Protein AF-0000000083191954 (afdb_homodimer)

Foldseek 3Di:
DDDPDPDPDDDDDDDDPDDDDDPDPDDDDDDDDPDDPDDPPPPPPPVPPPPPPPVRLVVLLVQLLVVLVVCQVLLAKDFLVCCQCPRQNVNNVCVVVSVVSNQVCCCPPVQWHWDQLDPVRRITTIDHHPNDCPVPDPPVDPADDDVVLLLVLQVQCVVVVQKAWPVNSQVVVVVLVQHAPDQQLHQGHVCCCADPSCVRSFQKDKDWDPPDVPTTIIIGGGSVVCVSHNPVRSVVVVVVVCVPPPPDDPPPRSVVCCVPVVDD/DDDPCPDPDDPDDDDDDDDDDDPDDDDDDDDDDPDDPDDPDDPPPPVPPPPPPPVRLVVLLVQLLVVQVVCQVLLAKDFLVCCQCPRQNVNNVCVVVSVVSNQVCCCPPVQWHWDQLDPVRRITTIDHHPNDCPVPDPDVDPADDDVVLLLVLQVQCVVVVQKAWPVNSQVVVVVLVQHAPDQQLHQGHVCCCADPSCVRSFQKDKDWDPPDVPTTIIIGGGSVVCVSHNPVRSVVVVVVVCVPPVPDDPNPRSVVCCVPVVDD

pLDDT: mean 74.88, std 29.63, range [14.66, 98.44]

Radius of gyration: 36.47 Å; Cα contacts (8 Å, |Δi|>4): 643; chains: 2; bounding box: 81×131×103 Å

Solvent-accessible surface area (backbon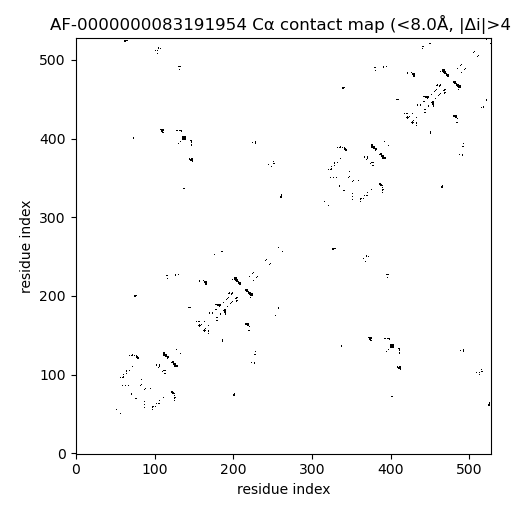e atoms only — not comparable to full-atom values): 30808 Å² total; per-residue (Å²): 137,90,75,90,71,83,74,81,77,75,86,78,88,83,87,73,87,82,79,89,81,71,86,77,85,76,76,84,83,80,84,80,78,77,76,85,77,78,80,74,74,80,83,68,77,66,75,70,77,73,73,68,53,67,66,57,51,49,51,51,22,33,52,44,34,50,50,52,51,48,30,39,60,68,33,34,65,48,30,56,68,53,47,36,61,74,66,39,50,93,48,47,90,47,42,69,61,36,49,51,52,19,51,47,44,38,30,58,53,30,20,33,35,78,39,74,72,32,81,87,73,40,29,33,38,54,44,53,43,73,44,54,57,87,50,48,21,53,36,69,61,92,68,60,54,46,43,12,53,52,50,52,52,53,49,50,15,51,74,42,78,54,45,18,44,43,69,59,53,51,53,55,37,42,76,57,70,48,42,74,95,39,76,37,90,65,66,36,44,46,55,54,40,55,66,44,53,32,28,55,42,20,47,25,34,73,46,69,46,82,93,42,85,73,85,39,48,31,34,30,81,11,61,41,42,51,70,52,35,40,73,66,60,47,52,52,48,50,54,57,45,45,71,63,48,66,72,75,65,71,74,70,54,58,63,58,49,39,67,59,55,63,53,130,139,87,80,87,72,87,76,84,72,76,91,74,89,83,88,76,87,84,81,86,88,71,87,74,85,88,78,86,87,83,85,84,78,82,79,85,81,80,81,77,76,82,82,70,78,68,73,71,76,74,74,68,52,68,66,57,50,51,51,51,22,33,52,43,34,50,50,52,51,48,29,38,61,68,33,34,65,47,30,56,68,53,46,37,60,72,66,40,50,94,49,48,90,47,41,70,62,36,49,51,53,18,51,48,43,37,30,58,54,29,20,34,36,80,40,75,71,31,80,87,74,39,29,33,39,56,42,55,42,72,44,53,58,87,49,48,20,54,36,68,60,92,69,59,56,45,43,12,53,52,52,51,53,55,49,50,16,53,73,41,78,54,46,18,44,42,69,57,54,52,52,55,36,42,77,54,69,49,43,76,94,38,76,36,91,64,66,35,44,45,55,54,40,54,65,45,51,33,28,56,44,20,44,26,35,75,46,70,46,82,94,44,86,71,84,39,48,28,34,30,81,13,61,40,42,50,71,51,38,37,72,67,58,48,50,52,47,50,53,57,42,44,72,64,48,66,73,75,64,71,75,70,52,54,64,58,49,38,67,59,55,62,53,130

InterPro domains:
  IPR002190 MAGE homology domain [PF01454] (146-232)
  IPR002190 MAGE homology domain [PS50838] (57-256)
  IPR002190 MAGE homology domain [SM01373] (64-234)
  IPR021072 Melanoma associated antigen, N-terminal [PF12440] (2-51)
  IPR037445 Melanoma-associated antigen [PTHR11736] (40-261)
  IPR041898 MAGE homology domain, winged helix WH1 motif [G3DSA:1.10.10.1200] (37-137)
  IPR041899 MAGE homology domain, winged helix WH2 motif [G3DSA:1.10.10.1210] (141-262)

Structure (mmCIF, N/CA/C/O backbone):
data_AF-0000000083191954-model_v1
#
loop_
_entity.id
_entity.type
_entity.pdbx_description
1 polymer 'MAGE domain-containing protein'
#
loop_
_atom_site.group_PDB
_atom_site.id
_atom_site.type_symbol
_atom_site.label_atom_id
_atom_site.label_alt_id
_atom_site.label_comp_id
_atom_site.label_asym_id
_atom_site.label_entity_id
_atom_site.label_seq_id
_atom_site.pdbx_PDB_ins_code
_atom_site.Cartn_x
_atom_site.Cartn_y
_atom_site.Cartn_z
_atom_site.occupancy
_atom_site.B_iso_or_equiv
_atom_site.auth_seq_id
_atom_site.auth_comp_id
_atom_site.auth_asym_id
_atom_site.auth_atom_id
_atom_site.pdbx_PDB_model_num
ATOM 1 N N . MET A 1 1 ? 41.844 -31.938 45.156 1 18.97 1 MET A N 1
ATOM 2 C CA . MET A 1 1 ? 41.25 -31.969 46.469 1 18.97 1 MET A CA 1
ATOM 3 C C . MET A 1 1 ? 41.375 -30.609 47.156 1 18.97 1 MET A C 1
ATOM 5 O O . MET A 1 1 ? 40.5 -30.219 47.938 1 18.97 1 MET A O 1
ATOM 9 N N . SER A 1 2 ? 42.656 -29.984 47.219 1 21.11 2 SER A N 1
ATOM 10 C CA . SER A 1 2 ? 43.094 -29.234 48.375 1 21.11 2 SER A CA 1
ATOM 11 C C . SER A 1 2 ? 42.406 -27.859 48.438 1 21.11 2 SER A C 1
ATOM 13 O O . SER A 1 2 ? 42.062 -27.297 47.406 1 21.11 2 SER A O 1
ATOM 15 N N . GLU A 1 3 ? 42.219 -27.141 49.719 1 18.36 3 GLU A N 1
ATOM 16 C CA . GLU A 1 3 ? 41.438 -26.453 50.719 1 18.36 3 GLU A CA 1
ATOM 17 C C . GLU A 1 3 ? 41.719 -24.953 50.719 1 18.36 3 GLU A C 1
ATOM 19 O O . GLU A 1 3 ? 41.25 -24.219 51.594 1 18.36 3 GLU A O 1
ATOM 24 N N . LEU A 1 4 ? 42.5 -24.266 49.812 1 18.83 4 LEU A N 1
ATOM 25 C CA . LEU A 1 4 ? 43.25 -23.125 50.375 1 18.83 4 LEU A CA 1
ATOM 26 C C . LEU A 1 4 ? 42.281 -22.062 50.906 1 18.83 4 LEU A C 1
ATOM 28 O O . LEU A 1 4 ? 41.438 -21.562 50.156 1 18.83 4 LEU A O 1
ATOM 32 N N . SER A 1 5 ? 42.219 -21.625 52.219 1 17.94 5 SER A N 1
ATOM 33 C CA . SER A 1 5 ? 41.5 -21.047 53.344 1 17.94 5 SER A CA 1
ATOM 34 C C . SER A 1 5 ? 41.5 -19.531 53.312 1 17.94 5 SER A C 1
ATOM 36 O O . SER A 1 5 ? 41.156 -18.859 54.281 1 17.94 5 SER A O 1
ATOM 38 N N . LYS A 1 6 ? 41.562 -18.688 52.219 1 19.91 6 LYS A N 1
ATOM 39 C CA . LYS A 1 6 ? 42.125 -17.375 52.5 1 19.91 6 LYS A CA 1
ATOM 40 C C . LYS A 1 6 ? 41.281 -16.594 53.469 1 19.91 6 LYS A C 1
ATOM 42 O O . LYS A 1 6 ? 40.094 -16.406 53.25 1 19.91 6 LYS A O 1
ATOM 47 N N . PRO A 1 7 ? 41.719 -16.172 54.688 1 17.05 7 PRO A N 1
ATOM 48 C CA . PRO A 1 7 ? 41.062 -15.672 55.906 1 17.05 7 PRO A CA 1
ATOM 49 C C . PRO A 1 7 ? 40.625 -14.219 55.781 1 17.05 7 PRO A C 1
ATOM 51 O O . PRO A 1 7 ? 41.438 -13.32 55.625 1 17.05 7 PRO A O 1
ATOM 54 N N . LYS A 1 8 ? 39.875 -13.734 54.844 1 19.34 8 LYS A N 1
ATOM 55 C CA . LYS A 1 8 ? 39.875 -12.273 54.719 1 19.34 8 LYS A CA 1
ATOM 56 C C . LYS A 1 8 ? 39.312 -11.617 55.969 1 19.34 8 LYS A C 1
ATOM 58 O O . LYS A 1 8 ? 38.125 -11.727 56.281 1 19.34 8 LYS A O 1
ATOM 63 N N . GLU A 1 9 ? 40.156 -11.453 56.969 1 16.03 9 GLU A N 1
ATOM 64 C CA . GLU A 1 9 ? 39.875 -11.016 58.344 1 16.03 9 GLU A CA 1
ATOM 65 C C . GLU A 1 9 ? 39.062 -9.711 58.344 1 16.03 9 GLU A C 1
ATOM 67 O O . GLU A 1 9 ? 38.938 -9.055 57.312 1 16.03 9 GLU A O 1
ATOM 72 N N . ASP A 1 10 ? 39.281 -8.781 59.406 1 15.8 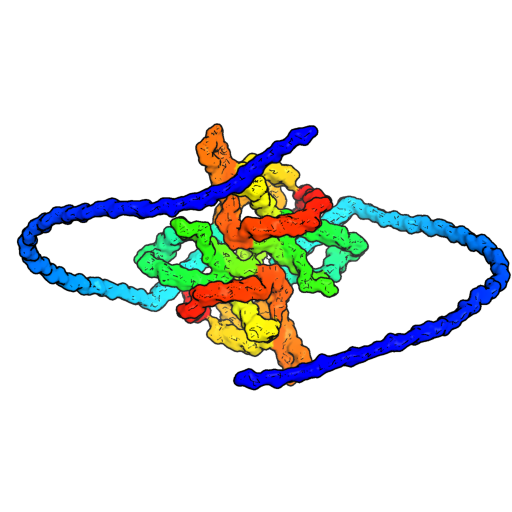10 ASP A N 1
ATOM 73 C CA . ASP A 1 10 ? 38.625 -8.32 60.625 1 15.8 10 ASP A CA 1
ATOM 74 C C . ASP A 1 10 ? 38.312 -6.832 60.531 1 15.8 10 ASP A C 1
ATOM 76 O O . ASP A 1 10 ? 37.938 -6.215 61.531 1 15.8 10 ASP A O 1
ATOM 80 N N . LEU A 1 11 ? 38.656 -6.191 59.375 1 16.28 11 LEU A N 1
ATOM 81 C CA . LEU A 1 11 ? 39.125 -4.844 59.688 1 16.28 11 LEU A CA 1
ATOM 82 C C . LEU A 1 11 ? 38.094 -4.117 60.531 1 16.28 11 LEU A C 1
ATOM 84 O O . LEU A 1 11 ? 36.906 -4.066 60.156 1 16.28 11 LEU A O 1
ATOM 88 N N . GLN A 1 12 ? 38.531 -3.475 61.594 1 15.4 12 GLN A N 1
ATOM 89 C CA . GLN A 1 12 ? 38.219 -2.984 62.906 1 15.4 12 GLN A CA 1
ATOM 90 C C . GLN A 1 12 ? 37.25 -1.798 62.844 1 15.4 12 GLN A C 1
ATOM 92 O O . GLN A 1 12 ? 37 -1.264 61.75 1 15.4 12 GLN A O 1
ATOM 97 N N . ASP A 1 13 ? 37.562 -0.715 63.625 1 16.36 13 ASP A N 1
ATOM 98 C CA . ASP A 1 13 ? 37.156 -0.175 64.875 1 16.36 13 ASP A CA 1
ATOM 99 C C . ASP A 1 13 ? 36.281 1.062 64.75 1 16.36 13 ASP A C 1
ATOM 101 O O . ASP A 1 13 ? 36.125 1.574 63.594 1 16.36 13 ASP A O 1
ATOM 105 N N . PRO A 1 14 ? 36.75 2.246 65.5 1 16.38 14 PRO A N 1
ATOM 106 C CA . PRO A 1 14 ? 36.188 2.918 66.625 1 16.38 14 PRO A CA 1
ATOM 107 C C . PRO A 1 14 ? 35.406 4.184 66.312 1 16.38 14 PRO A C 1
ATOM 109 O O . PRO A 1 14 ? 34.25 4.336 66.688 1 16.38 14 PRO A O 1
ATOM 112 N N . GLY A 1 15 ? 36.188 5.391 66.188 1 15.49 15 GLY A N 1
ATOM 113 C CA . GLY A 1 15 ? 36.156 6.465 67.188 1 15.49 15 GLY A CA 1
ATOM 114 C C . GLY A 1 15 ? 35.031 7.449 66.938 1 15.49 15 GLY A C 1
ATOM 115 O O . GLY A 1 15 ? 34.375 7.422 65.875 1 15.49 15 GLY A O 1
ATOM 116 N N . GLU A 1 16 ? 35.031 8.586 67.812 1 15.07 16 GLU A N 1
ATOM 117 C CA . GLU A 1 16 ? 34.344 9.516 68.688 1 15.07 16 GLU A CA 1
ATOM 118 C C . GLU A 1 16 ? 33.906 10.773 67.938 1 15.07 16 GLU A C 1
ATOM 120 O O . GLU A 1 16 ? 33.312 11.672 68.562 1 15.07 16 GLU A O 1
ATOM 125 N N . ALA A 1 17 ? 34.219 10.828 66.688 1 15.56 17 ALA A N 1
ATOM 126 C CA . ALA A 1 17 ? 34.594 12.211 66.375 1 15.56 17 ALA A CA 1
ATOM 127 C C . ALA A 1 17 ? 33.531 13.18 66.938 1 15.56 17 ALA A C 1
ATOM 129 O O . ALA A 1 17 ? 32.344 13.039 66.625 1 15.56 17 ALA A O 1
ATOM 130 N N . GLN A 1 18 ? 34 14.164 67.812 1 15.3 18 GLN A N 1
ATOM 131 C CA . GLN A 1 18 ? 33.688 15.172 68.812 1 15.3 18 GLN A CA 1
ATOM 132 C C . GLN A 1 18 ? 32.688 16.203 68.25 1 15.3 18 GLN A C 1
ATOM 134 O O . GLN A 1 18 ? 31.469 16.062 68.438 1 15.3 18 GLN A O 1
ATOM 139 N N . GLY A 1 19 ? 33.156 17.484 68.375 1 14.66 19 GLY A N 1
ATOM 140 C CA . GLY A 1 19 ? 32.812 18.578 69.25 1 14.66 19 GLY A CA 1
ATOM 141 C C . GLY A 1 19 ? 31.859 19.578 68.625 1 14.66 19 GLY A C 1
ATOM 142 O O . GLY A 1 19 ? 30.922 20.031 69.312 1 14.66 19 GLY A O 1
ATOM 143 N N . LEU A 1 20 ? 32.375 20.25 67.5 1 15.71 20 LEU A N 1
ATOM 144 C CA . LEU A 1 20 ? 32.5 21.703 67.562 1 15.71 20 LEU A CA 1
ATOM 145 C C . LEU A 1 20 ? 31.156 22.391 67.5 1 15.71 20 LEU A C 1
ATOM 147 O O . LEU A 1 20 ? 30.234 21.906 66.812 1 15.71 20 LEU A O 1
ATOM 151 N N . GLU A 1 21 ? 31.156 23.594 68.062 1 16.27 21 GLU A N 1
ATOM 152 C CA . GLU A 1 21 ? 30.594 24.641 68.938 1 16.27 21 GLU A CA 1
ATOM 153 C C . GLU A 1 21 ? 29.438 25.359 68.25 1 16.27 21 GLU A C 1
ATOM 155 O O . GLU A 1 21 ? 29.266 25.234 67 1 16.27 21 GLU A O 1
ATOM 160 N N . GLU A 1 22 ? 29.25 26.609 68.688 1 16.12 22 GLU A N 1
ATOM 161 C CA . GLU A 1 22 ? 28.391 27.641 69.25 1 16.12 22 GLU A CA 1
ATOM 162 C C . GLU A 1 22 ? 27.844 28.578 68.188 1 16.12 22 GLU A C 1
ATOM 164 O O . GLU A 1 22 ? 27.203 29.578 68.5 1 16.12 22 GLU A O 1
ATOM 169 N N . ALA A 1 23 ? 28.125 28.25 66.938 1 18.56 23 ALA A N 1
ATOM 170 C CA . ALA A 1 23 ? 28.203 29.594 66.375 1 18.56 23 ALA A CA 1
ATOM 171 C C . ALA A 1 23 ? 26.922 30.391 66.625 1 18.56 23 ALA A C 1
ATOM 173 O O . ALA A 1 23 ? 25.812 29.875 66.5 1 18.56 23 ALA A O 1
ATOM 174 N N . GLN A 1 24 ? 27.125 31.734 67.062 1 16.67 24 GLN A N 1
ATOM 175 C CA . GLN A 1 24 ? 26.5 32.906 67.688 1 16.67 24 GLN A CA 1
ATOM 176 C C . GLN A 1 24 ? 25.359 33.438 66.812 1 16.67 24 GLN A C 1
ATOM 178 O O . GLN A 1 24 ? 25.484 33.5 65.562 1 16.67 24 GLN A O 1
ATOM 183 N N . LEU A 1 25 ? 24.172 33.594 67.438 1 17.45 25 LEU A N 1
ATOM 184 C CA . LEU A 1 25 ? 22.828 34.156 67.25 1 17.45 25 LEU A CA 1
ATOM 185 C C . LEU A 1 25 ? 22.875 35.594 66.812 1 17.45 25 LEU A C 1
ATOM 187 O O . LEU A 1 25 ? 21.859 36.312 66.812 1 17.45 25 LEU A O 1
ATOM 191 N N . LEU A 1 26 ? 24.188 36.125 66.5 1 16.88 26 LEU A N 1
ATOM 192 C CA . LEU A 1 26 ? 24.125 37.562 66.75 1 16.88 26 LEU A CA 1
ATOM 193 C C . LEU A 1 26 ? 22.938 38.188 66 1 16.88 26 LEU A C 1
ATOM 195 O O . LEU A 1 26 ? 22.453 37.625 65.062 1 16.88 26 LEU A O 1
ATOM 199 N N . GLY A 1 27 ? 22.859 39.656 66.188 1 17.44 27 GLY A N 1
ATOM 200 C CA . GLY A 1 27 ? 22.016 40.781 66.625 1 17.44 27 GLY A CA 1
ATOM 201 C C . GLY A 1 27 ? 21.312 41.438 65.438 1 17.44 27 GLY A C 1
ATOM 202 O O . GLY A 1 27 ? 20.609 42.438 65.625 1 17.44 27 GLY A O 1
ATOM 203 N N . ALA A 1 28 ? 21.781 41.25 64.188 1 18.97 28 ALA A N 1
ATOM 204 C CA . ALA A 1 28 ? 21.812 42.562 63.531 1 18.97 28 ALA A CA 1
ATOM 205 C C . ALA A 1 28 ? 20.438 43.219 63.5 1 18.97 28 ALA A C 1
ATOM 207 O O . ALA A 1 28 ? 19.422 42.5 63.406 1 18.97 28 ALA A O 1
ATOM 208 N N . GLU A 1 29 ? 20.531 44.625 63.469 1 20.44 29 GLU A N 1
ATOM 209 C CA . GLU A 1 29 ? 19.797 45.875 63.75 1 20.44 29 GLU A CA 1
ATOM 210 C C . GLU A 1 29 ? 18.562 46 62.844 1 20.44 29 GLU A C 1
ATOM 212 O O . GLU A 1 29 ? 18.438 45.281 61.875 1 20.44 29 GLU A O 1
ATOM 217 N N . GLY A 1 30 ? 18.25 47.375 62.625 1 19.5 30 GLY A N 1
ATOM 218 C CA . GLY A 1 30 ? 17.109 48.25 62.781 1 19.5 30 GLY A CA 1
ATOM 219 C C . GLY A 1 30 ? 16.266 48.375 61.531 1 19.5 30 GLY A C 1
ATOM 220 O O . GLY A 1 30 ? 15.125 48.844 61.594 1 19.5 30 GLY A O 1
ATOM 221 N N . GLY A 1 31 ? 16.891 48.438 60.25 1 20.33 31 GLY A N 1
ATOM 222 C CA . GLY A 1 31 ? 16.484 49.625 59.5 1 20.33 31 GLY A CA 1
ATOM 223 C C . GLY A 1 31 ? 15.031 49.562 59.031 1 20.33 31 GLY A C 1
ATOM 224 O O . GLY A 1 31 ? 14.453 48.469 58.969 1 20.33 31 GLY A O 1
ATOM 225 N N . GLU A 1 32 ? 14.469 50.812 58.938 1 24.84 32 GLU A N 1
ATOM 226 C CA . GLU A 1 32 ? 13.133 51.375 58.781 1 24.84 32 GLU A CA 1
ATOM 227 C C . GLU A 1 32 ? 12.438 50.875 57.531 1 24.84 32 GLU A C 1
ATOM 229 O O . GLU A 1 32 ? 13.102 50.406 56.594 1 24.84 32 GLU A O 1
ATOM 234 N N . ALA A 1 33 ? 11.188 51.438 57.406 1 23.73 33 ALA A N 1
ATOM 235 C CA . ALA A 1 33 ? 9.859 51.219 56.844 1 23.73 33 ALA A CA 1
ATOM 236 C C . ALA A 1 33 ? 9.828 51.469 55.344 1 23.73 33 ALA A C 1
ATOM 238 O O . ALA A 1 33 ? 9.812 52.625 54.906 1 23.73 33 ALA A O 1
ATOM 239 N N . ALA A 1 34 ? 10.805 51.062 54.5 1 25.3 34 ALA A N 1
ATOM 240 C CA . ALA A 1 34 ? 10.68 51.719 53.219 1 25.3 34 ALA A CA 1
ATOM 241 C C . ALA A 1 34 ? 9.242 51.688 52.688 1 25.3 34 ALA A C 1
ATOM 243 O O . ALA A 1 34 ? 8.492 50.75 53.031 1 25.3 34 ALA A O 1
ATOM 244 N N . PRO A 1 35 ? 8.812 52.844 52.062 1 28.95 35 PRO A N 1
ATOM 245 C CA . PRO A 1 35 ? 7.477 53.281 51.625 1 28.95 35 PRO A CA 1
ATOM 246 C C . PRO A 1 35 ? 6.82 52.312 50.656 1 28.95 35 PRO A C 1
ATOM 248 O O . PRO A 1 35 ? 7.508 51.5 50.031 1 28.95 35 PRO A O 1
ATOM 251 N N . PRO A 1 36 ? 5.422 52.312 50.625 1 26.19 36 PRO A N 1
ATOM 252 C CA . PRO A 1 36 ? 4.465 51.406 50 1 26.19 36 PRO A CA 1
ATOM 253 C C . PRO A 1 36 ? 4.605 51.406 48.469 1 26.19 36 PRO A C 1
ATOM 255 O O . PRO A 1 36 ? 4.699 52.469 47.844 1 26.19 36 PRO A O 1
ATOM 258 N N . LEU A 1 37 ? 5.477 50.625 47.875 1 24.22 37 LEU A N 1
ATOM 259 C CA . LEU A 1 37 ? 5.648 50.562 46.438 1 24.22 37 LEU A CA 1
ATOM 260 C C . LEU A 1 37 ? 4.301 50.594 45.719 1 24.22 37 LEU A C 1
ATOM 262 O O . LEU A 1 37 ? 3.35 49.938 46.156 1 24.22 37 LEU A O 1
ATOM 266 N N . ALA A 1 38 ? 4.105 51.656 44.906 1 30.53 38 ALA A N 1
ATOM 267 C CA . ALA A 1 38 ? 3.082 52.094 43.969 1 30.53 38 ALA A CA 1
ATOM 268 C C . ALA A 1 38 ? 2.627 50.906 43.094 1 30.53 38 ALA A C 1
ATOM 270 O O . ALA A 1 38 ? 3.436 50.062 42.719 1 30.53 38 ALA A O 1
ATOM 271 N N . SER A 1 39 ? 1.356 50.562 43.25 1 28.97 39 SER A N 1
ATOM 272 C CA . SER A 1 39 ? 0.519 49.562 42.594 1 28.97 39 SER A CA 1
ATOM 273 C C . SER A 1 39 ? 0.614 49.688 41.062 1 28.97 39 SER A C 1
ATOM 275 O O . SER A 1 39 ? 0.313 50.719 40.5 1 28.97 39 SER A O 1
ATOM 277 N N . SER A 1 40 ? 1.644 49.125 40.406 1 31.86 40 SER A N 1
ATOM 278 C CA . SER A 1 40 ? 1.732 49.125 38.969 1 31.86 40 SER A CA 1
ATOM 279 C C . SER A 1 40 ? 0.399 48.75 38.312 1 31.86 40 SER A C 1
ATOM 281 O O . SER A 1 40 ? -0.323 47.875 38.844 1 31.86 40 SER A O 1
ATOM 283 N N . PRO A 1 41 ? -0.187 49.656 37.562 1 35.75 41 PRO A N 1
ATOM 284 C CA . PRO A 1 41 ? -1.456 49.5 36.844 1 35.75 41 PRO A CA 1
ATOM 285 C C . PRO A 1 41 ? -1.533 48.188 36.094 1 35.75 41 PRO A C 1
ATOM 287 O O . PRO A 1 41 ? -0.501 47.625 35.688 1 35.75 41 PRO A O 1
ATOM 290 N N . PRO A 1 42 ? -2.621 47.438 36.281 1 34.06 42 PRO A N 1
ATOM 291 C CA . PRO A 1 42 ? -2.852 46.156 35.594 1 34.06 42 PRO A CA 1
ATOM 292 C C . PRO A 1 42 ? -2.695 46.25 34.094 1 34.06 42 PRO A C 1
ATOM 294 O O . PRO A 1 42 ? -3.092 47.25 33.469 1 34.06 42 PRO A O 1
ATOM 297 N N . VAL A 1 43 ? -1.577 46 33.469 1 34.12 43 VAL A N 1
ATOM 298 C CA . VAL A 1 43 ? -1.386 45.812 32.031 1 34.12 43 VAL A CA 1
ATOM 299 C C . VAL A 1 43 ? -2.547 45 31.453 1 34.12 43 VAL A C 1
ATOM 301 O O . VAL A 1 43 ? -2.752 43.844 31.828 1 34.12 43 VAL A O 1
ATOM 304 N N . SER A 1 44 ? -3.764 45.594 31.25 1 32.72 44 SER A N 1
ATOM 305 C CA . SER A 1 44 ? -4.969 45.062 30.625 1 32.72 44 SER A CA 1
ATOM 306 C C . SER A 1 44 ? -4.652 44.406 29.266 1 32.72 44 SER A C 1
ATOM 308 O O . SER A 1 44 ? -5.562 44.094 28.5 1 32.72 44 SER A O 1
ATOM 310 N N . SER A 1 45 ? -3.482 44.719 28.609 1 33.16 45 SER A N 1
ATOM 311 C CA . SER A 1 45 ? -3.52 44.406 27.188 1 33.16 45 SER A CA 1
ATOM 312 C C . SER A 1 45 ? -3.859 42.906 26.984 1 33.16 45 SER A C 1
ATOM 314 O O . SER A 1 45 ? -2.977 42.062 27.016 1 33.16 45 SER A O 1
ATOM 316 N N . SER A 1 46 ? -4.668 42.344 27.766 1 34.78 46 SER A N 1
ATOM 317 C CA . SER A 1 46 ? -4.969 41 27.312 1 34.78 46 SER A CA 1
ATOM 318 C C . SER A 1 46 ? -5.316 40.969 25.828 1 34.78 46 SER A C 1
ATOM 320 O O . SER A 1 46 ? -6.363 41.5 25.422 1 34.78 46 SER A O 1
ATOM 322 N N . ALA A 1 47 ? -4.465 41.312 24.875 1 35.22 47 ALA A N 1
ATOM 323 C CA . ALA A 1 47 ? -4.656 41.094 23.453 1 35.22 47 ALA A CA 1
ATOM 324 C C . ALA A 1 47 ? -5.57 39.906 23.203 1 35.22 47 ALA A C 1
ATOM 326 O O . ALA A 1 47 ? -5.25 38.781 23.609 1 35.22 47 ALA A O 1
ATOM 327 N N . ALA A 1 48 ? -6.832 39.969 23.25 1 35 48 ALA A N 1
ATOM 328 C CA . ALA A 1 48 ? -7.887 39.062 22.781 1 35 48 ALA A CA 1
ATOM 329 C C . ALA A 1 48 ? -7.453 38.312 21.516 1 35 48 ALA A C 1
ATOM 331 O O . ALA A 1 48 ? -7.125 38.938 20.5 1 35 48 ALA A O 1
ATOM 332 N N . GLU A 1 49 ? -6.613 37.375 21.5 1 40.19 49 GLU A N 1
ATOM 333 C CA . GLU A 1 49 ? -6.441 36.438 20.375 1 40.19 49 GLU A CA 1
ATOM 334 C C . GLU A 1 49 ? -7.688 36.406 19.5 1 40.19 49 GLU A C 1
ATOM 336 O O . GLU A 1 49 ? -8.766 36.031 19.953 1 40.19 49 GLU A O 1
ATOM 341 N N . GLU A 1 50 ? -8.164 37.438 18.875 1 43.44 50 GLU A N 1
ATOM 342 C CA . GLU A 1 50 ? -9.234 37.531 17.891 1 43.44 50 GLU A CA 1
ATOM 343 C C . GLU A 1 50 ? -9.492 36.156 17.25 1 43.44 50 GLU A C 1
ATOM 345 O O . GLU A 1 50 ? -8.594 35.594 16.625 1 43.44 50 GLU A O 1
ATOM 350 N N . ALA A 1 51 ? -10.211 35.219 17.812 1 51.75 51 ALA A N 1
ATOM 351 C CA . ALA A 1 51 ? -10.672 33.906 17.375 1 51.75 51 ALA A CA 1
ATOM 352 C C . ALA A 1 51 ? -10.969 33.906 15.883 1 51.75 51 ALA A C 1
ATOM 354 O O . ALA A 1 51 ? -11.727 34.75 15.398 1 51.75 51 ALA A O 1
ATOM 355 N N . LEU A 1 52 ? -10.016 33.688 14.906 1 62.12 52 LEU A N 1
ATOM 356 C CA . LEU A 1 52 ? -10.289 33.469 13.492 1 62.12 52 LEU A CA 1
ATOM 357 C C . LEU A 1 52 ? -11.695 32.906 13.289 1 62.12 52 LEU A C 1
ATOM 359 O O . LEU A 1 52 ? -12.156 32.062 14.062 1 62.12 52 LEU A O 1
ATOM 363 N N . PRO A 1 53 ? -12.539 33.625 12.562 1 76.25 53 PRO A N 1
ATOM 364 C CA . PRO A 1 53 ? -13.82 33.031 12.188 1 76.25 53 PRO A CA 1
ATOM 365 C C . PRO A 1 53 ? -13.703 31.594 11.75 1 76.25 53 PRO A C 1
ATOM 367 O O . PRO A 1 53 ? -12.695 31.203 11.148 1 76.25 53 PRO A O 1
ATOM 370 N N . GLN A 1 54 ? -14.5 30.781 12.438 1 81.62 54 GLN A N 1
ATOM 371 C CA . GLN A 1 54 ? -14.555 29.344 12.18 1 81.62 54 GLN A CA 1
ATOM 372 C C . GLN A 1 54 ? -14.461 29.047 10.688 1 81.62 54 GLN A C 1
ATOM 374 O O . GLN A 1 54 ? -13.805 28.094 10.273 1 81.62 54 GLN A O 1
ATOM 379 N N . LYS A 1 55 ? -15.023 29.938 9.914 1 85.94 55 LYS A N 1
ATOM 380 C CA . LYS A 1 55 ? -14.992 29.734 8.469 1 85.94 55 LYS A CA 1
ATOM 381 C C . LYS A 1 55 ? -13.57 29.844 7.93 1 85.94 55 LYS A C 1
ATOM 383 O O . LYS A 1 55 ? -13.164 29.078 7.062 1 85.94 55 LYS A O 1
ATOM 388 N N . ALA A 1 56 ? -12.844 30.828 8.438 1 88.12 56 ALA A N 1
ATOM 389 C CA . ALA A 1 56 ? -11.461 31.016 8.023 1 88.12 56 ALA A CA 1
ATOM 390 C C . ALA A 1 56 ? -10.594 29.844 8.445 1 88.12 56 ALA A C 1
ATOM 392 O O . ALA A 1 56 ? -9.742 29.391 7.684 1 88.12 56 ALA A O 1
ATOM 393 N N . LEU A 1 57 ? -10.766 29.438 9.625 1 90.44 57 LEU A N 1
ATOM 394 C CA . LEU A 1 57 ? -10.031 28.281 10.125 1 90.44 57 LEU A CA 1
ATOM 395 C C . LEU A 1 57 ? -10.305 27.047 9.258 1 90.44 57 LEU A C 1
ATOM 397 O O . LEU A 1 57 ? -9.375 26.328 8.891 1 90.44 57 LEU A O 1
ATOM 401 N N . ASN A 1 58 ? -11.586 26.859 8.883 1 91.31 58 ASN A N 1
ATOM 402 C CA . ASN A 1 58 ? -11.969 25.734 8.047 1 91.31 58 ASN A CA 1
ATOM 403 C C . ASN A 1 58 ? -11.281 25.781 6.684 1 91.31 58 ASN A C 1
ATOM 405 O O . ASN A 1 58 ? -10.875 24.75 6.152 1 91.31 58 ASN A O 1
ATOM 409 N N . LYS A 1 59 ? -11.211 26.938 6.203 1 92.62 59 LYS A N 1
ATOM 410 C CA . LYS A 1 59 ? -10.547 27.109 4.914 1 92.62 59 LYS A CA 1
ATOM 411 C C . LYS A 1 59 ? -9.062 26.766 5.008 1 92.62 59 LYS A C 1
ATOM 413 O O . LYS A 1 59 ? -8.516 26.109 4.117 1 92.62 59 LYS A O 1
ATOM 418 N N . MET A 1 60 ? -8.406 27.172 6.09 1 94.25 60 MET A N 1
ATOM 419 C CA . MET A 1 60 ? -6.992 26.875 6.297 1 94.25 60 MET A CA 1
ATOM 420 C C . MET A 1 60 ? -6.77 25.375 6.453 1 94.25 60 MET A C 1
ATOM 422 O O . MET A 1 60 ? -5.812 24.828 5.902 1 94.25 60 MET A O 1
ATOM 426 N N . VAL A 1 61 ? -7.621 24.781 7.168 1 95.19 61 VAL A N 1
ATOM 427 C CA . VAL A 1 61 ? -7.539 23.328 7.363 1 95.19 61 VAL A CA 1
ATOM 428 C C . VAL A 1 61 ? -7.719 22.609 6.027 1 95.19 61 VAL A C 1
ATOM 430 O O . VAL A 1 61 ? -6.969 21.688 5.703 1 95.19 61 VAL A O 1
ATOM 433 N N . ALA A 1 62 ? -8.672 23.047 5.246 1 95 62 ALA A N 1
ATOM 434 C CA . ALA A 1 62 ? -8.93 22.453 3.939 1 95 62 ALA A CA 1
ATOM 435 C C . ALA A 1 62 ? -7.711 22.578 3.025 1 95 62 ALA A C 1
ATOM 437 O O . ALA A 1 62 ? -7.352 21.625 2.326 1 95 62 ALA A O 1
ATOM 438 N N . ASN A 1 63 ? -7.137 23.75 3.041 1 95.81 63 ASN A N 1
ATOM 439 C CA . ASN A 1 63 ? -5.941 23.984 2.238 1 95.81 63 ASN A CA 1
ATOM 440 C C . ASN A 1 63 ? -4.789 23.078 2.686 1 95.81 63 ASN A C 1
ATOM 442 O O . ASN A 1 63 ? -4.062 22.531 1.854 1 95.81 63 ASN A O 1
ATOM 446 N N . MET A 1 64 ? -4.648 22.969 3.943 1 97.31 64 MET A N 1
ATOM 447 C CA . MET A 1 64 ? -3.611 22.094 4.496 1 97.31 64 MET A CA 1
ATOM 448 C C . MET A 1 64 ? -3.867 20.641 4.129 1 97.31 64 MET A C 1
ATOM 450 O O . MET A 1 64 ? -2.943 19.922 3.746 1 97.31 64 MET A O 1
ATOM 454 N N . VAL A 1 65 ? -5.082 20.203 4.207 1 96.81 65 VAL A N 1
ATOM 455 C CA . VAL A 1 65 ? -5.469 18.844 3.834 1 96.81 65 VAL A CA 1
ATOM 456 C C . VAL A 1 65 ? -5.133 18.594 2.365 1 96.81 65 VAL A C 1
ATOM 458 O O . VAL A 1 65 ? -4.531 17.578 2.025 1 96.81 65 VAL A O 1
ATOM 461 N N . LYS A 1 66 ? -5.473 19.5 1.532 1 95.81 66 LYS A N 1
ATOM 462 C CA . LYS A 1 66 ? -5.191 19.391 0.104 1 95.81 66 LYS A CA 1
ATOM 463 C C . LYS A 1 66 ? -3.695 19.25 -0.152 1 95.81 66 LYS A C 1
ATOM 465 O O . LYS A 1 66 ? -3.273 18.422 -0.971 1 95.81 66 LYS A O 1
ATOM 470 N N . PHE A 1 67 ? -3.002 20.062 0.537 1 97.38 67 PHE A N 1
ATOM 471 C CA . PHE A 1 67 ? -1.554 20.047 0.368 1 97.38 67 PHE A CA 1
ATOM 472 C C . PHE A 1 67 ? -0.972 18.719 0.819 1 97.38 67 PHE A C 1
ATOM 474 O O . PHE A 1 67 ? -0.144 18.125 0.122 1 97.38 67 PHE A O 1
ATOM 481 N N . LEU A 1 68 ? -1.395 18.203 1.953 1 97.25 68 LEU A N 1
ATOM 482 C CA . LEU A 1 68 ? -0.911 16.938 2.477 1 97.25 68 LEU A CA 1
ATOM 483 C C . LEU A 1 68 ? -1.276 15.789 1.539 1 97.25 68 LEU A C 1
ATOM 485 O O . LEU A 1 68 ? -0.471 14.883 1.316 1 97.25 68 LEU A O 1
ATOM 489 N N . LEU A 1 69 ? -2.445 15.844 0.993 1 94.94 69 LEU A N 1
ATOM 490 C CA . LEU A 1 69 ? -2.873 14.805 0.063 1 94.94 69 LEU A CA 1
ATOM 491 C C . LEU A 1 69 ? -2.061 14.859 -1.226 1 94.94 69 LEU A C 1
ATOM 493 O O . LEU A 1 69 ? -1.788 13.828 -1.837 1 94.94 69 LEU A O 1
ATOM 497 N N . ARG A 1 70 ? -1.694 16.078 -1.626 1 94.12 70 ARG A N 1
ATOM 498 C CA . ARG A 1 70 ? -0.804 16.203 -2.775 1 94.12 70 ARG A CA 1
ATOM 499 C C . ARG A 1 70 ? 0.552 15.562 -2.49 1 94.12 70 ARG A C 1
ATOM 501 O O . ARG A 1 70 ? 1.113 14.875 -3.348 1 94.12 70 ARG A O 1
ATOM 508 N N . LYS A 1 71 ? 1.068 15.844 -1.31 1 94.5 71 LYS A N 1
ATOM 509 C CA . LYS A 1 71 ? 2.332 15.234 -0.906 1 94.5 71 LYS A CA 1
ATOM 510 C C . LYS A 1 71 ? 2.215 13.711 -0.845 1 94.5 71 LYS A C 1
ATOM 512 O O . LYS A 1 71 ? 3.146 13 -1.216 1 94.5 71 LYS A O 1
ATOM 517 N N . TYR A 1 72 ? 1.08 13.234 -0.43 1 93.94 72 TYR A N 1
ATOM 518 C CA . TYR A 1 72 ? 0.806 11.797 -0.406 1 93.94 72 TYR A CA 1
ATOM 519 C C . TYR A 1 72 ? 0.857 11.211 -1.811 1 93.94 72 TYR A C 1
ATOM 521 O O . TYR A 1 72 ? 1.496 10.18 -2.035 1 93.94 72 TYR A O 1
ATOM 529 N N . ARG A 1 73 ? 0.251 11.875 -2.703 1 89.56 73 ARG A N 1
ATOM 530 C CA . ARG A 1 73 ? 0.155 11.414 -4.082 1 89.56 73 ARG A CA 1
ATOM 531 C C . ARG A 1 73 ? 1.524 11.398 -4.75 1 89.56 73 ARG A C 1
ATOM 533 O O . ARG A 1 73 ? 1.854 10.461 -5.48 1 89.56 73 ARG A O 1
ATOM 540 N N . THR A 1 74 ? 2.266 12.391 -4.465 1 90.19 74 THR A N 1
ATOM 541 C CA . THR A 1 74 ? 3.57 12.508 -5.105 1 90.19 74 THR A CA 1
ATOM 542 C C . THR A 1 74 ? 4.633 11.75 -4.316 1 90.19 74 THR A C 1
ATOM 544 O O . THR A 1 74 ? 5.777 11.633 -4.754 1 90.19 74 THR A O 1
ATOM 547 N N . LYS A 1 75 ? 4.297 11.289 -3.166 1 92.19 75 LYS A N 1
ATOM 548 C CA . LYS A 1 75 ? 5.164 10.539 -2.26 1 92.19 75 LYS A CA 1
ATOM 549 C C . LYS A 1 75 ? 6.371 11.375 -1.842 1 92.19 75 LYS A C 1
ATOM 551 O O . LYS A 1 75 ? 7.484 10.852 -1.737 1 92.19 75 LYS A O 1
ATOM 556 N N . GLU A 1 76 ? 6.137 12.633 -1.666 1 94.31 76 GLU A N 1
ATOM 557 C CA . GLU A 1 76 ? 7.191 13.539 -1.208 1 94.31 76 GLU A CA 1
ATOM 558 C C . GLU A 1 76 ? 7.016 13.891 0.267 1 94.31 76 GLU A C 1
ATOM 560 O O . GLU A 1 76 ? 5.891 14.086 0.733 1 94.31 76 GLU A O 1
ATOM 565 N N . PRO A 1 77 ? 8.133 13.938 0.949 1 95.19 77 PRO A N 1
ATOM 566 C CA . PRO A 1 77 ? 8.031 14.398 2.334 1 95.19 77 PRO A CA 1
ATOM 567 C C . PRO A 1 77 ? 7.699 15.891 2.438 1 95.19 77 PRO A C 1
ATOM 569 O O . PRO A 1 77 ? 7.734 16.609 1.433 1 95.19 77 PRO A O 1
ATOM 572 N N . THR A 1 78 ? 7.254 16.328 3.6 1 96.69 78 THR A N 1
ATOM 573 C CA . THR A 1 78 ? 7.055 17.734 3.914 1 96.69 78 THR A CA 1
ATOM 574 C C . THR A 1 78 ? 7.57 18.047 5.312 1 96.69 78 THR A C 1
ATOM 576 O O . THR A 1 78 ? 8.008 17.156 6.039 1 96.69 78 THR A O 1
ATOM 579 N N . SER A 1 79 ? 7.598 19.312 5.637 1 96.38 79 SER A N 1
ATOM 580 C CA . SER A 1 79 ? 8.125 19.766 6.918 1 96.38 79 SER A CA 1
ATOM 581 C C . SER A 1 79 ? 7.297 20.938 7.461 1 96.38 79 SER A C 1
ATOM 583 O O . SER A 1 79 ? 6.516 21.547 6.727 1 96.38 79 SER A O 1
ATOM 585 N N . ASP A 1 80 ? 7.523 21.203 8.742 1 96.25 80 ASP A N 1
ATOM 586 C CA . ASP A 1 80 ? 6.879 22.359 9.336 1 96.25 80 ASP A CA 1
ATOM 587 C C . ASP A 1 80 ? 7.199 23.625 8.555 1 96.25 80 ASP A C 1
ATOM 589 O O . ASP A 1 80 ? 6.312 24.438 8.289 1 96.25 80 ASP A O 1
ATOM 593 N N . ALA A 1 81 ? 8.43 23.719 8.203 1 95.19 81 ALA A N 1
ATOM 594 C CA . ALA A 1 81 ? 8.867 24.906 7.477 1 95.19 81 ALA A CA 1
ATOM 595 C C . ALA A 1 81 ? 8.109 25.062 6.156 1 95.19 81 ALA A C 1
ATOM 597 O O . ALA A 1 81 ? 7.641 26.141 5.824 1 95.19 81 ALA A O 1
ATOM 598 N N . GLU A 1 82 ? 7.969 24 5.438 1 96.19 82 GLU A N 1
ATOM 599 C CA . GLU A 1 82 ? 7.254 24.047 4.168 1 96.19 82 GLU A CA 1
ATOM 600 C C . GLU A 1 82 ? 5.77 24.328 4.375 1 96.19 82 GLU A C 1
ATOM 602 O O . GLU A 1 82 ? 5.184 25.141 3.65 1 96.19 82 GLU A O 1
ATOM 607 N N . LEU A 1 83 ? 5.176 23.719 5.344 1 97.25 83 LEU A N 1
ATOM 608 C CA . LEU A 1 83 ? 3.754 23.891 5.621 1 97.25 83 LEU A CA 1
ATOM 609 C C . LEU A 1 83 ? 3.455 25.328 6.062 1 97.25 83 LEU A C 1
ATOM 611 O O . LEU A 1 83 ? 2.471 25.922 5.621 1 97.25 83 LEU A O 1
ATOM 615 N N . LEU A 1 84 ? 4.293 25.891 6.863 1 96 84 LEU A N 1
ATOM 616 C CA . LEU A 1 84 ? 4.133 27.25 7.363 1 96 84 LEU A CA 1
ATOM 617 C C . LEU A 1 84 ? 4.273 28.266 6.238 1 96 84 LEU A C 1
ATOM 619 O O . LEU A 1 84 ? 3.455 29.188 6.117 1 96 84 LEU A O 1
ATOM 623 N N . ASN A 1 85 ? 5.195 28.031 5.332 1 95.5 85 ASN A N 1
ATOM 624 C CA . ASN A 1 85 ? 5.531 29.016 4.312 1 95.5 85 ASN A CA 1
ATOM 625 C C . ASN A 1 85 ? 4.648 28.859 3.076 1 95.5 85 ASN A C 1
ATOM 627 O O . ASN A 1 85 ? 4.355 29.844 2.395 1 95.5 85 ASN A O 1
ATOM 631 N N . THR A 1 86 ? 4.211 27.656 2.758 1 94.62 86 THR A N 1
ATOM 632 C CA . THR A 1 86 ? 3.506 27.406 1.506 1 94.62 86 THR A CA 1
ATOM 633 C C . THR A 1 86 ? 1.995 27.406 1.725 1 94.62 86 THR A C 1
ATOM 635 O O . THR A 1 86 ? 1.239 27.875 0.873 1 94.62 86 THR A O 1
ATOM 638 N N . VAL A 1 87 ? 1.558 26.953 2.896 1 93 87 VAL A N 1
ATOM 639 C CA . VAL A 1 87 ? 0.123 26.766 3.084 1 93 87 VAL A CA 1
ATOM 640 C C . VAL A 1 87 ? -0.442 27.906 3.93 1 93 87 VAL A C 1
ATOM 642 O O . VAL A 1 87 ? -1.466 28.484 3.582 1 93 87 VAL A O 1
ATOM 645 N N . LEU A 1 88 ? 0.218 28.219 5.078 1 93.25 88 LEU A N 1
ATOM 646 C CA . LEU A 1 88 ? -0.363 29.172 6.012 1 93.25 88 LEU A CA 1
ATOM 647 C C . LEU A 1 88 ? 0.126 30.594 5.715 1 93.25 88 LEU A C 1
ATOM 649 O O . LEU A 1 88 ? -0.586 31.562 5.973 1 93.25 88 LEU A O 1
ATOM 653 N N . ARG A 1 89 ? 1.342 30.781 5.285 1 92 89 ARG A N 1
ATOM 654 C CA . ARG A 1 89 ? 1.916 32.062 4.914 1 92 89 ARG A CA 1
ATOM 655 C C . ARG A 1 89 ? 1.747 33.094 6.035 1 92 89 ARG A C 1
ATOM 657 O O . ARG A 1 89 ? 2.342 32.938 7.105 1 92 89 ARG A O 1
ATOM 664 N N . ASP A 1 90 ? 0.623 34 5.898 1 90.06 90 ASP A N 1
ATOM 665 C CA . ASP A 1 90 ? 0.441 35.094 6.824 1 90.06 90 ASP A CA 1
ATOM 666 C C . ASP A 1 90 ? -0.324 34.656 8.07 1 90.06 90 ASP A C 1
ATOM 668 O O . ASP A 1 90 ? -0.505 35.438 9.008 1 90.06 90 ASP A O 1
ATOM 672 N N . ASN A 1 91 ? -0.709 33.469 8.164 1 91.88 91 ASN A N 1
ATOM 673 C CA . ASN A 1 91 ? -1.528 32.969 9.266 1 91.88 91 ASN A CA 1
ATOM 674 C C . ASN A 1 91 ? -0.792 31.906 10.078 1 91.88 91 ASN A C 1
ATOM 676 O O . ASN A 1 91 ? -1.396 30.922 10.523 1 91.88 91 ASN A O 1
ATOM 680 N N . GLN A 1 92 ? 0.512 32 10.281 1 92.12 92 GLN A N 1
ATOM 681 C CA . GLN A 1 92 ? 1.373 31 10.867 1 92.12 92 GLN A CA 1
ATOM 682 C C . GLN A 1 92 ? 1.037 30.781 12.344 1 92.12 92 GLN A C 1
ATOM 684 O O . GLN A 1 92 ? 1.34 29.719 12.906 1 92.12 92 GLN A O 1
ATOM 689 N N . GLN A 1 93 ? 0.469 31.781 13.023 1 92.38 93 GLN A N 1
ATOM 690 C CA . GLN A 1 93 ? 0.117 31.656 14.43 1 92.38 93 GLN A CA 1
ATOM 691 C C . GLN A 1 93 ? -0.904 30.531 14.648 1 92.38 93 GLN A C 1
ATOM 693 O O . GLN A 1 93 ? -1.016 30 15.75 1 92.38 93 GLN A O 1
ATOM 698 N N . HIS A 1 94 ? -1.624 30.141 13.594 1 93.38 94 HIS A N 1
ATOM 699 C CA . HIS A 1 94 ? -2.678 29.141 13.703 1 93.38 94 HIS A CA 1
ATOM 700 C C . HIS A 1 94 ? -2.154 27.75 13.352 1 93.38 94 HIS A C 1
ATOM 702 O O . HIS A 1 94 ? -2.914 26.781 13.352 1 93.38 94 HIS A O 1
ATOM 708 N N . TYR A 1 95 ? -0.877 2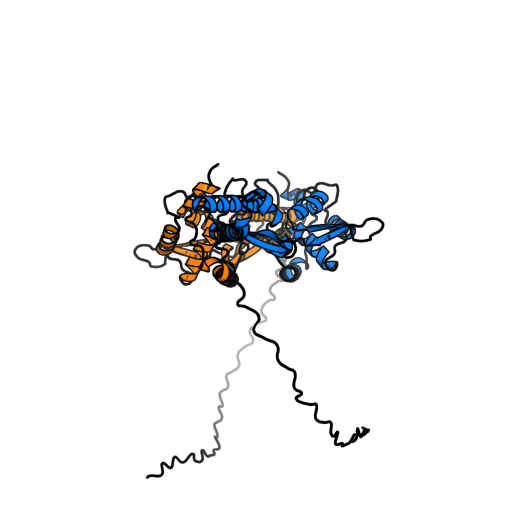7.609 13.133 1 95.06 95 TYR A N 1
ATOM 709 C CA . TYR A 1 95 ? -0.271 26.391 12.617 1 95.06 95 TYR A CA 1
ATOM 710 C C . TYR A 1 95 ? -0.585 25.203 13.531 1 95.06 95 TYR A C 1
ATOM 712 O O . TYR A 1 95 ? -1.043 24.156 13.062 1 95.06 95 TYR A O 1
ATOM 720 N N . PRO A 1 96 ? -0.469 25.328 14.836 1 94.56 96 PRO A N 1
ATOM 721 C CA . PRO A 1 96 ? -0.673 24.141 15.664 1 94.56 96 PRO A CA 1
ATOM 722 C C . PRO A 1 96 ? -2.086 23.578 15.547 1 94.56 96 PRO A C 1
ATOM 724 O O . PRO A 1 96 ? -2.26 22.359 15.398 1 94.56 96 PRO A O 1
ATOM 727 N N . VAL A 1 97 ? -3.053 24.453 15.531 1 93.94 97 VAL A N 1
ATOM 728 C CA . VAL A 1 97 ? -4.445 24.016 15.484 1 93.94 97 VAL A CA 1
ATOM 729 C C . VAL A 1 97 ? -4.781 23.516 14.086 1 93.94 97 VAL A C 1
ATOM 731 O O . VAL A 1 97 ? -5.41 22.469 13.93 1 93.94 97 VAL A O 1
ATOM 734 N N . VAL A 1 98 ? -4.352 24.266 13.055 1 95.62 98 VAL A N 1
ATOM 735 C CA . VAL A 1 98 ? -4.641 23.906 11.664 1 95.62 98 VAL A CA 1
ATOM 736 C C . VAL A 1 98 ? -3.986 22.562 11.328 1 95.62 98 VAL A C 1
ATOM 738 O O . VAL A 1 98 ? -4.617 21.688 10.734 1 95.62 98 VAL A O 1
ATOM 741 N N . PHE A 1 99 ? -2.744 22.438 11.742 1 96.88 99 PHE A N 1
ATOM 742 C CA . PHE A 1 99 ? -2.012 21.203 11.477 1 96.88 99 PHE A CA 1
ATOM 743 C C . PHE A 1 99 ? -2.676 20.016 12.164 1 96.88 99 PHE A C 1
ATOM 745 O O . PHE A 1 99 ? -2.896 18.984 11.547 1 96.88 99 PHE A O 1
ATOM 752 N N . ARG A 1 100 ? -2.98 20.125 13.344 1 94.75 100 ARG A N 1
ATOM 753 C CA . ARG A 1 100 ? -3.613 19.062 14.102 1 94.75 100 ARG A CA 1
ATOM 754 C C . ARG A 1 100 ? -4.922 18.625 13.445 1 94.75 100 ARG A C 1
ATOM 756 O O . ARG A 1 100 ? -5.148 17.422 13.234 1 94.75 100 ARG A O 1
ATOM 763 N N . GLN A 1 101 ? -5.746 19.578 13.141 1 93.56 101 GLN A N 1
ATOM 764 C CA . GLN A 1 101 ? -7.035 19.266 12.539 1 93.56 101 GLN A CA 1
ATOM 765 C C . GLN A 1 101 ? -6.863 18.656 11.148 1 93.56 101 GLN A C 1
ATOM 767 O O . GLN A 1 101 ? -7.594 17.734 10.781 1 93.56 101 GLN A O 1
ATOM 772 N N . ALA A 1 102 ? -5.91 19.188 10.391 1 96.44 102 ALA A N 1
ATOM 773 C CA . ALA A 1 102 ? -5.66 18.656 9.055 1 96.44 102 ALA A CA 1
ATOM 774 C C . ALA A 1 102 ? -5.164 17.203 9.117 1 96.44 102 ALA A C 1
ATOM 776 O O . ALA A 1 102 ? -5.621 16.359 8.352 1 96.44 102 ALA A O 1
ATOM 777 N N . VAL A 1 103 ? -4.254 16.953 10.039 1 95.75 103 VAL A N 1
ATOM 778 C CA . VAL A 1 103 ? -3.697 15.609 10.211 1 95.75 103 VAL A CA 1
ATOM 779 C C . VAL A 1 103 ? -4.805 14.641 10.609 1 95.75 103 VAL A C 1
ATOM 781 O O . VAL A 1 103 ? -4.875 13.523 10.086 1 95.75 103 VAL A O 1
ATOM 784 N N . GLU A 1 104 ? -5.625 15.047 11.453 1 93.38 104 GLU A N 1
ATOM 785 C CA . GLU A 1 104 ? -6.75 14.227 11.883 1 93.38 104 GLU A CA 1
ATOM 786 C C . GLU A 1 104 ? -7.691 13.93 10.719 1 93.38 104 GLU A C 1
ATOM 788 O O . GLU A 1 104 ? -8.133 12.797 10.539 1 93.38 104 GLU A O 1
ATOM 793 N N . CYS A 1 105 ? -7.953 14.953 9.992 1 93.06 105 CYS A N 1
ATOM 794 C CA . CYS A 1 105 ? -8.844 14.805 8.844 1 93.06 105 CYS A CA 1
ATOM 795 C C . CYS A 1 105 ? -8.258 13.844 7.816 1 93.06 105 CYS A C 1
ATOM 797 O O . CYS A 1 105 ? -8.945 12.945 7.336 1 93.06 105 CYS A O 1
ATOM 799 N N . VAL A 1 106 ? -7.012 14.062 7.477 1 95.94 106 VAL A N 1
ATOM 800 C CA . VAL A 1 106 ? -6.336 13.242 6.477 1 95.94 106 VAL A CA 1
ATOM 801 C C . VAL A 1 106 ? -6.359 11.781 6.914 1 95.94 106 VAL A C 1
ATOM 803 O O . VAL A 1 106 ? -6.551 10.883 6.09 1 95.94 106 VAL A O 1
ATOM 806 N N . LEU A 1 107 ? -6.277 11.523 8.164 1 94.62 107 LEU A N 1
ATOM 807 C CA . LEU A 1 107 ? -6.277 10.164 8.695 1 94.62 107 LEU A CA 1
ATOM 808 C C . LEU A 1 107 ? -7.688 9.578 8.688 1 94.62 107 LEU A C 1
ATOM 810 O O . LEU A 1 107 ? -7.914 8.508 8.117 1 94.62 107 LEU A O 1
ATOM 814 N N . LEU A 1 108 ? -8.648 10.289 9.164 1 91.44 108 LEU A N 1
ATOM 815 C CA . LEU A 1 108 ? -9.969 9.742 9.438 1 91.44 108 LEU A CA 1
ATOM 816 C C . LEU A 1 108 ? -10.797 9.656 8.156 1 91.44 108 LEU A C 1
ATOM 818 O O . LEU A 1 108 ? -11.578 8.719 7.977 1 91.44 108 LEU A O 1
ATOM 822 N N . VAL A 1 109 ? -10.609 10.617 7.316 1 92.56 109 VAL A N 1
ATOM 823 C CA . VAL A 1 109 ? -11.445 10.672 6.125 1 92.56 109 VAL A CA 1
ATOM 824 C C . VAL A 1 109 ? -10.773 9.914 4.984 1 92.56 109 VAL A C 1
ATOM 826 O O . VAL A 1 109 ? -11.422 9.156 4.262 1 92.56 109 VAL A O 1
ATOM 829 N N . PHE A 1 110 ? -9.461 10.062 4.902 1 94.38 110 PHE A N 1
ATOM 830 C CA . PHE A 1 110 ? -8.781 9.578 3.703 1 94.38 110 PHE A CA 1
ATOM 831 C C . PHE A 1 110 ? -7.938 8.352 4.016 1 94.38 110 PHE A C 1
ATOM 833 O O . PHE A 1 110 ? -7.43 7.695 3.104 1 94.38 110 PHE A O 1
ATOM 840 N N . GLY A 1 111 ? -7.75 8.016 5.273 1 94.62 111 GLY A N 1
ATOM 841 C CA . GLY A 1 111 ? -6.973 6.84 5.641 1 94.62 111 GLY A CA 1
ATOM 842 C C . GLY A 1 111 ? -5.484 7.008 5.395 1 94.62 111 GLY A C 1
ATOM 843 O O . GLY A 1 111 ? -4.793 6.047 5.059 1 94.62 111 GLY A O 1
ATOM 844 N N . VAL A 1 112 ? -5.016 8.203 5.473 1 95.38 112 VAL A N 1
ATOM 845 C CA . VAL A 1 112 ? -3.604 8.516 5.262 1 95.38 112 VAL A CA 1
ATOM 846 C C . VAL A 1 112 ? -2.951 8.898 6.586 1 95.38 112 VAL A C 1
ATOM 848 O O . VAL A 1 112 ? -3.428 9.797 7.285 1 95.38 112 VAL A O 1
ATOM 851 N N . ASP A 1 113 ? -1.886 8.219 6.902 1 94.69 113 ASP A N 1
ATOM 852 C CA . ASP A 1 113 ? -1.154 8.477 8.141 1 94.69 113 ASP A CA 1
ATOM 853 C C . ASP A 1 113 ? -0.022 9.477 7.906 1 94.69 113 ASP A C 1
ATOM 855 O O . ASP A 1 113 ? 0.807 9.281 7.016 1 94.69 113 ASP A O 1
ATOM 859 N N . VAL A 1 114 ? -0.055 10.531 8.656 1 95.62 114 VAL A N 1
ATOM 860 C CA . VAL A 1 114 ? 1.035 11.508 8.648 1 95.62 114 VAL A CA 1
ATOM 861 C C . VAL A 1 114 ? 2.051 11.156 9.734 1 95.62 114 VAL A C 1
ATOM 863 O O . VAL A 1 114 ? 1.78 11.32 10.922 1 95.62 114 VAL A O 1
ATOM 866 N N . LYS A 1 115 ? 3.232 10.727 9.281 1 94.75 115 LYS A N 1
ATOM 867 C CA . LYS A 1 115 ? 4.23 10.242 10.234 1 94.75 115 LYS A CA 1
ATOM 868 C C . LYS A 1 115 ? 5.43 11.18 10.305 1 94.75 115 LYS A C 1
ATOM 870 O O . LYS A 1 115 ? 6.031 11.508 9.273 1 94.75 115 LYS A O 1
ATOM 875 N N . GLU A 1 116 ? 5.711 11.602 11.531 1 94.56 116 GLU A N 1
ATOM 876 C CA . GLU A 1 116 ? 6.945 12.359 11.734 1 94.56 116 GLU A CA 1
ATOM 877 C C . GLU A 1 116 ? 8.164 11.438 11.75 1 94.56 116 GLU A C 1
ATOM 879 O O . GLU A 1 116 ? 8.25 10.539 12.594 1 94.56 116 GLU A O 1
ATOM 884 N N . VAL A 1 117 ? 9.094 11.641 10.812 1 92 117 VAL A N 1
ATOM 885 C CA . VAL A 1 117 ? 10.195 10.695 10.648 1 92 117 VAL A CA 1
ATOM 886 C C . VAL A 1 117 ? 11.492 11.328 11.141 1 92 117 VAL A C 1
ATOM 888 O O . VAL A 1 117 ? 12.492 10.633 11.352 1 92 117 VAL A O 1
ATOM 891 N N . ASP A 1 118 ? 11.539 12.609 11.312 1 90.12 118 ASP A N 1
ATOM 892 C CA . ASP A 1 118 ? 12.656 13.359 11.891 1 90.12 118 ASP A CA 1
ATOM 893 C C . ASP A 1 118 ? 12.156 14.406 12.883 1 90.12 118 ASP A C 1
ATOM 895 O O . ASP A 1 118 ? 11.82 15.523 12.5 1 90.12 118 ASP A O 1
ATOM 899 N N . PRO A 1 119 ? 12.125 14.039 14.078 1 89.56 119 PRO A N 1
ATOM 900 C CA . PRO A 1 119 ? 11.578 14.961 15.078 1 89.56 119 PRO A CA 1
ATOM 901 C C . PRO A 1 119 ? 12.398 16.234 15.219 1 89.56 119 PRO A C 1
ATOM 903 O O . PRO A 1 119 ? 11.891 17.25 15.695 1 89.56 119 PRO A O 1
ATOM 906 N N . ARG A 1 120 ? 13.633 16.125 14.898 1 90.69 120 ARG A N 1
ATOM 907 C CA . ARG A 1 120 ? 14.484 17.312 14.992 1 90.69 120 ARG A CA 1
ATOM 908 C C . ARG A 1 120 ? 14.148 18.312 13.891 1 90.69 120 ARG A C 1
ATOM 910 O O . ARG A 1 120 ? 13.977 19.5 14.156 1 90.69 120 ARG A O 1
ATOM 917 N N . LYS A 1 121 ? 13.992 17.781 12.711 1 89.88 121 LYS A N 1
ATOM 918 C CA . LYS A 1 121 ? 13.719 18.641 11.555 1 89.88 121 LYS A CA 1
ATOM 919 C C . LYS A 1 121 ? 12.227 18.734 11.281 1 89.88 121 LYS A C 1
ATOM 921 O O . LYS A 1 121 ? 11.789 19.531 10.453 1 89.88 121 LYS A O 1
ATOM 926 N N . HIS A 1 122 ? 11.383 17.969 11.969 1 93.81 122 HIS A N 1
ATOM 927 C CA . HIS A 1 122 ? 9.93 17.922 11.812 1 93.81 122 HIS A CA 1
ATOM 928 C C . HIS A 1 122 ? 9.547 17.594 10.375 1 93.81 122 HIS A C 1
ATOM 930 O O . HIS A 1 122 ? 8.773 18.312 9.75 1 93.81 122 HIS A O 1
ATOM 936 N N . VAL A 1 123 ? 10.109 16.531 9.898 1 93.75 123 VAL A N 1
ATOM 937 C CA . VAL A 1 123 ? 9.805 16.031 8.562 1 93.75 123 VAL A CA 1
ATOM 938 C C . VAL A 1 123 ? 8.695 14.977 8.641 1 93.75 123 VAL A C 1
ATOM 940 O O . VAL A 1 123 ? 8.719 14.117 9.516 1 93.75 123 VAL A O 1
ATOM 943 N N . TYR A 1 124 ? 7.738 15.094 7.699 1 96.69 124 TYR A N 1
ATOM 944 C CA . TYR A 1 124 ? 6.574 14.219 7.695 1 96.69 124 TYR A CA 1
ATOM 945 C C . TYR A 1 124 ? 6.48 13.438 6.391 1 96.69 124 TYR A C 1
ATOM 947 O O . TYR A 1 124 ? 6.746 13.984 5.316 1 96.69 124 TYR A O 1
ATOM 955 N N . ILE A 1 125 ? 6.113 12.156 6.535 1 96 125 ILE A N 1
ATOM 956 C CA . ILE A 1 125 ? 5.793 11.312 5.387 1 96 125 ILE A CA 1
ATOM 957 C C . ILE A 1 125 ? 4.348 10.836 5.488 1 96 125 ILE A C 1
ATOM 959 O O . ILE A 1 125 ? 3.859 10.539 6.582 1 96 125 ILE A O 1
ATOM 963 N N . MET A 1 126 ? 3.666 10.844 4.355 1 95.12 126 MET A N 1
ATOM 964 C CA . MET A 1 126 ? 2.297 10.336 4.289 1 95.12 126 MET A CA 1
ATOM 965 C C . MET A 1 126 ? 2.271 8.906 3.771 1 95.12 126 MET A C 1
ATOM 967 O O . MET A 1 126 ? 2.826 8.609 2.711 1 95.12 126 MET A O 1
ATOM 971 N N . VAL A 1 127 ? 1.711 7.992 4.52 1 93.75 127 VAL A N 1
ATOM 972 C CA . VAL A 1 127 ? 1.634 6.59 4.125 1 93.75 127 VAL A CA 1
ATOM 973 C C . VAL A 1 127 ? 0.215 6.07 4.344 1 93.75 127 VAL A C 1
ATOM 975 O O . VAL A 1 127 ? -0.53 6.605 5.168 1 93.75 127 VAL A O 1
ATOM 978 N N . PRO A 1 128 ? -0.214 5.027 3.578 1 92.94 128 PRO A N 1
ATOM 979 C CA . PRO A 1 128 ? -1.52 4.426 3.861 1 92.94 128 PRO A CA 1
ATOM 980 C C . PRO A 1 128 ? -1.611 3.855 5.273 1 92.94 128 PRO A C 1
ATOM 982 O O . PRO A 1 128 ? -0.674 3.205 5.746 1 92.94 128 PRO A O 1
ATOM 985 N N . CYS A 1 129 ? -2.758 4.176 5.953 1 92.5 129 CYS A N 1
ATOM 986 C CA . CYS A 1 129 ? -2.924 3.605 7.285 1 92.5 129 CYS A CA 1
ATOM 987 C C . CYS A 1 129 ? -3.127 2.098 7.211 1 92.5 129 CYS A C 1
ATOM 989 O O . CYS A 1 129 ? -3.725 1.593 6.258 1 92.5 129 CYS A O 1
ATOM 991 N N . LEU A 1 130 ? -2.529 1.334 8.125 1 91.38 130 LEU A N 1
ATOM 992 C CA . LEU A 1 130 ? -2.74 -0.099 8.297 1 91.38 130 LEU A CA 1
ATOM 993 C C . LEU A 1 130 ? -2.193 -0.879 7.109 1 91.38 130 LEU A C 1
ATOM 995 O O . LEU A 1 130 ? -2.465 -2.074 6.969 1 91.38 130 LEU A O 1
ATOM 999 N N . GLY A 1 131 ? -1.502 -0.158 6.195 1 90 131 GLY A N 1
ATOM 1000 C CA . GLY A 1 131 ? -0.983 -0.823 5.012 1 90 131 GLY A CA 1
ATOM 1001 C C . GLY A 1 131 ? -2.053 -1.121 3.979 1 90 131 GLY A C 1
ATOM 1002 O O . GLY A 1 131 ? -1.853 -1.954 3.092 1 90 131 GLY A O 1
ATOM 1003 N N . LEU A 1 132 ? -3.227 -0.442 4.078 1 92.69 132 LEU A N 1
ATOM 1004 C CA . LEU A 1 132 ? -4.32 -0.66 3.137 1 92.69 132 LEU A CA 1
ATOM 1005 C C . LEU A 1 132 ? -3.98 -0.084 1.766 1 92.69 132 LEU A C 1
ATOM 1007 O O . LEU A 1 132 ? -3.463 1.031 1.667 1 92.69 132 LEU A O 1
ATOM 1011 N N . THR A 1 133 ? -4.266 -0.833 0.712 1 90.44 133 THR A N 1
ATOM 1012 C CA . THR A 1 133 ? -3.893 -0.397 -0.629 1 90.44 133 THR A CA 1
ATOM 1013 C C . THR A 1 133 ? -5.133 -0.205 -1.499 1 90.44 133 THR A C 1
ATOM 1015 O O . THR A 1 133 ? -5.055 -0.299 -2.727 1 90.44 133 THR A O 1
ATOM 1018 N N . CYS A 1 134 ? -6.277 0.015 -0.857 1 89.12 134 CYS A N 1
ATOM 1019 C CA . CYS A 1 134 ? -7.527 0.116 -1.601 1 89.12 134 CYS A CA 1
ATOM 1020 C C . CYS A 1 134 ? -7.5 1.304 -2.555 1 89.12 134 CYS A C 1
ATOM 1022 O O . CYS A 1 134 ? -8.258 1.344 -3.525 1 89.12 134 CYS A O 1
ATOM 1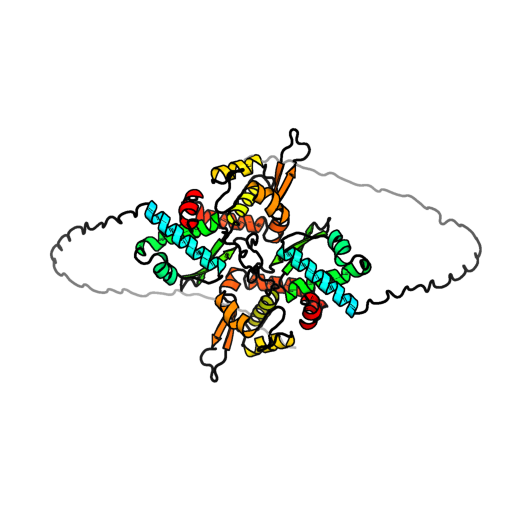024 N N . ASP A 1 135 ? -6.637 2.24 -2.277 1 86.44 135 ASP A N 1
ATOM 1025 C CA . ASP A 1 135 ? -6.531 3.436 -3.109 1 86.44 135 ASP A CA 1
ATOM 1026 C C . ASP A 1 135 ? -5.434 3.279 -4.16 1 86.44 135 ASP A C 1
ATOM 1028 O O . ASP A 1 135 ? -5.27 4.141 -5.027 1 86.44 135 ASP A O 1
ATOM 1032 N N . ALA A 1 136 ? -4.734 2.234 -4.02 1 71.94 136 ALA A N 1
ATOM 1033 C CA . ALA A 1 136 ? -3.58 2.057 -4.895 1 71.94 136 ALA A CA 1
ATOM 1034 C C . ALA A 1 136 ? -4.012 1.587 -6.281 1 71.94 136 ALA A C 1
ATOM 1036 O O . ALA A 1 136 ? -4.84 0.682 -6.406 1 71.94 136 ALA A O 1
ATOM 1037 N N . VAL A 1 137 ? -4.062 2.588 -7.227 1 59.91 137 VAL A N 1
ATOM 1038 C CA . VAL A 1 137 ? -4.152 2.107 -8.602 1 59.91 137 VAL A CA 1
ATOM 1039 C C . VAL A 1 137 ? -2.764 2.107 -9.242 1 59.91 137 VAL A C 1
ATOM 1041 O O . VAL A 1 137 ? -1.921 2.943 -8.906 1 59.91 137 VAL A O 1
ATOM 1044 N N . GLU A 1 138 ? -2.453 0.932 -9.734 1 56.38 138 GLU A N 1
ATOM 1045 C CA . GLU A 1 138 ? -1.155 0.972 -10.398 1 56.38 138 GLU A CA 1
ATOM 1046 C C . GLU A 1 138 ? -1.088 2.115 -11.406 1 56.38 138 GLU A C 1
ATOM 1048 O O . GLU A 1 138 ? -2.104 2.488 -12 1 56.38 138 GLU A O 1
ATOM 1053 N N . ARG A 1 139 ? -0.086 3.066 -11.188 1 49.81 139 ARG A N 1
ATOM 1054 C CA . ARG A 1 139 ? 0.226 4.141 -12.125 1 49.81 139 ARG A CA 1
ATOM 1055 C C . ARG A 1 139 ? -0.359 3.852 -13.508 1 49.81 139 ARG A C 1
ATOM 1057 O O . ARG A 1 139 ? -0.327 2.713 -13.977 1 49.81 139 ARG A O 1
ATOM 1064 N N . GLY A 1 140 ? -1.569 4.402 -13.75 1 48.09 140 GLY A N 1
ATOM 1065 C CA . GLY A 1 140 ? -2.002 4.312 -15.133 1 48.09 140 GLY A CA 1
ATOM 1066 C C . GLY A 1 140 ? -0.977 3.654 -16.031 1 48.09 140 GLY A C 1
ATOM 1067 O O . GLY A 1 140 ? -1.284 3.297 -17.172 1 48.09 140 GLY A O 1
ATOM 1068 N N . GLY A 1 141 ? 0.233 4.211 -15.914 1 47.69 141 GLY A N 1
ATOM 1069 C CA . GLY A 1 141 ? 1.134 3.646 -16.906 1 47.69 141 GLY A CA 1
ATOM 1070 C C . GLY A 1 141 ? 1.343 2.152 -16.734 1 47.69 141 GLY A C 1
ATOM 1071 O O . GLY A 1 141 ? 1.02 1.587 -15.695 1 47.69 141 GLY A O 1
ATOM 1072 N N . GLN A 1 142 ? 1.345 1.481 -17.797 1 55.34 142 GLN A N 1
ATOM 1073 C CA . GLN A 1 142 ? 1.663 0.135 -18.266 1 55.34 142 GLN A CA 1
ATOM 1074 C C . GLN A 1 142 ? 2.855 -0.441 -17.5 1 55.34 142 GLN A C 1
ATOM 1076 O O . GLN A 1 142 ? 3.422 -1.459 -17.906 1 55.34 142 GLN A O 1
ATOM 1081 N N . GLY A 1 143 ? 3.234 0.151 -16.234 1 75.75 143 GLY A N 1
ATOM 1082 C CA . GLY A 1 143 ? 4.52 -0.435 -15.883 1 75.75 143 GLY A CA 1
ATOM 1083 C C . GLY A 1 143 ? 4.406 -1.528 -14.836 1 75.75 143 GLY A C 1
ATOM 1084 O O . GLY A 1 143 ? 3.381 -1.651 -14.172 1 75.75 143 GLY A O 1
ATOM 1085 N N . LEU A 1 144 ? 5.305 -2.414 -14.766 1 88.06 144 LEU A N 1
ATOM 1086 C CA . LEU A 1 144 ? 5.453 -3.541 -13.852 1 88.06 144 LEU A CA 1
ATOM 1087 C C . LEU A 1 144 ? 5.973 -3.078 -12.5 1 88.06 144 LEU A C 1
ATOM 1089 O O . LEU A 1 144 ? 6.707 -2.092 -12.414 1 88.06 144 LEU A O 1
ATOM 1093 N N . PRO A 1 145 ? 5.422 -3.664 -11.391 1 92.81 145 PRO A N 1
ATOM 1094 C CA . PRO A 1 145 ? 5.91 -3.293 -10.062 1 92.81 145 PRO A CA 1
ATOM 1095 C C . PRO A 1 145 ? 7.426 -3.414 -9.93 1 92.81 145 PRO A C 1
ATOM 1097 O O . PRO A 1 145 ? 8.023 -4.328 -10.5 1 92.81 145 PRO A O 1
ATOM 1100 N N . LYS A 1 146 ? 7.988 -2.535 -9.148 1 94.06 146 LYS A N 1
ATOM 1101 C CA . LYS A 1 146 ? 9.438 -2.465 -9.023 1 94.06 146 LYS A CA 1
ATOM 1102 C C . LYS A 1 146 ? 9.875 -2.748 -7.586 1 94.06 146 LYS A C 1
ATOM 1104 O O . LYS A 1 146 ? 11.07 -2.744 -7.285 1 94.06 146 LYS A O 1
ATOM 1109 N N . ALA A 1 147 ? 8.977 -3.037 -6.723 1 95 147 ALA A N 1
ATOM 1110 C CA . ALA A 1 147 ? 9.242 -3.154 -5.289 1 95 147 ALA A CA 1
ATOM 1111 C C . ALA A 1 147 ? 10.258 -4.254 -5.008 1 95 147 ALA A C 1
ATOM 1113 O O . ALA A 1 147 ? 11.016 -4.18 -4.035 1 95 147 ALA A O 1
ATOM 1114 N N . GLY A 1 148 ? 10.297 -5.27 -5.848 1 95.38 148 GLY A N 1
ATOM 1115 C CA . GLY A 1 148 ? 11.297 -6.312 -5.684 1 95.38 148 GLY A CA 1
ATOM 1116 C C . GLY A 1 148 ? 12.719 -5.781 -5.695 1 95.38 148 GLY A C 1
ATOM 1117 O O . GLY A 1 148 ? 13.547 -6.18 -4.867 1 95.38 148 GLY A O 1
ATOM 1118 N N . LEU A 1 149 ? 12.977 -4.895 -6.594 1 96.19 149 LEU A N 1
ATOM 1119 C CA . LEU A 1 149 ? 14.305 -4.293 -6.672 1 96.19 149 LEU A CA 1
ATOM 1120 C C . LEU A 1 149 ? 14.594 -3.447 -5.438 1 96.19 149 LEU A C 1
ATOM 1122 O O . LEU A 1 149 ? 15.711 -3.455 -4.922 1 96.19 149 LEU A O 1
ATOM 1126 N N . LEU A 1 150 ? 13.617 -2.74 -5 1 97.31 150 LEU A N 1
ATOM 1127 C CA . LEU A 1 150 ? 13.773 -1.93 -3.799 1 97.31 150 LEU A CA 1
ATOM 1128 C C . LEU A 1 150 ? 14.141 -2.801 -2.6 1 97.31 150 LEU A C 1
ATOM 1130 O O . LEU A 1 150 ? 15.031 -2.449 -1.819 1 97.31 150 LEU A O 1
ATOM 1134 N N . VAL A 1 151 ? 13.5 -3.91 -2.506 1 96.75 151 VAL A N 1
ATOM 1135 C CA . VAL A 1 151 ? 13.773 -4.84 -1.414 1 96.75 151 VAL A CA 1
ATOM 1136 C C . VAL A 1 151 ? 15.219 -5.312 -1.485 1 96.75 151 VAL A C 1
ATOM 1138 O O . VAL A 1 151 ? 15.906 -5.395 -0.462 1 96.75 151 VAL A O 1
ATOM 1141 N N . VAL A 1 152 ? 15.648 -5.605 -2.629 1 96.12 152 VAL A N 1
ATOM 1142 C CA . VAL A 1 152 ? 17.031 -6.043 -2.824 1 96.12 152 VAL A CA 1
ATOM 1143 C C . VAL A 1 152 ? 17.984 -4.949 -2.363 1 96.12 152 VAL A C 1
ATOM 1145 O O . VAL A 1 152 ? 18.922 -5.215 -1.602 1 96.12 152 VAL A O 1
ATOM 1148 N N . VAL A 1 153 ? 17.781 -3.727 -2.775 1 97.75 153 VAL A N 1
ATOM 1149 C CA . VAL A 1 153 ? 18.656 -2.609 -2.451 1 97.75 153 VAL A CA 1
ATOM 1150 C C . VAL A 1 153 ? 18.656 -2.375 -0.942 1 97.75 153 VAL A C 1
ATOM 1152 O O . VAL A 1 153 ? 19.734 -2.256 -0.328 1 97.75 153 VAL A O 1
ATOM 1155 N N . LEU A 1 154 ? 17.469 -2.373 -0.359 1 97.69 154 LEU A N 1
ATOM 1156 C CA . LEU A 1 154 ? 17.359 -2.18 1.083 1 97.69 154 LEU A CA 1
ATOM 1157 C C . LEU A 1 154 ? 18.078 -3.295 1.839 1 97.69 154 LEU A C 1
ATOM 1159 O O . LEU A 1 154 ? 18.703 -3.051 2.875 1 97.69 154 LEU A O 1
ATOM 1163 N N . SER A 1 155 ? 17.984 -4.477 1.341 1 96.5 155 SER A N 1
ATOM 1164 C CA . SER A 1 155 ? 18.656 -5.617 1.95 1 96.5 155 SER A CA 1
ATOM 1165 C C . SER A 1 155 ? 20.172 -5.453 1.895 1 96.5 155 SER A C 1
ATOM 1167 O O . SER A 1 155 ? 20.875 -5.75 2.867 1 96.5 155 SER A O 1
ATOM 1169 N N . LEU A 1 156 ? 20.656 -5.016 0.791 1 96.56 156 LEU A N 1
ATOM 1170 C CA . LEU A 1 156 ? 22.094 -4.82 0.613 1 96.56 156 LEU A CA 1
ATOM 1171 C C . LEU A 1 156 ? 22.625 -3.748 1.563 1 96.56 156 LEU A C 1
ATOM 1173 O O . LEU A 1 156 ? 23.719 -3.881 2.111 1 96.56 156 LEU A O 1
ATOM 1177 N N . ILE A 1 157 ? 21.859 -2.707 1.73 1 97.75 157 ILE A N 1
ATOM 1178 C CA . ILE A 1 157 ? 22.234 -1.646 2.654 1 97.75 157 ILE A CA 1
ATOM 1179 C C . ILE A 1 157 ? 22.344 -2.205 4.07 1 97.75 157 ILE A C 1
ATOM 1181 O O . ILE A 1 157 ? 23.312 -1.952 4.777 1 97.75 157 ILE A O 1
ATOM 1185 N N . LEU A 1 158 ? 21.359 -3.018 4.469 1 95.25 158 LEU A N 1
ATOM 1186 C CA . LEU A 1 158 ? 21.359 -3.629 5.793 1 95.25 158 LEU A CA 1
ATOM 1187 C C . LEU A 1 158 ? 22.562 -4.543 5.984 1 95.25 158 LEU A C 1
ATOM 1189 O O . LEU A 1 158 ? 23.156 -4.57 7.062 1 95.25 158 LEU A O 1
ATOM 1193 N N . GLN A 1 159 ? 22.875 -5.227 4.996 1 93.38 159 GLN A N 1
ATOM 1194 C CA . GLN A 1 159 ? 23.984 -6.164 5.043 1 93.38 159 GLN A CA 1
ATOM 1195 C C . GLN A 1 159 ? 25.312 -5.43 5.176 1 93.38 159 GLN A C 1
ATOM 1197 O O . GLN A 1 159 ? 26.312 -6.016 5.594 1 93.38 159 GLN A O 1
ATOM 1202 N N . ASN A 1 160 ? 25.344 -4.191 4.789 1 94.06 160 ASN A N 1
ATOM 1203 C CA . ASN A 1 160 ? 26.547 -3.361 4.898 1 94.06 160 ASN A CA 1
ATOM 1204 C C . ASN A 1 160 ? 26.469 -2.436 6.113 1 94.06 160 ASN A C 1
ATOM 1206 O O . ASN A 1 160 ? 26.828 -1.261 6.023 1 94.06 160 ASN A O 1
ATOM 1210 N N . ARG A 1 161 ? 25.828 -2.924 7.18 1 93 161 ARG A N 1
ATOM 1211 C CA . ARG A 1 161 ? 25.734 -2.221 8.461 1 93 161 ARG A CA 1
ATOM 1212 C C . ARG A 1 161 ? 25.016 -0.884 8.297 1 93 161 ARG A C 1
ATOM 1214 O O . ARG A 1 161 ? 25.484 0.141 8.797 1 93 161 ARG A O 1
ATOM 1221 N N . ASP A 1 162 ? 24.062 -0.831 7.48 1 94.5 162 ASP A N 1
ATOM 1222 C CA . ASP A 1 162 ? 23.141 0.29 7.301 1 94.5 162 ASP A CA 1
ATOM 1223 C C . ASP A 1 162 ? 23.766 1.36 6.402 1 94.5 162 ASP A C 1
ATOM 1225 O O . ASP A 1 162 ? 23.188 2.445 6.242 1 94.5 162 ASP A O 1
ATOM 1229 N N . HIS A 1 163 ? 24.984 1.041 5.898 1 95.38 163 HIS A N 1
ATOM 1230 C CA . HIS A 1 163 ? 25.656 1.898 4.934 1 95.38 163 HIS A CA 1
ATOM 1231 C C . HIS A 1 163 ? 26.031 1.124 3.676 1 95.38 163 HIS A C 1
ATOM 1233 O O . HIS A 1 163 ? 26.938 0.291 3.701 1 95.38 163 HIS A O 1
ATOM 1239 N N . GLY A 1 164 ? 25.281 1.378 2.559 1 97.56 164 GLY A N 1
ATOM 1240 C CA . GLY A 1 164 ? 25.562 0.661 1.325 1 97.56 164 GLY A CA 1
ATOM 1241 C C . GLY A 1 164 ? 26.422 1.448 0.362 1 97.56 164 GLY A C 1
ATOM 1242 O O . GLY A 1 164 ? 25.938 2.324 -0.353 1 97.56 164 GLY A O 1
ATOM 1243 N N . PRO A 1 165 ? 27.719 1.194 0.412 1 97.69 165 PRO A N 1
ATOM 1244 C CA . PRO A 1 165 ? 28.562 1.872 -0.584 1 97.69 165 PRO A CA 1
ATOM 1245 C C . PRO A 1 165 ? 28.016 1.73 -2.004 1 97.69 165 PRO A C 1
ATOM 1247 O O . PRO A 1 165 ? 27.594 0.641 -2.402 1 97.69 165 PRO A O 1
ATOM 1250 N N . GLU A 1 166 ? 28.016 2.783 -2.721 1 97 166 GLU A N 1
ATOM 1251 C CA . GLU A 1 166 ? 27.391 2.777 -4.039 1 97 166 GLU A CA 1
ATOM 1252 C C . GLU A 1 166 ? 28 1.711 -4.941 1 97 166 GLU A C 1
ATOM 1254 O O . GLU A 1 166 ? 27.297 1.044 -5.695 1 97 166 GLU A O 1
ATOM 1259 N N . GLU A 1 167 ? 29.328 1.521 -4.875 1 96.12 167 GLU A N 1
ATOM 1260 C CA . GLU A 1 167 ? 30.016 0.542 -5.711 1 96.12 167 GLU A CA 1
ATOM 1261 C C . GLU A 1 167 ? 29.516 -0.872 -5.43 1 96.12 167 GLU A C 1
ATOM 1263 O O . GLU A 1 167 ? 29.328 -1.668 -6.352 1 96.12 167 GLU A O 1
ATOM 1268 N N . GLU A 1 168 ? 29.297 -1.112 -4.215 1 96.44 168 GLU A N 1
ATOM 1269 C CA . GLU A 1 168 ? 28.797 -2.432 -3.826 1 96.44 168 GLU A CA 1
ATOM 1270 C C . GLU A 1 168 ? 27.375 -2.648 -4.305 1 96.44 168 GLU A C 1
ATOM 1272 O O . GLU A 1 168 ? 27.031 -3.73 -4.789 1 96.44 168 GLU A O 1
ATOM 1277 N N . ILE A 1 169 ? 26.531 -1.687 -4.172 1 97.5 169 ILE A N 1
ATOM 1278 C CA . ILE A 1 169 ? 25.141 -1.771 -4.586 1 97.5 169 ILE A CA 1
ATOM 1279 C C . ILE A 1 169 ? 25.062 -1.984 -6.098 1 97.5 169 ILE A C 1
ATOM 1281 O O . ILE A 1 169 ? 24.391 -2.906 -6.566 1 97.5 169 ILE A O 1
ATOM 1285 N N . TRP A 1 170 ? 25.859 -1.168 -6.84 1 97.5 170 TRP A N 1
ATOM 1286 C CA . TRP A 1 170 ? 25.844 -1.291 -8.297 1 97.5 170 TRP A CA 1
ATOM 1287 C C . TRP A 1 170 ? 26.422 -2.635 -8.734 1 97.5 170 TRP A C 1
ATOM 1289 O O . TRP A 1 170 ? 25.906 -3.258 -9.672 1 97.5 170 TRP A O 1
ATOM 1299 N N . GLY A 1 171 ? 27.469 -3.025 -8.039 1 96.81 171 GLY A N 1
ATOM 1300 C CA . GLY A 1 171 ? 28.047 -4.324 -8.336 1 96.81 171 GLY A CA 1
ATOM 1301 C C . GLY A 1 171 ? 27.062 -5.469 -8.18 1 96.81 171 GLY A C 1
ATOM 1302 O O . GLY A 1 171 ? 26.969 -6.344 -9.039 1 96.81 171 GLY A O 1
ATOM 1303 N N . ALA A 1 172 ? 26.312 -5.465 -7.094 1 95.5 172 ALA A N 1
ATOM 1304 C CA . ALA A 1 172 ? 25.312 -6.5 -6.828 1 95.5 172 ALA A CA 1
ATOM 1305 C C . ALA A 1 172 ? 24.203 -6.473 -7.867 1 95.5 172 ALA A C 1
ATOM 1307 O O . ALA A 1 172 ? 23.766 -7.52 -8.359 1 95.5 172 ALA A O 1
ATOM 1308 N N . LEU A 1 173 ? 23.719 -5.289 -8.227 1 96.31 173 LEU A N 1
ATOM 1309 C CA . LEU A 1 173 ? 22.641 -5.148 -9.203 1 96.31 173 LEU A CA 1
ATOM 1310 C C . LEU A 1 173 ? 23.094 -5.609 -10.586 1 96.31 173 LEU A C 1
ATOM 1312 O O . LEU A 1 173 ? 22.312 -6.227 -11.32 1 96.31 173 LEU A O 1
ATOM 1316 N N . THR A 1 174 ? 24.359 -5.387 -10.938 1 95.25 174 THR A N 1
ATOM 1317 C CA . THR A 1 174 ? 24.922 -5.828 -12.203 1 95.25 174 THR A CA 1
ATOM 1318 C C . THR A 1 174 ? 24.891 -7.352 -12.305 1 95.25 174 THR A C 1
ATOM 1320 O O . THR A 1 174 ? 24.562 -7.898 -13.367 1 95.25 174 THR A O 1
ATOM 1323 N N . LYS A 1 175 ? 25.156 -7.984 -11.203 1 94 175 LYS A N 1
ATOM 1324 C CA . LYS A 1 175 ? 25.125 -9.445 -11.164 1 94 175 LYS A CA 1
ATOM 1325 C C . LYS A 1 175 ? 23.703 -9.969 -11.398 1 94 175 LYS A C 1
ATOM 1327 O O . LYS A 1 175 ? 23.531 -11.109 -11.836 1 94 175 LYS A O 1
ATOM 1332 N N . MET A 1 176 ? 22.734 -9.102 -11.172 1 91.88 176 MET A N 1
ATOM 1333 C CA . MET A 1 176 ? 21.328 -9.492 -11.336 1 91.88 176 MET A CA 1
ATOM 1334 C C . MET A 1 176 ? 20.797 -9.039 -12.695 1 91.88 176 MET A C 1
ATOM 1336 O O . MET A 1 176 ? 19.609 -9.172 -12.969 1 91.88 176 MET A O 1
ATOM 1340 N N . GLY A 1 177 ? 21.625 -8.422 -13.484 1 92.81 177 GLY A N 1
ATOM 1341 C CA . GLY A 1 177 ? 21.234 -8.008 -14.82 1 92.81 177 GLY A CA 1
ATOM 1342 C C . GLY A 1 177 ? 20.703 -6.586 -14.875 1 92.81 177 GLY A C 1
ATOM 1343 O O . GLY A 1 177 ? 20.094 -6.18 -15.859 1 92.81 177 GLY A O 1
ATOM 1344 N N . VAL A 1 178 ? 20.859 -5.836 -13.828 1 94.94 178 VAL A N 1
ATOM 1345 C CA . VAL A 1 178 ? 20.469 -4.434 -13.773 1 94.94 178 VAL A CA 1
ATOM 1346 C C . VAL A 1 178 ? 21.703 -3.543 -13.922 1 94.94 178 VAL A C 1
ATOM 1348 O O . VAL A 1 178 ? 22.484 -3.404 -12.984 1 94.94 178 VAL A O 1
ATOM 1351 N N . TYR A 1 179 ? 21.875 -2.891 -15.062 1 95.12 179 TYR A N 1
ATOM 1352 C CA . TYR A 1 179 ? 23.094 -2.178 -15.43 1 95.12 179 TYR A CA 1
ATOM 1353 C C . TYR A 1 179 ? 22.844 -0.672 -15.469 1 95.12 179 TYR A C 1
ATOM 1355 O O . TYR A 1 179 ? 21.922 -0.202 -16.125 1 95.12 179 TYR A O 1
ATOM 1363 N N . VAL A 1 180 ? 23.75 -0.028 -14.82 1 95 180 VAL A N 1
ATOM 1364 C CA . VAL A 1 180 ? 23.719 1.427 -14.922 1 95 180 VAL A CA 1
ATOM 1365 C C . VAL A 1 180 ? 24 1.844 -16.359 1 95 180 VAL A C 1
ATOM 1367 O O . VAL A 1 180 ? 24.906 1.304 -17.016 1 95 180 VAL A O 1
ATOM 1370 N N . GLY A 1 181 ? 23.25 2.785 -16.891 1 94.38 181 GLY A N 1
ATOM 1371 C CA . GLY A 1 181 ? 23.438 3.268 -18.25 1 94.38 181 GLY A CA 1
ATOM 1372 C C . GLY A 1 181 ? 22.625 2.5 -19.281 1 94.38 181 GLY A C 1
ATOM 1373 O O . GLY A 1 181 ? 22.625 2.855 -20.469 1 94.38 181 GLY A O 1
ATOM 1374 N N . ARG A 1 182 ? 21.938 1.472 -18.828 1 94.06 182 ARG A N 1
ATOM 1375 C CA . ARG A 1 182 ? 21.094 0.667 -19.719 1 94.06 182 ARG A CA 1
ATOM 1376 C C . ARG A 1 182 ? 19.656 0.619 -19.219 1 94.06 182 ARG A C 1
ATOM 1378 O O . ARG A 1 182 ? 19.422 0.38 -18.031 1 94.06 182 ARG A O 1
ATOM 1385 N N . GLU A 1 183 ? 18.75 0.813 -20.125 1 93.69 183 GLU A N 1
ATOM 1386 C CA . GLU A 1 183 ? 17.344 0.727 -19.781 1 93.69 183 GLU A CA 1
ATOM 1387 C C . GLU A 1 183 ? 16.922 -0.716 -19.516 1 93.69 183 GLU A C 1
ATOM 1389 O O . GLU A 1 183 ? 17.188 -1.606 -20.328 1 93.69 183 GLU A O 1
ATOM 1394 N N . HIS A 1 184 ? 16.375 -0.908 -18.359 1 91.25 184 HIS A N 1
ATOM 1395 C CA . HIS A 1 184 ? 15.844 -2.221 -18.016 1 91.25 184 HIS A CA 1
ATOM 1396 C C . HIS A 1 184 ? 14.359 -2.309 -18.344 1 91.25 184 HIS A C 1
ATOM 1398 O O . HIS A 1 184 ? 13.609 -1.347 -18.141 1 91.25 184 HIS A O 1
ATOM 1404 N N . SER A 1 185 ? 13.922 -3.365 -18.812 1 88.88 185 SER A N 1
ATOM 1405 C CA . SER A 1 185 ? 12.547 -3.533 -19.281 1 88.88 185 SER A CA 1
ATOM 1406 C C . SER A 1 185 ? 11.555 -3.312 -18.141 1 88.88 185 SER A C 1
ATOM 1408 O O . SER A 1 185 ? 10.445 -2.822 -18.375 1 88.88 185 SER A O 1
ATOM 1410 N N . ILE A 1 186 ? 11.906 -3.637 -16.969 1 89.81 186 ILE A N 1
ATOM 1411 C CA . ILE A 1 186 ? 11.016 -3.523 -15.812 1 89.81 186 ILE A CA 1
ATOM 1412 C C . ILE A 1 186 ? 11.344 -2.254 -15.031 1 89.81 186 ILE A C 1
ATOM 1414 O O . ILE A 1 186 ? 10.453 -1.471 -14.703 1 89.81 186 ILE A O 1
ATOM 1418 N N . PHE A 1 187 ? 12.602 -1.998 -14.836 1 92.81 187 PHE A N 1
ATOM 1419 C CA . PHE A 1 187 ? 13.023 -1.033 -13.828 1 92.81 187 PHE A CA 1
ATOM 1420 C C . PHE A 1 187 ? 13.398 0.296 -14.469 1 92.81 187 PHE A C 1
ATOM 1422 O O . PHE A 1 187 ? 13.617 1.29 -13.773 1 92.81 187 PHE A O 1
ATOM 1429 N N . GLY A 1 188 ? 13.508 0.35 -15.82 1 93.06 188 GLY A N 1
ATOM 1430 C CA . GLY A 1 188 ? 13.992 1.553 -16.484 1 93.06 188 GLY A CA 1
ATOM 1431 C C . GLY A 1 188 ? 15.477 1.787 -16.281 1 93.06 188 GLY A C 1
ATOM 1432 O O . GLY A 1 188 ? 16.266 0.838 -16.25 1 93.06 188 GLY A O 1
ATOM 1433 N N . GLU A 1 189 ? 15.805 3.016 -16.203 1 96.19 189 GLU A N 1
ATOM 1434 C CA . GLU A 1 189 ? 17.203 3.342 -15.945 1 96.19 189 GLU A CA 1
ATOM 1435 C C . GLU A 1 189 ? 17.531 3.266 -14.453 1 96.19 189 GLU A C 1
ATOM 1437 O O . GLU A 1 189 ? 17.031 4.07 -13.664 1 96.19 189 GLU A O 1
ATOM 1442 N N . PRO A 1 190 ? 18.391 2.355 -14.062 1 96.56 190 PRO A N 1
ATOM 1443 C CA . PRO A 1 190 ? 18.578 2.047 -12.641 1 96.56 190 PRO A CA 1
ATOM 1444 C C . PRO A 1 190 ? 19.141 3.227 -11.852 1 96.56 190 PRO A C 1
ATOM 1446 O O . PRO A 1 190 ? 18.734 3.455 -10.703 1 96.56 190 PRO A O 1
ATOM 1449 N N . ARG A 1 191 ? 20.062 3.982 -12.328 1 97.38 191 ARG A N 1
ATOM 1450 C CA . ARG A 1 191 ? 20.641 5.109 -11.609 1 97.38 191 ARG A CA 1
ATOM 1451 C C . ARG A 1 191 ? 19.578 6.164 -11.305 1 97.38 191 ARG A C 1
ATOM 1453 O O . ARG A 1 191 ? 19.531 6.691 -10.188 1 97.38 191 ARG A O 1
ATOM 1460 N N . GLU A 1 192 ? 18.828 6.449 -12.312 1 97.44 192 GLU A N 1
ATOM 1461 C CA . GLU A 1 192 ? 17.734 7.398 -12.109 1 97.44 192 GLU A CA 1
ATOM 1462 C C . GLU A 1 192 ? 16.766 6.898 -11.047 1 97.44 192 GLU A C 1
ATOM 1464 O O . GLU A 1 192 ? 16.344 7.66 -10.172 1 97.44 192 GLU A O 1
ATOM 1469 N N . LEU A 1 193 ? 16.406 5.688 -11.141 1 96.94 193 LEU A N 1
ATOM 1470 C CA . LEU A 1 193 ? 15.445 5.09 -10.219 1 96.94 193 LEU A CA 1
ATOM 1471 C C . LEU A 1 193 ? 15.945 5.18 -8.781 1 96.94 193 LEU A C 1
ATOM 1473 O O . LEU A 1 193 ? 15.219 5.637 -7.895 1 96.94 193 LEU A O 1
ATOM 1477 N N . LEU A 1 194 ? 17.219 4.824 -8.516 1 98.12 194 LEU A N 1
ATOM 1478 C CA . LEU A 1 194 ? 17.734 4.738 -7.16 1 98.12 194 LEU A CA 1
ATOM 1479 C C . LEU A 1 194 ? 18.125 6.121 -6.637 1 98.12 194 LEU A C 1
ATOM 1481 O O . LEU A 1 194 ? 17.844 6.449 -5.48 1 98.12 194 LEU A O 1
ATOM 1485 N N . THR A 1 195 ? 18.719 6.961 -7.445 1 98.06 195 THR A N 1
ATOM 1486 C CA . THR A 1 195 ? 19.328 8.18 -6.941 1 98.06 195 THR A CA 1
ATOM 1487 C C . THR A 1 195 ? 18.375 9.359 -7.059 1 98.06 195 THR A C 1
ATOM 1489 O O . THR A 1 195 ? 18.562 10.391 -6.406 1 98.06 195 THR A O 1
ATOM 1492 N N . GLN A 1 196 ? 17.391 9.242 -7.895 1 97.25 196 GLN A N 1
ATOM 1493 C CA . GLN A 1 196 ? 16.469 10.359 -8.07 1 97.25 196 GLN A CA 1
ATOM 1494 C C . GLN A 1 196 ? 15.062 10.008 -7.59 1 97.25 196 GLN A C 1
ATOM 1496 O O . GLN A 1 196 ? 14.555 10.609 -6.641 1 97.25 196 GLN A O 1
ATOM 1501 N N . VAL A 1 197 ? 14.445 8.953 -8.195 1 96.12 197 VAL A N 1
ATOM 1502 C CA . VAL A 1 197 ? 13.055 8.633 -7.922 1 96.12 197 VAL A CA 1
ATOM 1503 C C . VAL A 1 197 ? 12.906 8.156 -6.477 1 96.12 197 VAL A C 1
ATOM 1505 O O . VAL A 1 197 ? 12.172 8.766 -5.691 1 96.12 197 VAL A O 1
ATOM 1508 N N . TRP A 1 198 ? 13.656 7.121 -6.047 1 97.12 198 TRP A N 1
ATOM 1509 C CA . TRP A 1 198 ? 13.477 6.527 -4.727 1 97.12 198 TRP A CA 1
ATOM 1510 C C . TRP A 1 198 ? 14.086 7.414 -3.643 1 97.12 198 TRP A C 1
ATOM 1512 O O . TRP A 1 198 ? 13.727 7.297 -2.467 1 97.12 198 TRP A O 1
ATOM 1522 N N . VAL A 1 199 ? 15.031 8.266 -3.975 1 97.5 199 VAL A N 1
ATOM 1523 C CA . VAL A 1 199 ? 15.516 9.273 -3.033 1 97.5 199 VAL A CA 1
ATOM 1524 C C . VAL A 1 199 ? 14.445 10.344 -2.828 1 97.5 199 VAL A C 1
ATOM 1526 O O . VAL A 1 199 ? 14.141 10.719 -1.693 1 97.5 199 VAL A O 1
ATOM 1529 N N . ARG A 1 200 ? 13.867 10.781 -3.871 1 95.38 200 ARG A N 1
ATOM 1530 C CA . ARG A 1 200 ? 12.812 11.797 -3.811 1 95.38 200 ARG A CA 1
ATOM 1531 C C . ARG A 1 200 ? 11.609 11.289 -3.023 1 95.38 200 ARG A C 1
ATOM 1533 O O . ARG A 1 200 ? 11.031 12.023 -2.219 1 95.38 200 ARG A O 1
ATOM 1540 N N . GLU A 1 201 ? 11.25 10.023 -3.25 1 94.56 201 GLU A N 1
ATOM 1541 C CA . GLU A 1 201 ? 10.094 9.438 -2.592 1 94.56 201 GLU A CA 1
ATOM 1542 C C . GLU A 1 201 ? 10.398 9.078 -1.142 1 94.56 201 GLU A C 1
ATOM 1544 O O . GLU A 1 201 ? 9.484 8.812 -0.355 1 94.56 201 GLU A O 1
ATOM 1549 N N . GLY A 1 202 ? 11.656 9.078 -0.784 1 95.31 202 GLY A N 1
ATOM 1550 C CA . GLY A 1 202 ? 12.047 8.891 0.604 1 95.31 202 GLY A CA 1
ATOM 1551 C C . GLY A 1 202 ? 12.336 7.449 0.958 1 95.31 202 GLY A C 1
ATOM 1552 O O . GLY A 1 202 ? 12.414 7.094 2.137 1 95.31 202 GLY A O 1
ATOM 1553 N N . TYR A 1 203 ? 12.555 6.547 -0.049 1 96.94 203 TYR A N 1
ATOM 1554 C CA . TYR A 1 203 ? 12.883 5.156 0.231 1 96.94 203 TYR A CA 1
ATOM 1555 C C . TYR A 1 203 ? 14.383 4.988 0.467 1 96.94 203 TYR A C 1
ATOM 1557 O O . TYR A 1 203 ? 14.805 4.102 1.213 1 96.94 203 TYR A O 1
ATOM 1565 N N . LEU A 1 204 ? 15.141 5.852 -0.247 1 98 204 LEU A N 1
ATOM 1566 C CA . LEU A 1 204 ? 16.594 5.809 -0.128 1 98 204 LEU A CA 1
ATOM 1567 C C . LEU A 1 204 ? 17.156 7.188 0.199 1 98 204 LEU A C 1
ATOM 1569 O O . LEU A 1 204 ? 16.516 8.203 -0.075 1 98 204 LEU A O 1
ATOM 1573 N N . GLU A 1 205 ? 18.203 7.164 0.876 1 97.44 205 GLU A N 1
ATOM 1574 C CA . GLU A 1 205 ? 19.094 8.32 0.956 1 97.44 205 GLU A CA 1
ATOM 1575 C C . GLU A 1 205 ? 20.375 8.078 0.181 1 97.44 205 GLU A C 1
ATOM 1577 O O . GLU A 1 205 ? 20.938 6.98 0.221 1 97.44 205 GLU A O 1
ATOM 1582 N N . TYR A 1 206 ? 20.75 9.031 -0.604 1 98.19 206 TYR A N 1
ATOM 1583 C CA . TYR A 1 206 ? 21.984 9 -1.367 1 98.19 206 TYR A CA 1
ATOM 1584 C C . TYR A 1 206 ? 22.891 10.18 -1.003 1 98.19 206 TYR A C 1
ATOM 1586 O O . TYR A 1 206 ? 22.5 11.336 -1.206 1 98.19 206 TYR A O 1
ATOM 1594 N N . ARG A 1 207 ? 24.016 9.898 -0.443 1 97.38 207 ARG A N 1
ATOM 1595 C CA . ARG A 1 207 ? 24.844 11 0.029 1 97.38 207 ARG A CA 1
ATOM 1596 C C . ARG A 1 207 ? 26.312 10.688 -0.137 1 97.38 207 ARG A C 1
ATOM 1598 O O . ARG A 1 207 ? 26.703 9.523 -0.276 1 97.38 207 ARG A O 1
ATOM 1605 N N . GLN A 1 208 ? 27.109 11.734 -0.107 1 96.75 208 GLN A N 1
ATOM 1606 C CA . GLN A 1 208 ? 28.562 11.594 -0.087 1 96.75 208 GLN A CA 1
ATOM 1607 C C . GLN A 1 208 ? 29.062 11.164 1.291 1 96.75 208 GLN A C 1
ATOM 1609 O O . GLN A 1 208 ? 28.578 11.656 2.311 1 96.75 208 GLN A O 1
ATOM 1614 N N . VAL A 1 209 ? 30 10.148 1.331 1 95.31 209 VAL A N 1
ATOM 1615 C CA . VAL A 1 209 ? 30.609 9.719 2.582 1 95.31 209 VAL A CA 1
ATOM 1616 C C . VAL A 1 209 ? 31.453 10.859 3.15 1 95.31 209 VAL A C 1
ATOM 1618 O O . VAL A 1 209 ? 32.312 11.414 2.451 1 95.31 209 VAL A O 1
ATOM 1621 N N . PRO A 1 210 ? 31.188 11.195 4.375 1 92.38 210 PRO A N 1
ATOM 1622 C CA . PRO A 1 210 ? 31.938 12.297 4.961 1 92.38 210 PRO A CA 1
ATOM 1623 C C . PRO A 1 210 ? 33.438 12.062 4.914 1 92.38 210 PRO A C 1
ATOM 1625 O O . PRO A 1 210 ? 33.906 10.938 5.152 1 92.38 210 PRO A O 1
ATOM 1628 N N . ASP A 1 211 ? 34.25 13.078 4.625 1 92.19 211 ASP A N 1
ATOM 1629 C CA . ASP A 1 211 ? 35.688 13.133 4.676 1 92.19 211 ASP A CA 1
ATOM 1630 C C . ASP A 1 211 ? 36.312 12.102 3.742 1 92.19 211 ASP A C 1
ATOM 1632 O O . ASP A 1 211 ? 37.375 11.539 4.043 1 92.19 211 ASP A O 1
ATOM 1636 N N . SER A 1 212 ? 35.531 11.75 2.861 1 90.19 212 SER A N 1
ATOM 1637 C CA . SER A 1 212 ? 36.094 10.82 1.885 1 90.19 212 SER A CA 1
ATOM 1638 C C . SER A 1 212 ? 36.844 11.555 0.787 1 90.19 212 SER A C 1
ATOM 1640 O O . SER A 1 212 ? 36.375 12.578 0.281 1 90.19 212 SER A O 1
ATOM 1642 N N . ALA A 1 213 ? 38.156 11.125 0.428 1 91.19 213 ALA A N 1
ATOM 1643 C CA . ALA A 1 213 ? 39 11.617 -0.664 1 91.19 213 ALA A CA 1
ATOM 1644 C C . ALA A 1 213 ? 39.656 10.461 -1.426 1 91.19 213 ALA A C 1
ATOM 1646 O O . ALA A 1 213 ? 40.438 9.711 -0.865 1 91.19 213 ALA A O 1
ATOM 1647 N N . PRO A 1 214 ? 39.25 10.227 -2.701 1 92.62 214 PRO A N 1
ATOM 1648 C CA . PRO A 1 214 ? 38.25 10.914 -3.551 1 92.62 214 PRO A CA 1
ATOM 1649 C C . PRO A 1 214 ? 36.812 10.766 -3.043 1 92.62 214 PRO A C 1
ATOM 1651 O O . PRO A 1 214 ? 36.562 9.914 -2.188 1 92.62 214 PRO A O 1
ATOM 1654 N N . ALA A 1 215 ? 35.938 11.492 -3.607 1 93.69 215 ALA A N 1
ATOM 1655 C CA . ALA A 1 215 ? 34.531 11.492 -3.164 1 93.69 215 ALA A CA 1
ATOM 1656 C C . ALA A 1 215 ? 33.906 10.117 -3.348 1 93.69 215 ALA A C 1
ATOM 1658 O O . ALA A 1 215 ? 34 9.523 -4.422 1 93.69 215 ALA A O 1
ATOM 1659 N N . GLN A 1 216 ? 33.438 9.547 -2.316 1 95.81 216 GLN A N 1
ATOM 1660 C CA . GLN A 1 216 ? 32.656 8.297 -2.328 1 95.81 216 GLN A CA 1
ATOM 1661 C C . GLN A 1 216 ? 31.219 8.531 -1.923 1 95.81 216 GLN A C 1
ATOM 1663 O O . GLN A 1 216 ? 30.922 9.469 -1.181 1 95.81 216 GLN A O 1
ATOM 1668 N N . TYR A 1 217 ? 30.375 7.723 -2.492 1 97.69 217 TYR A N 1
ATOM 1669 C CA . TYR A 1 217 ? 28.953 7.879 -2.191 1 97.69 217 TYR A CA 1
ATOM 1670 C C . TYR A 1 217 ? 28.375 6.594 -1.607 1 97.69 217 TYR A C 1
ATOM 1672 O O . TYR A 1 217 ? 28.938 5.512 -1.79 1 97.69 217 TYR A O 1
ATOM 1680 N N . GLU A 1 218 ? 27.266 6.766 -0.852 1 98.38 218 GLU A N 1
ATOM 1681 C CA . GLU A 1 218 ? 26.625 5.609 -0.24 1 98.38 218 GLU A CA 1
ATOM 1682 C C . GLU A 1 218 ? 25.109 5.766 -0.228 1 98.38 218 GLU A C 1
ATOM 1684 O O . GLU A 1 218 ? 24.594 6.883 -0.334 1 98.38 218 GLU A O 1
ATOM 1689 N N . PHE A 1 219 ? 24.453 4.613 -0.191 1 98.44 219 PHE A N 1
ATOM 1690 C CA . PHE A 1 219 ? 23.016 4.547 -0.02 1 98.44 219 PHE A CA 1
ATOM 1691 C C . PHE A 1 219 ? 22.656 4.195 1.419 1 98.44 219 PHE A C 1
ATOM 1693 O O . PHE A 1 219 ? 23.312 3.375 2.049 1 98.44 219 PHE A O 1
ATOM 1700 N N . LEU A 1 220 ? 21.594 4.855 1.974 1 98.06 220 LEU A N 1
ATOM 1701 C CA . LEU A 1 220 ? 21 4.531 3.26 1 98.06 220 LEU A CA 1
ATOM 1702 C C . LEU A 1 220 ? 19.484 4.328 3.115 1 98.06 220 LEU A C 1
ATOM 1704 O O . LEU A 1 220 ? 18.891 4.766 2.129 1 98.06 220 LEU A O 1
ATOM 1708 N N . TRP A 1 221 ? 18.953 3.59 4.117 1 97.19 221 TRP A N 1
ATOM 1709 C CA . TRP A 1 221 ? 17.484 3.564 4.18 1 97.19 221 TRP A CA 1
ATOM 1710 C C . TRP A 1 221 ? 16.922 4.977 4.277 1 97.19 221 TRP A C 1
ATOM 1712 O O . TRP A 1 221 ? 17.438 5.812 5.023 1 97.19 221 TRP A O 1
ATOM 1722 N N . GLY A 1 222 ? 15.914 5.238 3.455 1 96.38 222 GLY A N 1
ATOM 1723 C CA . GLY A 1 222 ? 15.234 6.523 3.562 1 96.38 222 GLY A CA 1
ATOM 1724 C C . GLY A 1 222 ? 14.117 6.527 4.59 1 96.38 222 GLY A C 1
ATOM 1725 O O . GLY A 1 222 ? 13.719 5.469 5.082 1 96.38 222 GLY A O 1
ATOM 1726 N N . PRO A 1 223 ? 13.656 7.715 4.945 1 94.88 223 PRO A N 1
ATOM 1727 C CA . PRO A 1 223 ? 12.633 7.855 5.984 1 94.88 223 PRO A CA 1
ATOM 1728 C C . PRO A 1 223 ? 11.344 7.117 5.641 1 94.88 223 PRO A C 1
ATOM 1730 O O . PRO A 1 223 ? 10.68 6.586 6.535 1 94.88 223 PRO A O 1
ATOM 1733 N N . ARG A 1 224 ? 10.945 7.109 4.43 1 95.31 224 ARG A N 1
ATOM 1734 C CA . ARG A 1 224 ? 9.703 6.434 4.043 1 95.31 224 ARG A CA 1
ATOM 1735 C C . ARG A 1 224 ? 9.82 4.926 4.234 1 95.31 224 ARG A C 1
ATOM 1737 O O . ARG A 1 224 ? 8.852 4.266 4.625 1 95.31 224 ARG A O 1
ATOM 1744 N N . ALA A 1 225 ? 10.984 4.359 3.865 1 95.38 225 ALA A N 1
ATOM 1745 C CA . ALA A 1 225 ? 11.188 2.932 4.09 1 95.38 225 ALA A CA 1
ATOM 1746 C C . ALA A 1 225 ? 10.93 2.562 5.547 1 95.38 225 ALA A C 1
ATOM 1748 O O . ALA A 1 225 ? 10.227 1.586 5.828 1 95.38 225 ALA A O 1
ATOM 1749 N N . PHE A 1 226 ? 11.414 3.404 6.461 1 93 226 PHE A N 1
ATOM 1750 C CA . PHE A 1 226 ? 11.211 3.18 7.887 1 93 226 PHE A CA 1
ATOM 1751 C C . PHE A 1 226 ? 9.742 3.324 8.25 1 93 226 PHE A C 1
ATOM 1753 O O . PHE A 1 226 ? 9.234 2.604 9.117 1 93 226 PHE A O 1
ATOM 1760 N N . ALA A 1 227 ? 9.141 4.281 7.594 1 92.44 227 ALA A N 1
ATOM 1761 C CA . ALA A 1 227 ? 7.742 4.57 7.926 1 92.44 227 ALA A CA 1
ATOM 1762 C C . ALA A 1 227 ? 6.824 3.443 7.461 1 92.44 227 ALA A C 1
ATOM 1764 O O . ALA A 1 227 ? 5.82 3.146 8.109 1 92.44 227 ALA A O 1
ATOM 1765 N N . GLU A 1 228 ? 7.066 2.826 6.336 1 92.94 228 GLU A N 1
ATOM 1766 C CA . GLU A 1 228 ? 6.215 1.784 5.766 1 92.94 228 GLU A CA 1
ATOM 1767 C C . GLU A 1 228 ? 6.547 0.417 6.359 1 92.94 228 GLU A C 1
ATOM 1769 O O . GLU A 1 228 ? 5.676 -0.448 6.465 1 92.94 228 GLU A O 1
ATOM 1774 N N . THR A 1 229 ? 7.785 0.302 6.617 1 91.38 229 THR A N 1
ATOM 1775 C CA . THR A 1 229 ? 8.25 -0.927 7.25 1 91.38 229 THR A CA 1
ATOM 1776 C C . THR A 1 229 ? 9.258 -0.619 8.352 1 91.38 229 THR A C 1
ATOM 1778 O O . THR A 1 229 ? 9.258 0.476 8.922 1 91.38 229 THR A O 1
ATOM 1781 N N . SER A 1 230 ? 9.844 -1.392 8.945 1 88.94 230 SER A N 1
ATOM 1782 C CA . SER A 1 230 ? 10.938 -1.279 9.898 1 88.94 230 SER A CA 1
ATOM 1783 C C . SER A 1 230 ? 12.0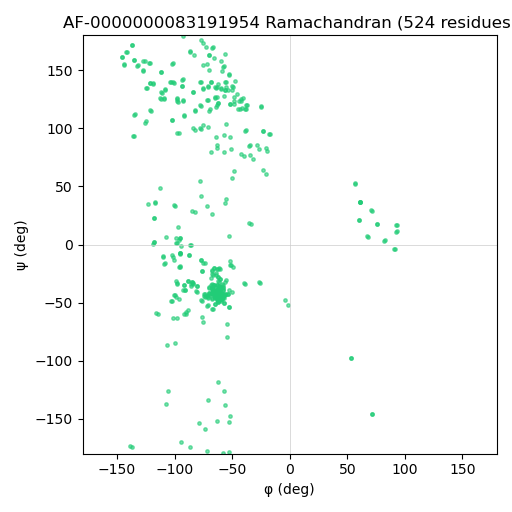31 -2.311 9.617 1 88.94 230 SER A C 1
ATOM 1785 O O . SER A 1 230 ? 11.789 -3.303 8.93 1 88.94 230 SER A O 1
ATOM 1787 N N . LYS A 1 231 ? 13.211 -1.984 10.133 1 90.56 231 LYS A N 1
ATOM 1788 C CA . LYS A 1 231 ? 14.305 -2.936 9.945 1 90.56 231 LYS A CA 1
ATOM 1789 C C . LYS A 1 231 ? 13.953 -4.297 10.531 1 90.56 231 LYS A C 1
ATOM 1791 O O . LYS A 1 231 ? 14.297 -5.336 9.961 1 90.56 231 LYS A O 1
ATOM 1796 N N . GLU A 1 232 ? 13.273 -4.203 11.625 1 91.62 232 GLU A N 1
ATOM 1797 C CA . GLU A 1 232 ? 12.875 -5.441 12.281 1 91.62 232 GLU A CA 1
ATOM 1798 C C . GLU A 1 232 ? 11.906 -6.242 11.422 1 91.62 232 GLU A C 1
ATOM 1800 O O . GLU A 1 232 ? 12.125 -7.426 11.164 1 91.62 232 GLU A O 1
ATOM 1805 N N . LYS A 1 233 ? 10.883 -5.621 10.961 1 90.62 233 LYS A N 1
ATOM 1806 C CA . LYS A 1 233 ? 9.898 -6.273 10.109 1 90.62 233 LYS A CA 1
ATOM 1807 C C . LYS A 1 233 ? 10.523 -6.727 8.789 1 90.62 233 LYS A C 1
ATOM 1809 O O . LYS A 1 233 ? 10.203 -7.805 8.289 1 90.62 233 LYS A O 1
ATOM 1814 N N . PHE A 1 234 ? 11.398 -5.953 8.383 1 94.62 234 PHE A N 1
ATOM 1815 C CA . PHE A 1 234 ? 12.086 -6.227 7.129 1 94.62 234 PHE A CA 1
ATOM 1816 C C . PHE A 1 234 ? 12.953 -7.473 7.25 1 94.62 234 PHE A C 1
ATOM 1818 O O . PHE A 1 234 ? 12.891 -8.367 6.406 1 94.62 234 PHE A O 1
ATOM 1825 N N . THR A 1 235 ? 13.695 -7.547 8.289 1 92 235 THR A N 1
ATOM 1826 C CA . THR A 1 235 ? 14.578 -8.68 8.531 1 92 235 THR A CA 1
ATOM 1827 C C . THR A 1 235 ? 13.773 -9.961 8.75 1 92 235 THR A C 1
ATOM 1829 O O . THR A 1 235 ? 14.125 -11.016 8.227 1 92 235 THR A O 1
ATOM 1832 N N . GLU A 1 236 ? 12.711 -9.828 9.469 1 90.62 236 GLU A N 1
ATOM 1833 C CA . GLU A 1 236 ? 11.828 -10.969 9.672 1 90.62 236 GLU A CA 1
ATOM 1834 C C . GLU A 1 236 ? 11.258 -11.477 8.352 1 90.62 236 GLU A C 1
ATOM 1836 O O . GLU A 1 236 ? 11.188 -12.68 8.125 1 90.62 236 GLU A O 1
ATOM 1841 N N . TYR A 1 237 ? 10.922 -10.562 7.637 1 91.31 237 TYR A N 1
ATOM 1842 C CA . TYR A 1 237 ? 10.383 -10.891 6.32 1 91.31 237 TYR A CA 1
ATOM 1843 C C . TYR A 1 237 ? 11.43 -11.609 5.469 1 91.31 237 TYR A C 1
ATOM 1845 O O . TYR A 1 237 ? 11.133 -12.633 4.844 1 91.31 237 TYR A O 1
ATOM 1853 N N . LEU A 1 238 ? 12.602 -11.078 5.441 1 89.88 238 LEU A N 1
ATOM 1854 C CA . LEU A 1 238 ? 13.68 -11.68 4.66 1 89.88 238 LEU A CA 1
ATOM 1855 C C . LEU A 1 238 ? 13.977 -13.094 5.141 1 89.88 238 LEU A C 1
ATOM 1857 O O . LEU A 1 238 ? 14.234 -13.984 4.332 1 89.88 238 LEU A O 1
ATOM 1861 N N . LEU A 1 239 ? 13.898 -13.289 6.379 1 87.06 239 LEU A N 1
ATOM 1862 C CA . LEU A 1 239 ? 14.148 -14.609 6.953 1 87.06 239 LEU A CA 1
ATOM 1863 C C . LEU A 1 239 ? 13.062 -15.594 6.539 1 87.06 239 LEU A C 1
ATOM 1865 O O . LEU A 1 239 ? 13.352 -16.75 6.227 1 87.06 239 LEU A O 1
ATOM 1869 N N . ARG A 1 240 ? 11.836 -15.156 6.465 1 84.62 240 ARG A N 1
ATOM 1870 C CA . ARG A 1 240 ? 10.703 -16 6.086 1 84.62 240 ARG A CA 1
ATOM 1871 C C . ARG A 1 240 ? 10.773 -16.375 4.613 1 84.62 240 ARG A C 1
ATOM 1873 O O . ARG A 1 240 ? 10.516 -17.531 4.25 1 84.62 240 ARG A O 1
ATOM 1880 N N . VAL A 1 241 ? 11.117 -15.422 3.828 1 84.5 241 VAL A N 1
ATOM 1881 C CA . VAL A 1 241 ? 11.164 -15.633 2.385 1 84.5 241 VAL A CA 1
ATOM 1882 C C . VAL A 1 241 ? 12.344 -16.531 2.031 1 84.5 241 VAL A C 1
ATOM 1884 O O . VAL A 1 241 ? 12.227 -17.391 1.157 1 84.5 241 VAL A O 1
ATOM 1887 N N . ASN A 1 242 ? 13.531 -16.172 2.516 1 74.44 242 ASN A N 1
ATOM 1888 C CA . ASN A 1 242 ? 14.711 -17 2.275 1 74.44 242 ASN A CA 1
ATOM 1889 C C . ASN A 1 242 ? 14.469 -18.453 2.674 1 74.44 242 ASN A C 1
ATOM 1891 O O . ASN A 1 242 ? 14.984 -19.375 2.029 1 74.44 242 ASN A O 1
ATOM 1895 N N . GLN A 1 243 ? 13.844 -18.625 3.654 1 60.22 243 GLN A N 1
ATOM 1896 C CA . GLN A 1 243 ? 13.508 -19.984 4.062 1 60.22 243 GLN A CA 1
ATOM 1897 C C . GLN A 1 243 ? 12.625 -20.672 3.023 1 60.22 243 GLN A C 1
ATOM 1899 O O . GLN A 1 243 ? 12.727 -21.875 2.818 1 60.22 243 GLN A O 1
ATOM 1904 N N . ARG A 1 244 ? 11.914 -19.797 2.371 1 57.22 244 ARG A N 1
ATOM 1905 C CA . ARG A 1 244 ? 11.039 -20.328 1.336 1 57.22 244 ARG A CA 1
ATOM 1906 C C . ARG A 1 244 ? 11.75 -20.391 -0.01 1 57.22 244 ARG A C 1
ATOM 1908 O O . ARG A 1 244 ? 11.633 -21.375 -0.736 1 57.22 244 ARG A O 1
ATOM 1915 N N . ALA A 1 245 ? 12.266 -19.172 -0.542 1 53 245 ALA A N 1
ATOM 1916 C CA . ALA A 1 245 ? 12.797 -18.984 -1.888 1 53 245 ALA A CA 1
ATOM 1917 C C . ALA A 1 245 ? 14.195 -19.578 -2.016 1 53 245 ALA A C 1
ATOM 1919 O O . ALA A 1 245 ? 14.555 -20.094 -3.072 1 53 245 ALA A O 1
ATOM 1920 N N . PHE A 1 246 ? 15.203 -19.016 -1.206 1 45.19 246 PHE A N 1
ATOM 1921 C CA . PHE A 1 246 ? 16.594 -19.328 -1.528 1 45.19 246 PHE A CA 1
ATOM 1922 C C . PHE A 1 246 ? 16.797 -20.828 -1.65 1 45.19 246 PHE A C 1
ATOM 1924 O O . PHE A 1 246 ? 17.891 -21.281 -1.989 1 45.19 246 PHE A O 1
ATOM 1931 N N . ARG A 1 247 ? 16.016 -21.656 -1.276 1 38.69 247 ARG A N 1
ATOM 1932 C CA . ARG A 1 247 ? 16.5 -22.969 -1.669 1 38.69 247 ARG A CA 1
ATOM 1933 C C . ARG A 1 247 ? 16.766 -23.031 -3.17 1 38.69 247 ARG A C 1
ATOM 1935 O O . ARG A 1 247 ? 17.766 -23.625 -3.604 1 38.69 247 ARG A O 1
ATOM 1942 N N . SER A 1 248 ? 15.828 -23.203 -4.16 1 37.66 248 SER A N 1
ATOM 1943 C CA . SER A 1 248 ? 16.078 -23.688 -5.516 1 37.66 248 SER A CA 1
ATOM 1944 C C . SER A 1 248 ? 16.422 -22.547 -6.457 1 37.66 248 SER A C 1
ATOM 1946 O O . SER A 1 248 ? 16.875 -22.766 -7.582 1 37.66 248 SER A O 1
ATOM 1948 N N . PHE A 1 249 ? 15.586 -21.406 -6.68 1 35.62 249 PHE A N 1
ATOM 1949 C CA . PHE A 1 249 ? 15.453 -20.828 -8.008 1 35.62 249 PHE A CA 1
ATOM 1950 C C . PHE A 1 249 ? 16.609 -19.859 -8.281 1 35.62 249 PHE A C 1
ATOM 1952 O O . PHE A 1 249 ? 16.766 -18.859 -7.586 1 35.62 249 PHE A O 1
ATOM 1959 N N . PRO A 1 250 ? 17.578 -20.188 -8.961 1 38.19 250 PRO A N 1
ATOM 1960 C CA . PRO A 1 250 ? 18.328 -19.125 -9.625 1 38.19 250 PRO A CA 1
ATOM 1961 C C . PRO A 1 250 ? 17.438 -18.016 -10.18 1 38.19 250 PRO A C 1
ATOM 1963 O O . PRO A 1 250 ? 16.375 -18.312 -10.742 1 38.19 250 PRO A O 1
ATOM 1966 N N . LEU A 1 251 ? 17.219 -16.844 -9.492 1 41.03 251 LEU A N 1
ATOM 1967 C CA . LEU A 1 251 ? 16.438 -15.758 -10.086 1 41.03 251 LEU A CA 1
ATOM 1968 C C . LEU A 1 251 ? 16.438 -15.859 -11.609 1 41.03 251 LEU A C 1
ATOM 1970 O O . LEU A 1 251 ? 17.484 -15.992 -12.227 1 41.03 251 LEU A O 1
ATOM 1974 N N . PRO A 1 252 ? 15.469 -16.406 -12.32 1 40.66 252 PRO A N 1
ATOM 1975 C CA . PRO A 1 252 ? 15.57 -16.328 -13.773 1 40.66 252 PRO A CA 1
ATOM 1976 C C . PRO A 1 252 ? 16.141 -14.992 -14.25 1 40.66 252 PRO A C 1
ATOM 1978 O O . PRO A 1 252 ? 15.953 -13.961 -13.594 1 40.66 252 PRO A O 1
ATOM 1981 N N . SER A 1 253 ? 17.188 -15 -14.914 1 40.5 253 SER A N 1
ATOM 1982 C CA . SER A 1 253 ? 17.766 -13.773 -15.461 1 40.5 253 SER A CA 1
ATOM 1983 C C . SER A 1 253 ? 16.672 -12.828 -15.953 1 40.5 253 SER A C 1
ATOM 1985 O O . SER A 1 253 ? 15.641 -13.273 -16.469 1 40.5 253 SER A O 1
ATOM 1987 N N . ALA A 1 254 ? 16.547 -11.594 -15.312 1 40.72 254 ALA A N 1
ATOM 1988 C CA . ALA A 1 254 ? 15.664 -10.523 -15.781 1 40.72 254 ALA A CA 1
ATOM 1989 C C . ALA A 1 254 ? 15.43 -10.625 -17.281 1 40.72 254 ALA A C 1
ATOM 1991 O O . ALA A 1 254 ? 14.367 -10.234 -17.781 1 40.72 254 ALA A O 1
ATOM 1992 N N . GLU A 1 255 ? 16.375 -11.086 -18.016 1 42.47 255 GLU A N 1
ATOM 1993 C CA . GLU A 1 255 ? 16.297 -11.227 -19.453 1 42.47 255 GLU A CA 1
ATOM 1994 C C . GLU A 1 255 ? 15.242 -12.25 -19.859 1 42.47 255 GLU A C 1
ATOM 1996 O O . GLU A 1 255 ? 14.57 -12.094 -20.891 1 42.47 255 GLU A O 1
ATOM 2001 N N . ASP A 1 256 ? 15.164 -13.156 -19.109 1 46.72 256 ASP A N 1
ATOM 2002 C CA . ASP A 1 256 ? 14.25 -14.227 -19.484 1 46.72 256 ASP A CA 1
ATOM 2003 C C . ASP A 1 256 ? 12.797 -13.797 -19.297 1 46.72 256 ASP A C 1
ATOM 2005 O O . ASP A 1 256 ? 11.93 -14.148 -20.109 1 46.72 256 ASP A O 1
ATOM 2009 N N . VAL A 1 257 ? 12.547 -13.141 -18.219 1 44.66 257 VAL A N 1
ATOM 2010 C CA . VAL A 1 257 ? 11.195 -12.656 -17.969 1 44.66 257 VAL A CA 1
ATOM 2011 C C . VAL A 1 257 ? 10.82 -11.609 -19.016 1 44.66 257 VAL A C 1
ATOM 2013 O O . VAL A 1 257 ? 9.68 -11.555 -19.469 1 44.66 257 VAL A O 1
ATOM 2016 N N . ARG A 1 258 ? 11.695 -10.641 -19.328 1 43.19 258 ARG A N 1
ATOM 2017 C CA . ARG A 1 258 ? 11.469 -9.586 -20.312 1 43.19 258 ARG A CA 1
ATOM 2018 C C . ARG A 1 258 ? 11.047 -10.172 -21.656 1 43.19 258 ARG A C 1
ATOM 2020 O O . ARG A 1 258 ? 10.18 -9.625 -22.328 1 43.19 258 ARG A O 1
ATOM 2027 N N . GLU A 1 259 ? 11.852 -11.062 -22.094 1 45.25 259 GLU A N 1
ATOM 2028 C CA . GLU A 1 259 ? 11.547 -11.609 -23.406 1 45.25 259 GLU A CA 1
ATOM 2029 C C . GLU A 1 259 ? 10.133 -12.188 -23.453 1 45.25 259 GLU A C 1
ATOM 2031 O O . GLU A 1 259 ? 9.453 -12.102 -24.469 1 45.25 259 GLU A O 1
ATOM 2036 N N . GLU A 1 260 ? 9.797 -12.672 -22.312 1 43.53 260 GLU A N 1
ATOM 2037 C CA . GLU A 1 260 ? 8.531 -13.391 -22.344 1 43.53 260 GLU A CA 1
ATOM 2038 C C . GLU A 1 260 ? 7.379 -12.5 -21.891 1 43.53 260 GLU A C 1
ATOM 2040 O O . GLU A 1 260 ? 6.262 -12.609 -22.406 1 43.53 260 GLU A O 1
ATOM 2045 N N . VAL A 1 261 ? 7.551 -11.797 -20.812 1 45.47 261 VAL A N 1
ATOM 2046 C CA . VAL A 1 261 ? 6.418 -11.039 -20.297 1 45.47 261 VAL A CA 1
ATOM 2047 C C . VAL A 1 261 ? 6.355 -9.68 -20.984 1 45.47 261 VAL A C 1
ATOM 2049 O O . VAL A 1 261 ? 5.273 -9.102 -21.156 1 45.47 261 VAL A O 1
ATOM 2052 N N . GLY A 1 262 ? 7.367 -9.047 -21.344 1 37.91 262 GLY A N 1
ATOM 2053 C CA . GLY A 1 262 ? 7.441 -7.727 -21.953 1 37.91 262 GLY A CA 1
ATOM 2054 C C . GLY A 1 262 ? 7.031 -7.715 -23.406 1 37.91 262 GLY A C 1
ATOM 2055 O O . GLY A 1 262 ? 7.148 -6.691 -24.078 1 37.91 262 GLY A O 1
ATOM 2056 N N . ARG A 1 263 ? 6.934 -8.805 -24.141 1 37.25 263 ARG A N 1
ATOM 2057 C CA . ARG A 1 263 ? 6.531 -8.688 -25.531 1 37.25 263 ARG A CA 1
ATOM 2058 C C . ARG A 1 263 ? 5.066 -8.273 -25.641 1 37.25 263 ARG A C 1
ATOM 2060 O O . ARG A 1 263 ? 4.203 -8.828 -24.969 1 37.25 263 ARG A O 1
ATOM 2067 N N . PRO A 1 264 ? 4.816 -7.012 -26.266 1 36.53 264 PRO A N 1
ATOM 2068 C CA . PRO A 1 264 ? 3.428 -6.641 -26.547 1 36.53 264 PRO A CA 1
ATOM 2069 C C . PRO A 1 264 ? 2.604 -7.801 -27.094 1 36.53 264 PRO A C 1
ATOM 2071 O O . PRO A 1 264 ? 3.154 -8.711 -27.719 1 36.53 264 PRO A O 1
ATOM 2074 N N . MET B 1 1 ? -20.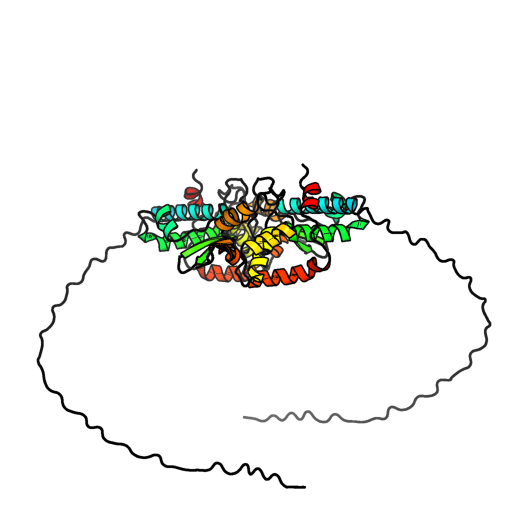891 -19.844 75.75 1 19.08 1 MET B N 1
ATOM 2075 C CA . MET B 1 1 ? -20.453 -21.047 76.438 1 19.08 1 MET B CA 1
ATOM 2076 C C . MET B 1 1 ? -19.703 -22 75.5 1 19.08 1 MET B C 1
ATOM 2078 O O . MET B 1 1 ? -18.594 -22.438 75.812 1 19.08 1 MET B O 1
ATOM 2082 N N . SER B 1 2 ? -20.453 -22.969 74.812 1 20.64 2 SER B N 1
ATOM 2083 C CA . SER B 1 2 ? -20.031 -24.344 74.625 1 20.64 2 SER B CA 1
ATOM 2084 C C . SER B 1 2 ? -19.094 -24.5 73.438 1 20.64 2 SER B C 1
ATOM 2086 O O . SER B 1 2 ? -19.078 -23.672 72.562 1 20.64 2 SER B O 1
ATOM 2088 N N . GLU B 1 3 ? -18.25 -25.672 73.25 1 19.77 3 GLU B N 1
ATOM 2089 C CA . GLU B 1 3 ? -17.062 -26.484 73.062 1 19.77 3 GLU B CA 1
ATOM 2090 C C . GLU B 1 3 ? -17.047 -27.109 71.688 1 19.77 3 GLU B C 1
ATOM 2092 O O . GLU B 1 3 ? -17.641 -28.172 71.438 1 19.77 3 GLU B O 1
ATOM 2097 N N . LEU B 1 4 ? -17.297 -26.359 70.5 1 20.58 4 LEU B N 1
ATOM 2098 C CA . LEU B 1 4 ? -17.609 -27.094 69.25 1 20.58 4 LEU B CA 1
ATOM 2099 C C . LEU B 1 4 ? -16.422 -27.938 68.812 1 20.58 4 LEU B C 1
ATOM 2101 O O . LEU B 1 4 ? -15.359 -27.391 68.5 1 20.58 4 LEU B O 1
ATOM 2105 N N . SER B 1 5 ? -16.188 -29.266 69.125 1 18.41 5 SER B N 1
ATOM 2106 C CA . SER B 1 5 ? -15.195 -30.328 69.188 1 18.41 5 SER B CA 1
ATOM 2107 C C . SER B 1 5 ? -14.789 -30.828 67.812 1 18.41 5 SER B C 1
ATOM 2109 O O . SER B 1 5 ? -14.609 -32.031 67.625 1 18.41 5 SER B O 1
ATOM 2111 N N . LYS B 1 6 ? -14.688 -30.094 66.562 1 22.36 6 LYS B N 1
ATOM 2112 C CA . LYS B 1 6 ? -14.82 -30.938 65.375 1 22.36 6 LYS B CA 1
ATOM 2113 C C . LYS B 1 6 ? -13.594 -31.828 65.188 1 22.36 6 LYS B C 1
ATOM 2115 O O . LYS B 1 6 ? -12.477 -31.328 65.062 1 22.36 6 LYS B O 1
ATOM 2120 N N . PRO B 1 7 ? -13.508 -33.125 65.5 1 17.94 7 PRO B N 1
ATOM 2121 C CA . PRO B 1 7 ? -12.367 -34.031 65.625 1 17.94 7 PRO B CA 1
ATOM 2122 C C . PRO B 1 7 ? -11.812 -34.438 64.25 1 17.94 7 PRO B C 1
ATOM 2124 O O . PRO B 1 7 ? -12.578 -34.781 63.375 1 17.94 7 PRO B O 1
ATOM 2127 N N . LYS B 1 8 ? -10.68 -33.938 63.656 1 20.59 8 LYS B N 1
ATOM 2128 C CA . LYS B 1 8 ? -9.977 -34.094 62.375 1 20.59 8 LYS B CA 1
ATOM 2129 C C . LYS B 1 8 ? -9.398 -35.5 62.25 1 20.59 8 LYS B C 1
ATOM 2131 O O . LYS B 1 8 ? -8.469 -35.719 61.469 1 20.59 8 LYS B O 1
ATOM 2136 N N . GLU B 1 9 ? -10.055 -36.5 62.969 1 17.08 9 GLU B N 1
ATOM 2137 C CA . GLU B 1 9 ? -9.219 -37.688 63.188 1 17.08 9 GLU B CA 1
ATOM 2138 C C . GLU B 1 9 ? -8.641 -38.219 61.906 1 17.08 9 GLU B C 1
ATOM 2140 O O . GLU B 1 9 ? -9.086 -37.844 60.812 1 17.08 9 GLU B O 1
ATOM 2145 N N . ASP B 1 10 ? -8.328 -39.531 61.75 1 16.67 10 ASP B N 1
ATOM 2146 C CA . ASP B 1 10 ? -7.301 -40.562 61.719 1 16.67 10 ASP B CA 1
ATOM 2147 C C . ASP B 1 10 ? -7.305 -41.312 60.406 1 16.67 10 ASP B C 1
ATOM 2149 O O . ASP B 1 10 ? -7.828 -42.438 60.312 1 16.67 10 ASP B O 1
ATOM 2153 N N . LEU B 1 11 ? -7.629 -40.531 59.219 1 17.95 11 LEU B N 1
ATOM 2154 C CA . LEU B 1 11 ? -8.023 -41.438 58.156 1 17.95 11 LEU B CA 1
ATOM 2155 C C . LEU B 1 11 ? -6.941 -42.469 57.906 1 17.95 11 LEU B C 1
ATOM 2157 O O . LEU B 1 11 ? -5.832 -42.125 57.5 1 17.95 11 LEU B O 1
ATOM 2161 N N . GLN B 1 12 ? -7.117 -43.656 58.344 1 15.6 12 GLN B N 1
ATOM 2162 C CA . GLN B 1 12 ? -6.414 -44.906 58.562 1 15.6 12 GLN B CA 1
ATOM 2163 C C . GLN B 1 12 ? -5.906 -45.5 57.25 1 15.6 12 GLN B C 1
ATOM 2165 O O . GLN B 1 12 ? -4.699 -45.625 57.062 1 15.6 12 GLN B O 1
ATOM 2170 N N . ASP B 1 13 ? -6.352 -46.688 56.875 1 16.62 13 ASP B N 1
ATOM 2171 C CA . ASP B 1 13 ? -5.816 -48.062 57.031 1 16.62 13 ASP B CA 1
ATOM 2172 C C . ASP B 1 13 ? -5.297 -48.594 55.688 1 16.62 13 ASP B C 1
ATOM 2174 O O . ASP B 1 13 ? -5.574 -48.031 54.656 1 16.62 13 ASP B O 1
ATOM 2178 N N . PRO B 1 14 ? -5.633 -49.938 55.375 1 16.97 14 PRO B N 1
ATOM 2179 C CA . PRO B 1 14 ? -4.941 -51.219 55.312 1 16.97 14 PRO B CA 1
ATOM 2180 C C . PRO B 1 14 ? -4.703 -51.688 53.875 1 16.97 14 PRO B C 1
ATOM 2182 O O . PRO B 1 14 ? -3.572 -52 53.5 1 16.97 14 PRO B O 1
ATOM 2185 N N . GLY B 1 15 ? -5.734 -52.438 53.219 1 15.58 15 GLY B N 1
ATOM 2186 C CA . GLY B 1 15 ? -5.66 -53.875 52.969 1 15.58 15 GLY B CA 1
ATOM 2187 C C . GLY B 1 15 ? -5.07 -54.188 51.594 1 15.58 15 GLY B C 1
ATOM 2188 O O . GLY B 1 15 ? -4.93 -53.312 50.75 1 15.58 15 GLY B O 1
ATOM 2189 N N . GLU B 1 16 ? -4.934 -55.594 51.219 1 15.41 16 GLU B N 1
ATOM 2190 C CA . GLU B 1 16 ? -4.277 -56.75 50.688 1 15.41 16 GLU B CA 1
ATOM 2191 C C . GLU B 1 16 ? -4.684 -57 49.219 1 15.41 16 GLU B C 1
ATOM 2193 O O . GLU B 1 16 ? -4.285 -58 48.625 1 15.41 16 GLU B O 1
ATOM 2198 N N . ALA B 1 17 ? -5.285 -56.031 48.562 1 15.59 17 ALA B N 1
ATOM 2199 C CA . ALA B 1 17 ? -6.223 -56.625 47.594 1 15.59 17 ALA B CA 1
ATOM 2200 C C . ALA B 1 17 ? -5.555 -57.719 46.781 1 15.59 17 ALA B C 1
ATOM 2202 O O . ALA B 1 17 ? -4.488 -57.5 46.188 1 15.59 17 ALA B O 1
ATOM 2203 N N . GLN B 1 18 ? -6.164 -58.969 46.719 1 15.29 18 GLN B N 1
ATOM 2204 C CA . GLN B 1 18 ? -6.145 -60.406 46.406 1 15.29 18 GLN B CA 1
ATOM 2205 C C . GLN B 1 18 ? -5.758 -60.656 44.969 1 15.29 18 GLN B C 1
ATOM 2207 O O . GLN B 1 18 ? -5.68 -59.719 44.156 1 15.29 18 GLN B O 1
ATOM 2212 N N . GLY B 1 19 ? -6.512 -61.625 44.375 1 14.75 19 GLY B N 1
ATOM 2213 C CA . GLY B 1 19 ? -6.398 -63 43.938 1 14.75 19 GLY B CA 1
ATOM 2214 C C . GLY B 1 19 ? -6.184 -63.125 42.438 1 14.75 19 GLY B C 1
ATOM 2215 O O . GLY B 1 19 ? -5.363 -63.938 41.969 1 14.75 19 GLY B O 1
ATOM 2216 N N . LEU B 1 20 ? -7.219 -62.656 41.562 1 15.48 20 LEU B N 1
ATOM 2217 C CA . LEU B 1 20 ? -7.965 -63.594 40.75 1 15.48 20 LEU B CA 1
ATOM 2218 C C . LEU B 1 20 ? -7.117 -64.125 39.594 1 15.48 20 LEU B C 1
ATOM 2220 O O . LEU B 1 20 ? -6.242 -63.375 39.094 1 15.48 20 LEU B O 1
ATOM 2224 N N . GLU B 1 21 ? -7.633 -65.188 38.875 1 16.27 21 GLU B N 1
ATOM 2225 C CA . GLU B 1 21 ? -7.539 -66.562 38.375 1 16.27 21 GLU B CA 1
ATOM 2226 C C . GLU B 1 21 ? -6.938 -66.562 36.969 1 16.27 21 GLU B C 1
ATOM 2228 O O . GLU B 1 21 ? -6.898 -65.5 36.281 1 16.27 21 GLU B O 1
ATOM 2233 N N . GLU B 1 22 ? -6.98 -67.812 36.25 1 16.55 22 GLU B N 1
ATOM 2234 C CA . GLU B 1 22 ? -6.461 -68.938 35.438 1 16.55 22 GLU B CA 1
ATOM 2235 C C . GLU B 1 22 ? -6.742 -68.75 33.969 1 16.55 22 GLU B C 1
ATOM 2237 O O . GLU B 1 22 ? -6.449 -69.562 33.125 1 16.55 22 GLU B O 1
ATOM 2242 N N . ALA B 1 23 ? -7.324 -67.625 33.531 1 18.16 23 ALA B N 1
ATOM 2243 C CA . ALA B 1 23 ? -8.141 -68.125 32.438 1 18.16 23 ALA B CA 1
ATOM 2244 C C . ALA B 1 23 ? -7.277 -68.875 31.391 1 18.16 23 ALA B C 1
ATOM 2246 O O . ALA B 1 23 ? -6.285 -68.312 30.906 1 18.16 23 ALA B O 1
ATOM 2247 N N . GLN B 1 24 ? -7.625 -70.188 30.969 1 16.39 24 GLN B N 1
ATOM 2248 C CA . GLN B 1 24 ? -7.242 -71.375 30.234 1 16.39 24 GLN B CA 1
ATOM 2249 C C . GLN B 1 24 ? -7.215 -71.062 28.734 1 16.39 24 GLN B C 1
ATOM 2251 O O . GLN B 1 24 ? -6.84 -71.938 27.953 1 16.39 24 GLN B O 1
ATOM 2256 N N . LEU B 1 25 ? -7.926 -70.188 28.141 1 16.61 25 LEU B N 1
ATOM 2257 C CA . LEU B 1 25 ? -8.727 -70.688 27.047 1 16.61 25 LEU B CA 1
ATOM 2258 C C . LEU B 1 25 ? -7.848 -71.375 26.016 1 16.61 25 LEU B C 1
ATOM 2260 O O . LEU B 1 25 ? -6.723 -70.938 25.75 1 16.61 25 LEU B O 1
ATOM 2264 N N . LEU B 1 26 ? -8.547 -72.25 25.047 1 16.89 26 LEU B N 1
ATOM 2265 C CA . LEU B 1 26 ? -8.664 -73.438 24.203 1 16.89 26 LEU B CA 1
ATOM 2266 C C . LEU B 1 26 ? -7.84 -73.312 22.938 1 16.89 26 LEU B C 1
ATOM 2268 O O . LEU B 1 26 ? -7.531 -72.188 22.516 1 16.89 26 LEU B O 1
ATOM 2272 N N . GLY B 1 27 ? -7.758 -74.438 22 1 17.47 27 GLY B N 1
ATOM 2273 C CA . GLY B 1 27 ? -6.961 -75.375 21.219 1 17.47 27 GLY B CA 1
ATOM 2274 C C . GLY B 1 27 ? -6.852 -75 19.766 1 17.47 27 GLY B C 1
ATOM 2275 O O . GLY B 1 27 ? -6.262 -75.75 18.969 1 17.47 27 GLY B O 1
ATOM 2276 N N . ALA B 1 28 ? -7.629 -74.062 19.141 1 19.47 28 ALA B N 1
ATOM 2277 C CA . ALA B 1 28 ? -8.141 -74.562 17.875 1 19.47 28 ALA B CA 1
ATOM 2278 C C . ALA B 1 28 ? -6.996 -74.938 16.906 1 19.47 28 ALA B C 1
ATOM 2280 O O . ALA B 1 28 ? -5.961 -74.25 16.922 1 19.47 28 ALA B O 1
ATOM 2281 N N . GLU B 1 29 ? -7.344 -75.875 15.875 1 20.58 29 GLU B N 1
ATOM 2282 C CA . GLU B 1 29 ? -6.785 -76.875 15 1 20.58 29 GLU B CA 1
ATOM 2283 C C . GLU B 1 29 ? -5.977 -76.25 13.867 1 20.58 29 GLU B C 1
ATOM 2285 O O . GLU B 1 29 ? -6.086 -75.062 13.602 1 20.58 29 GLU B O 1
ATOM 2290 N N . GLY B 1 30 ? -5.77 -77.125 12.609 1 19.72 30 GLY B N 1
ATOM 2291 C CA . GLY B 1 30 ? -4.742 -77.688 11.75 1 19.72 30 GLY B CA 1
ATOM 2292 C C . GLY B 1 30 ? -4.527 -76.875 10.477 1 19.72 30 GLY B C 1
ATOM 2293 O O . GLY B 1 30 ? -3.578 -77.125 9.734 1 19.72 30 GLY B O 1
ATOM 2294 N N . GLY B 1 31 ? -5.562 -76.125 9.789 1 20.28 31 GLY B N 1
ATOM 2295 C CA . GLY B 1 31 ? -5.738 -76.562 8.391 1 20.28 31 GLY B CA 1
ATOM 2296 C C . GLY B 1 31 ? -4.57 -76.125 7.512 1 20.28 31 GLY B C 1
ATOM 2297 O O . GLY B 1 31 ? -3.748 -75.312 7.902 1 20.28 31 GLY B O 1
ATOM 2298 N N . GLU B 1 32 ? -4.746 -76.5 6.066 1 25.64 32 GLU B N 1
ATOM 2299 C CA . GLU B 1 32 ? -3.969 -76.875 4.898 1 25.64 32 GLU B CA 1
ATOM 2300 C C . GLU B 1 32 ? -3.252 -75.688 4.266 1 25.64 32 GLU B C 1
ATOM 2302 O O . GLU B 1 32 ? -3.66 -74.562 4.449 1 25.64 32 GLU B O 1
ATOM 2307 N N . ALA B 1 33 ? -2.377 -76.062 3.23 1 25.25 33 ALA B N 1
ATOM 2308 C CA . ALA B 1 33 ? -1.153 -75.688 2.529 1 25.25 33 ALA B CA 1
ATOM 2309 C C . ALA B 1 33 ? -1.437 -74.625 1.463 1 25.25 33 ALA B C 1
ATOM 2311 O O . ALA B 1 33 ? -0.611 -74.375 0.577 1 25.25 33 ALA B O 1
ATOM 2312 N N . ALA B 1 34 ? -2.428 -73.688 1.439 1 26.69 34 ALA B N 1
ATOM 2313 C CA . ALA B 1 34 ? -2.732 -73.312 0.065 1 26.69 34 ALA B CA 1
ATOM 2314 C C . ALA B 1 34 ? -1.486 -72.75 -0.647 1 26.69 34 ALA B C 1
ATOM 2316 O O . ALA B 1 34 ? -0.568 -72.25 -0.007 1 26.69 34 ALA B O 1
ATOM 2317 N N . PRO B 1 35 ? -1.432 -73 -2.09 1 30.19 35 PRO B N 1
ATOM 2318 C CA . PRO B 1 35 ? -0.361 -73 -3.088 1 30.19 35 PRO B CA 1
ATOM 2319 C C . PRO B 1 35 ? 0.24 -71.625 -3.295 1 30.19 35 PRO B C 1
ATOM 2321 O O . PRO B 1 35 ? -0.376 -70.625 -2.928 1 30.19 35 PRO B O 1
ATOM 2324 N N . PRO B 1 36 ? 1.533 -71.5 -3.885 1 27.25 36 PRO B N 1
ATOM 2325 C CA . PRO B 1 36 ? 2.508 -70.438 -4.027 1 27.25 36 PRO B CA 1
ATOM 2326 C C . PRO B 1 36 ? 2.033 -69.312 -4.973 1 27.25 36 PRO B C 1
ATOM 2328 O O . PRO B 1 36 ? 1.625 -69.625 -6.102 1 27.25 36 PRO B O 1
ATOM 2331 N N . LEU B 1 37 ? 1.205 -68.375 -4.617 1 24.44 37 LEU B N 1
ATOM 2332 C CA . LEU B 1 37 ? 0.677 -67.312 -5.5 1 24.44 37 LEU B CA 1
ATOM 2333 C C . LEU B 1 37 ? 1.778 -66.75 -6.387 1 24.44 37 LEU B C 1
ATOM 2335 O O . LEU B 1 37 ? 2.908 -66.562 -5.93 1 24.44 37 LEU B O 1
ATOM 2339 N N . ALA B 1 38 ? 1.546 -66.812 -7.766 1 31.17 38 ALA B N 1
ATOM 2340 C CA . ALA B 1 38 ? 2.162 -66.375 -9.031 1 31.17 38 ALA B CA 1
ATOM 2341 C C . ALA B 1 38 ? 2.664 -64.938 -8.977 1 31.17 38 ALA B C 1
ATOM 2343 O O . ALA B 1 38 ? 2.057 -64.125 -8.32 1 31.17 38 ALA B O 1
ATOM 2344 N N . SER B 1 39 ? 3.963 -64.75 -9.266 1 29.59 39 SER B N 1
ATOM 2345 C CA . SER B 1 39 ? 4.871 -63.594 -9.336 1 29.59 39 SER B CA 1
ATOM 2346 C C . SER B 1 39 ? 4.355 -62.531 -10.312 1 29.59 39 SER B C 1
ATOM 2348 O O . SER B 1 39 ? 4.199 -62.812 -11.5 1 29.59 39 SER B O 1
ATOM 2350 N N . SER B 1 40 ? 3.4 -61.656 -10.008 1 32.16 40 SER B N 1
ATOM 2351 C CA . SER B 1 40 ? 2.887 -60.625 -10.906 1 32.16 40 SER B CA 1
ATOM 2352 C C . SER B 1 40 ? 4.023 -59.844 -11.547 1 32.16 40 SER B C 1
ATOM 2354 O O . SER B 1 40 ? 5.047 -59.594 -10.906 1 32.16 40 SER B O 1
ATOM 2356 N N . PRO B 1 41 ? 4.098 -59.844 -12.906 1 37.38 41 PRO B N 1
ATOM 2357 C CA . PRO B 1 41 ? 5.098 -59.188 -13.758 1 37.38 41 PRO B CA 1
ATOM 2358 C C . PRO B 1 41 ? 5.297 -57.719 -13.406 1 37.38 41 PRO B C 1
ATOM 2360 O O . PRO B 1 41 ? 4.395 -57.094 -12.859 1 37.38 41 PRO B O 1
ATOM 2363 N N . PRO B 1 42 ? 6.578 -57.25 -13.289 1 35 42 PRO B N 1
ATOM 2364 C CA . PRO B 1 42 ? 6.949 -55.875 -12.922 1 35 42 PRO B CA 1
ATOM 2365 C C . PRO B 1 42 ? 6.348 -54.844 -13.859 1 35 42 PRO B C 1
ATOM 2367 O O . PRO B 1 42 ? 6.277 -55.062 -15.07 1 35 42 PRO B O 1
ATOM 2370 N N . VAL B 1 43 ? 5.223 -54.219 -13.648 1 34.69 43 VAL B N 1
ATOM 2371 C CA . V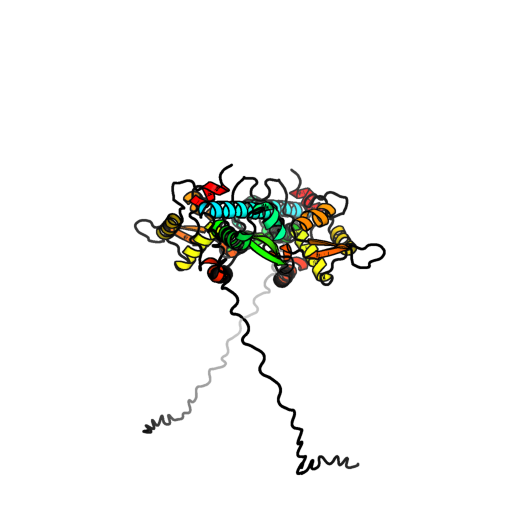AL B 1 43 ? 4.637 -53.062 -14.352 1 34.69 43 VAL B CA 1
ATOM 2372 C C . VAL B 1 43 ? 5.715 -52.031 -14.633 1 34.69 43 VAL B C 1
ATOM 2374 O O . VAL B 1 43 ? 6.309 -51.469 -13.703 1 34.69 43 VAL B O 1
ATOM 2377 N N . SER B 1 44 ? 6.609 -52.188 -15.664 1 33.03 44 SER B N 1
ATOM 2378 C CA . SER B 1 44 ? 7.652 -51.281 -16.172 1 33.03 44 SER B CA 1
ATOM 2379 C C . SER B 1 44 ? 7.102 -49.906 -16.469 1 33.03 44 SER B C 1
ATOM 2381 O O . SER B 1 44 ? 7.777 -49.094 -17.109 1 33.03 44 SER B O 1
ATOM 2383 N N . SER B 1 45 ? 5.762 -49.688 -16.609 1 33.69 45 SER B N 1
ATOM 2384 C CA . SER B 1 45 ? 5.41 -48.438 -17.281 1 33.69 45 SER B CA 1
ATOM 2385 C C . SER B 1 45 ? 6.051 -47.25 -16.578 1 33.69 45 SER B C 1
ATOM 2387 O O . SER B 1 45 ? 5.535 -46.75 -15.57 1 33.69 45 SER B O 1
ATOM 2389 N N . SER B 1 46 ? 7.242 -47.344 -16.125 1 35.59 46 SER B N 1
ATOM 2390 C CA . SER B 1 46 ? 7.75 -46.062 -15.641 1 35.59 46 SER B CA 1
ATOM 2391 C C . SER B 1 46 ? 7.547 -44.938 -16.672 1 35.59 46 SER B C 1
ATOM 2393 O O . SER B 1 46 ? 8.234 -44.906 -17.688 1 35.59 46 SER B O 1
ATOM 2395 N N . ALA B 1 47 ? 6.355 -44.625 -17.156 1 35.69 47 ALA B N 1
ATOM 2396 C CA . ALA B 1 47 ? 6.094 -43.438 -17.969 1 35.69 47 ALA B CA 1
ATOM 2397 C C . ALA B 1 47 ? 7.074 -42.312 -17.609 1 35.69 47 ALA B C 1
ATOM 2399 O O . ALA B 1 47 ? 7.125 -41.875 -16.469 1 35.69 47 ALA B O 1
ATOM 2400 N N . ALA B 1 48 ? 8.227 -42.219 -18.141 1 35.41 48 ALA B N 1
ATOM 2401 C CA . ALA B 1 48 ? 9.188 -41.125 -18.188 1 35.41 48 ALA B CA 1
ATOM 2402 C C . ALA B 1 48 ? 8.477 -39.781 -18.266 1 35.41 48 ALA B C 1
ATOM 2404 O O . ALA B 1 48 ? 7.699 -39.531 -19.188 1 35.41 48 ALA B O 1
ATOM 2405 N N . GLU B 1 49 ? 7.906 -39.188 -17.281 1 40.69 49 GLU B N 1
ATOM 2406 C CA . GLU B 1 49 ? 7.496 -37.781 -17.25 1 40.69 49 GLU B CA 1
ATOM 2407 C C . GLU B 1 49 ? 8.305 -36.969 -18.25 1 40.69 49 GLU B C 1
ATOM 2409 O O . GLU B 1 49 ? 9.523 -36.844 -18.125 1 40.69 49 GLU B O 1
ATOM 2414 N N . GLU B 1 50 ? 8.281 -37.125 -19.547 1 43.47 50 GLU B N 1
ATOM 2415 C CA . GLU B 1 50 ? 8.859 -36.312 -20.609 1 43.47 50 GLU B CA 1
ATOM 2416 C C . GLU B 1 50 ? 9.125 -34.906 -20.109 1 43.47 50 GLU B C 1
ATOM 2418 O O . GLU B 1 50 ? 8.203 -34.188 -19.688 1 43.47 50 GLU B O 1
ATOM 2423 N N . ALA B 1 51 ? 10.188 -34.562 -19.438 1 51.62 51 ALA B N 1
ATOM 2424 C CA . ALA B 1 51 ? 10.695 -33.281 -18.953 1 51.62 51 ALA B CA 1
ATOM 2425 C C . ALA B 1 51 ? 10.375 -32.156 -19.938 1 51.62 51 ALA B C 1
ATOM 2427 O O . ALA B 1 51 ? 10.719 -32.219 -21.125 1 51.62 51 ALA B O 1
ATOM 2428 N N . LEU B 1 52 ? 9.203 -31.469 -19.969 1 62.06 52 LEU B N 1
ATOM 2429 C CA . LEU B 1 52 ? 8.922 -30.25 -20.734 1 62.06 52 LEU B CA 1
ATOM 2430 C C . LEU B 1 52 ? 10.203 -29.484 -21.016 1 62.06 52 LEU B C 1
ATOM 2432 O O . LEU B 1 52 ? 11.078 -29.391 -20.141 1 62.06 52 LEU B O 1
ATOM 2436 N N . PRO B 1 53 ? 10.555 -29.297 -22.281 1 76.19 53 PRO B N 1
ATOM 2437 C CA . PRO B 1 53 ? 11.664 -28.391 -22.594 1 76.19 53 PRO B CA 1
ATOM 2438 C C . PRO B 1 53 ? 11.648 -27.125 -21.734 1 76.19 53 PRO B C 1
ATOM 2440 O O . PRO B 1 53 ? 10.578 -26.609 -21.406 1 76.19 53 PRO B O 1
ATOM 2443 N N . GLN B 1 54 ? 12.797 -26.922 -21.094 1 81.38 54 GLN B N 1
ATOM 2444 C CA . GLN B 1 54 ? 13.008 -25.766 -20.219 1 81.38 54 GLN B CA 1
ATOM 2445 C C . GLN B 1 54 ? 12.383 -24.5 -20.812 1 81.38 54 GLN B C 1
ATOM 2447 O O . GLN B 1 54 ? 11.805 -23.688 -20.094 1 81.38 54 GLN B O 1
ATOM 2452 N N . LYS B 1 55 ? 12.406 -24.438 -22.109 1 86 55 LYS B N 1
ATOM 2453 C CA . LYS B 1 55 ? 11.836 -23.266 -22.781 1 86 55 LYS B CA 1
ATOM 2454 C C . LYS B 1 55 ? 10.32 -23.219 -22.594 1 86 55 LYS B C 1
ATOM 2456 O O . LYS B 1 55 ? 9.758 -22.141 -22.359 1 86 55 LYS B O 1
ATOM 2461 N N . ALA B 1 56 ? 9.711 -24.375 -22.719 1 88.06 56 ALA B N 1
ATOM 2462 C CA . ALA B 1 56 ? 8.266 -24.453 -22.547 1 88.06 56 ALA B CA 1
ATOM 2463 C C . ALA B 1 56 ? 7.867 -24.141 -21.109 1 88.06 56 ALA B C 1
ATOM 2465 O O . ALA B 1 56 ? 6.883 -23.438 -20.859 1 88.06 56 ALA B O 1
ATOM 2466 N N . LEU B 1 57 ? 8.562 -24.672 -20.219 1 90.44 57 LEU B N 1
ATOM 2467 C CA . LEU B 1 57 ? 8.32 -24.391 -18.812 1 90.44 57 LEU B CA 1
ATOM 2468 C C . LEU B 1 57 ? 8.445 -22.906 -18.516 1 90.44 57 LEU B C 1
ATOM 2470 O O . LEU B 1 57 ? 7.594 -22.328 -17.844 1 90.44 57 LEU B O 1
ATOM 2474 N N . ASN B 1 58 ? 9.484 -22.266 -19.094 1 91.38 58 ASN B N 1
ATOM 2475 C CA . ASN B 1 58 ? 9.703 -20.844 -18.906 1 91.38 58 ASN B CA 1
ATOM 2476 C C . ASN B 1 58 ? 8.531 -20.016 -19.438 1 91.38 58 ASN B C 1
ATOM 2478 O O . ASN B 1 58 ? 8.141 -19.016 -18.828 1 91.38 58 ASN B O 1
ATOM 2482 N N . LYS B 1 59 ? 8.062 -20.453 -20.516 1 92.75 59 LYS B N 1
ATOM 2483 C CA . LYS B 1 59 ? 6.922 -19.75 -21.109 1 92.75 59 LYS B CA 1
ATOM 2484 C C . LYS B 1 59 ? 5.688 -19.859 -20.203 1 92.75 59 LYS B C 1
ATOM 2486 O O . LYS B 1 59 ? 4.957 -18.891 -20.031 1 92.75 59 LYS B O 1
ATOM 2491 N N . MET B 1 60 ? 5.457 -21.047 -19.641 1 94.25 60 MET B N 1
ATOM 2492 C CA . MET B 1 60 ? 4.328 -21.25 -18.75 1 94.25 60 MET B CA 1
ATOM 2493 C C . MET B 1 60 ? 4.461 -20.406 -17.484 1 94.25 60 MET B C 1
ATOM 2495 O O . MET B 1 60 ? 3.484 -19.812 -17.016 1 94.25 60 MET B O 1
ATOM 2499 N N . VAL B 1 61 ? 5.625 -20.359 -16.984 1 95.19 61 VAL B N 1
ATOM 2500 C CA . VAL B 1 61 ? 5.895 -19.562 -15.797 1 95.19 61 VAL B CA 1
ATOM 2501 C C . VAL B 1 61 ? 5.656 -18.078 -16.109 1 95.19 61 VAL B C 1
ATOM 2503 O O . VAL B 1 61 ? 5.023 -17.375 -15.328 1 95.19 61 VAL B O 1
ATOM 2506 N N . ALA B 1 62 ? 6.113 -17.641 -17.25 1 95 62 ALA B N 1
ATOM 2507 C CA . ALA B 1 62 ? 5.934 -16.25 -17.656 1 95 62 ALA B CA 1
ATOM 2508 C C . ALA B 1 62 ? 4.457 -15.898 -17.781 1 95 62 ALA B C 1
ATOM 2510 O O . ALA B 1 62 ? 4.027 -14.828 -17.344 1 95 62 ALA B O 1
ATOM 2511 N N . ASN B 1 63 ? 3.719 -16.797 -18.391 1 95.88 63 ASN B N 1
ATOM 2512 C CA . ASN B 1 63 ? 2.281 -16.594 -18.531 1 95.88 63 ASN B CA 1
ATOM 2513 C C . ASN B 1 63 ? 1.594 -16.516 -17.172 1 95.88 63 ASN B C 1
ATOM 2515 O O . ASN B 1 63 ? 0.71 -15.695 -16.953 1 95.88 63 ASN B O 1
ATOM 2519 N N . MET B 1 64 ? 1.994 -17.375 -16.312 1 97.31 64 MET B N 1
ATOM 2520 C CA . MET B 1 64 ? 1.443 -17.391 -14.961 1 97.31 64 MET B CA 1
ATOM 2521 C C . MET B 1 64 ? 1.796 -16.109 -14.219 1 97.31 64 MET B C 1
ATOM 2523 O O . MET B 1 64 ? 0.945 -15.516 -13.555 1 97.31 64 MET B O 1
ATOM 2527 N N . VAL B 1 65 ? 3.002 -15.633 -14.344 1 96.81 65 VAL B N 1
ATOM 2528 C CA . VAL B 1 65 ? 3.451 -14.391 -13.727 1 96.81 65 VAL B CA 1
ATOM 2529 C C . VAL B 1 65 ? 2.609 -13.227 -14.242 1 96.81 65 VAL B C 1
ATOM 2531 O O . VAL B 1 65 ? 2.119 -12.414 -13.461 1 96.81 65 VAL B O 1
ATOM 2534 N N . LYS B 1 66 ? 2.406 -13.18 -15.508 1 95.88 66 LYS B N 1
ATOM 2535 C CA . LYS B 1 66 ? 1.605 -12.125 -16.125 1 95.88 66 LYS B CA 1
ATOM 2536 C C . LYS B 1 66 ? 0.184 -12.117 -15.57 1 95.88 66 LYS B C 1
ATOM 2538 O O . LYS B 1 66 ? -0.371 -11.062 -15.273 1 95.88 66 LYS B O 1
ATOM 2543 N N . PHE B 1 67 ? -0.315 -13.289 -15.5 1 97.44 67 PHE B N 1
ATOM 2544 C CA . PHE B 1 67 ? -1.679 -13.422 -15 1 97.44 67 PHE B CA 1
ATOM 2545 C C . PHE B 1 67 ? -1.774 -12.961 -13.555 1 97.44 67 PHE B C 1
ATOM 2547 O O . PHE B 1 67 ? -2.688 -12.219 -13.188 1 97.44 67 PHE B O 1
ATOM 2554 N N . LEU B 1 68 ? -0.843 -13.359 -12.711 1 97.19 68 LEU B N 1
ATOM 2555 C CA . LEU B 1 68 ? -0.833 -12.977 -11.305 1 97.19 68 LEU B CA 1
ATOM 2556 C C . LEU B 1 68 ? -0.669 -11.469 -11.148 1 97.19 68 LEU B C 1
ATOM 2558 O O . LEU B 1 68 ? -1.316 -10.852 -10.305 1 97.19 68 LEU B O 1
ATOM 2562 N N . LEU B 1 69 ? 0.155 -10.898 -11.969 1 95 69 LEU B N 1
ATOM 2563 C CA . LEU B 1 69 ? 0.359 -9.453 -11.914 1 95 69 LEU B CA 1
ATOM 2564 C C . LEU B 1 69 ? -0.896 -8.711 -12.359 1 95 69 LEU B C 1
ATOM 2566 O O . LEU B 1 69 ? -1.194 -7.625 -11.852 1 95 69 LEU B O 1
ATOM 2570 N N . ARG B 1 70 ? -1.605 -9.305 -13.32 1 94.38 70 ARG B N 1
ATOM 2571 C CA . ARG B 1 70 ? -2.889 -8.727 -13.703 1 94.38 70 ARG B CA 1
ATOM 2572 C C . ARG B 1 70 ? -3.875 -8.75 -12.547 1 94.38 70 ARG B C 1
ATOM 2574 O O . ARG B 1 70 ? -4.594 -7.777 -12.312 1 94.38 70 ARG B O 1
ATOM 2581 N N . LYS B 1 71 ? -3.918 -9.891 -11.875 1 94.62 71 LYS B N 1
ATOM 2582 C CA . LYS B 1 71 ? -4.781 -10 -10.703 1 94.62 71 LYS B CA 1
ATOM 2583 C C . LYS B 1 71 ? -4.371 -9.008 -9.617 1 94.62 71 LYS B C 1
ATOM 2585 O O . LYS B 1 71 ? -5.223 -8.438 -8.93 1 94.62 71 LYS B O 1
ATOM 2590 N N . TYR B 1 72 ? -3.098 -8.773 -9.484 1 94 72 TYR B N 1
ATOM 2591 C CA . TYR B 1 72 ? -2.578 -7.781 -8.555 1 94 72 TYR B CA 1
ATOM 2592 C C . TYR B 1 72 ? -3.078 -6.383 -8.906 1 94 72 TYR B C 1
ATOM 2594 O O . TYR B 1 72 ? -3.551 -5.648 -8.031 1 94 72 TYR B O 1
ATOM 2602 N N . ARG B 1 73 ? -3.014 -6.082 -10.125 1 89.81 73 ARG B N 1
ATOM 2603 C CA . ARG B 1 73 ? -3.395 -4.758 -10.617 1 89.81 73 ARG B CA 1
ATOM 2604 C C . ARG B 1 73 ? -4.891 -4.516 -10.438 1 89.81 73 ARG B C 1
ATOM 2606 O O . ARG B 1 73 ? -5.305 -3.428 -10.039 1 89.81 73 ARG B O 1
ATOM 2613 N N . THR B 1 74 ? -5.625 -5.527 -10.688 1 90.31 74 THR B N 1
ATOM 2614 C CA . THR B 1 74 ? -7.074 -5.379 -10.609 1 90.31 74 THR B CA 1
ATOM 2615 C C . THR B 1 74 ? -7.57 -5.641 -9.188 1 90.31 74 THR B C 1
ATOM 2617 O O . THR B 1 74 ? -8.758 -5.465 -8.898 1 90.31 74 THR B O 1
ATOM 2620 N N . LYS B 1 75 ? -6.727 -6.102 -8.344 1 92.25 75 LYS B N 1
ATOM 2621 C CA . LYS B 1 75 ? -7.004 -6.418 -6.941 1 92.25 75 LYS B CA 1
ATOM 2622 C C . LYS B 1 75 ? -8.078 -7.496 -6.824 1 92.25 75 LYS B C 1
ATOM 2624 O O . LYS B 1 75 ? -8.93 -7.434 -5.938 1 92.25 75 LYS B O 1
ATOM 2629 N N . GLU B 1 76 ? -8.031 -8.414 -7.73 1 94.5 76 GLU B N 1
ATOM 2630 C CA . GLU B 1 76 ? -8.953 -9.539 -7.707 1 94.5 76 GLU B CA 1
ATOM 2631 C C . GLU B 1 76 ? -8.273 -10.805 -7.191 1 94.5 76 GLU B C 1
ATOM 2633 O O . GLU B 1 76 ? -7.113 -11.07 -7.523 1 94.5 76 GLU B O 1
ATOM 2638 N N . PRO B 1 77 ? -9.016 -11.539 -6.398 1 95.25 77 PRO B N 1
ATOM 2639 C CA . PRO B 1 77 ? -8.453 -12.828 -5.988 1 95.25 77 PRO B CA 1
ATOM 2640 C C . PRO B 1 77 ? -8.391 -13.836 -7.133 1 95.25 77 PRO B C 1
ATOM 2642 O O . PRO B 1 77 ? -8.953 -13.594 -8.203 1 95.25 77 PRO B O 1
ATOM 2645 N N . THR B 1 78 ? -7.602 -14.883 -6.965 1 96.69 78 THR B N 1
ATOM 2646 C CA . THR B 1 78 ? -7.562 -16.016 -7.883 1 96.69 78 THR B CA 1
ATOM 2647 C C . THR B 1 78 ? -7.523 -17.328 -7.117 1 96.69 78 THR B C 1
ATOM 2649 O O . THR B 1 78 ? -7.449 -17.344 -5.887 1 96.69 78 THR B O 1
ATOM 2652 N N . SER B 1 79 ? -7.656 -18.406 -7.828 1 96.38 79 SER B N 1
ATOM 2653 C CA . SER B 1 79 ? -7.699 -19.734 -7.227 1 96.38 79 SER B CA 1
ATOM 2654 C C . SER B 1 79 ? -6.953 -20.75 -8.086 1 96.38 79 SER B C 1
ATOM 2656 O O . SER B 1 79 ? -6.66 -20.484 -9.258 1 96.38 79 SER B O 1
ATOM 2658 N N . ASP B 1 80 ? -6.703 -21.891 -7.465 1 96.25 80 ASP B N 1
ATOM 2659 C CA . ASP B 1 80 ? -6.098 -22.984 -8.227 1 96.25 80 ASP B CA 1
ATOM 2660 C C . ASP B 1 80 ? -6.938 -23.328 -9.453 1 96.25 80 ASP B C 1
ATOM 2662 O O . ASP B 1 80 ? -6.395 -23.516 -10.547 1 96.25 80 ASP B O 1
ATOM 2666 N N . ALA B 1 81 ? -8.195 -23.359 -9.234 1 95.19 81 ALA B N 1
ATOM 2667 C CA . ALA B 1 81 ? -9.102 -23.703 -10.328 1 95.19 81 ALA B CA 1
ATOM 2668 C C . ALA B 1 81 ? -8.969 -22.719 -11.484 1 95.19 81 ALA B C 1
ATOM 2670 O O . ALA B 1 81 ? -8.883 -23.109 -12.641 1 95.19 81 ALA B O 1
ATOM 2671 N N . GLU B 1 82 ? -8.938 -21.469 -11.188 1 96.19 82 GLU B N 1
ATOM 2672 C CA . GLU B 1 82 ? -8.812 -20.438 -12.219 1 96.19 82 GLU B CA 1
ATOM 2673 C C . GLU B 1 82 ? -7.449 -20.516 -12.906 1 96.19 82 GLU B C 1
ATOM 2675 O O . GLU B 1 82 ? -7.359 -20.422 -14.133 1 96.19 82 GLU B O 1
ATOM 2680 N N . LEU B 1 83 ? -6.414 -20.703 -12.148 1 97.25 83 LEU B N 1
ATOM 2681 C CA . LEU B 1 83 ? -5.059 -20.75 -12.688 1 97.25 83 LEU B CA 1
ATOM 2682 C C . LEU B 1 83 ? -4.871 -21.969 -13.586 1 97.25 83 LEU B C 1
ATOM 2684 O O . LEU B 1 83 ? -4.273 -21.859 -14.656 1 97.25 83 LEU B O 1
ATOM 2688 N N . LEU B 1 84 ? -5.414 -23.078 -13.203 1 96 84 LEU B N 1
ATOM 2689 C CA . LEU B 1 84 ? -5.316 -24.328 -13.969 1 96 84 LEU B CA 1
ATOM 2690 C C . LEU B 1 84 ? -6.082 -24.203 -15.289 1 96 84 LEU B C 1
ATOM 2692 O O . LEU B 1 84 ? -5.562 -24.578 -16.344 1 96 84 LEU B O 1
ATOM 2696 N N . ASN B 1 85 ? -7.227 -23.562 -15.258 1 95.5 85 ASN B N 1
ATOM 2697 C CA . ASN B 1 85 ? -8.117 -23.547 -16.406 1 95.5 85 ASN B CA 1
ATOM 2698 C C . ASN B 1 85 ? -7.785 -22.391 -17.359 1 95.5 85 ASN B C 1
ATOM 2700 O O . ASN B 1 85 ? -7.973 -22.5 -18.562 1 95.5 85 ASN B O 1
ATOM 2704 N N . THR B 1 86 ? -7.293 -21.266 -16.844 1 94.62 86 THR B N 1
ATOM 2705 C CA . THR B 1 86 ? -7.109 -20.078 -17.641 1 94.62 86 THR B CA 1
ATOM 2706 C C . THR B 1 86 ? -5.664 -19.953 -18.125 1 94.62 86 THR B C 1
ATOM 2708 O O . THR B 1 86 ? -5.41 -19.516 -19.25 1 94.62 86 THR B O 1
ATOM 2711 N N . VAL B 1 87 ? -4.723 -20.406 -17.297 1 92.94 87 VAL B N 1
ATOM 2712 C CA . VAL B 1 87 ? -3.324 -20.156 -17.625 1 92.94 87 VAL B CA 1
ATOM 2713 C C . VAL B 1 87 ? -2.689 -21.422 -18.203 1 92.94 87 VAL B C 1
ATOM 2715 O O . VAL B 1 87 ? -2.016 -21.391 -19.234 1 92.94 87 VAL B O 1
ATOM 2718 N N . LEU B 1 88 ? -2.887 -22.594 -17.516 1 93.12 88 LEU B N 1
ATOM 2719 C CA . LEU B 1 88 ? -2.172 -23.797 -17.906 1 93.12 88 LEU B CA 1
ATOM 2720 C C . LEU B 1 88 ? -2.992 -24.625 -18.906 1 93.12 88 LEU B C 1
ATOM 2722 O O . LEU B 1 88 ? -2.434 -25.328 -19.75 1 93.12 88 LEU B O 1
ATOM 2726 N N . ARG B 1 89 ? -4.301 -24.656 -18.797 1 91.88 89 ARG B N 1
ATOM 2727 C CA . ARG B 1 89 ? -5.207 -25.344 -19.719 1 91.88 89 ARG B CA 1
ATOM 2728 C C . ARG B 1 89 ? -4.801 -26.812 -19.891 1 91.88 89 ARG B C 1
ATOM 2730 O O . ARG B 1 89 ? -4.898 -27.594 -18.938 1 91.88 89 ARG B O 1
ATOM 2737 N N . ASP B 1 90 ? -4.004 -27.109 -21.062 1 89.88 90 ASP B N 1
ATOM 2738 C CA . ASP B 1 90 ? -3.68 -28.484 -21.406 1 89.88 90 ASP B CA 1
ATOM 2739 C C . ASP B 1 90 ? -2.414 -28.953 -20.688 1 89.88 90 ASP B C 1
ATOM 2741 O O . ASP B 1 90 ? -2.021 -30.125 -20.812 1 89.88 90 ASP B O 1
ATOM 2745 N N . ASN B 1 91 ? -1.797 -28.156 -19.922 1 91.69 91 ASN B N 1
ATOM 2746 C CA . ASN B 1 91 ? -0.531 -28.469 -19.281 1 91.69 91 ASN B CA 1
ATOM 2747 C C . ASN B 1 91 ? -0.671 -28.484 -17.75 1 91.69 91 ASN B C 1
ATOM 2749 O O . ASN B 1 91 ? 0.227 -28.031 -17.047 1 91.69 91 ASN B O 1
ATOM 2753 N N . GLN B 1 92 ? -1.775 -28.938 -17.203 1 92 92 GLN B N 1
ATOM 2754 C CA . GLN B 1 92 ? -2.123 -28.844 -15.781 1 92 92 GLN B CA 1
ATOM 2755 C C . GLN B 1 92 ? -1.196 -29.703 -14.93 1 92 92 GLN B C 1
ATOM 2757 O O . GLN B 1 92 ? -1.051 -29.469 -13.727 1 92 92 GLN B O 1
ATOM 2762 N N . GLN B 1 93 ? -0.602 -30.75 -15.5 1 92.12 93 GLN B N 1
ATOM 2763 C CA . GLN B 1 93 ? 0.301 -31.625 -14.758 1 92.12 93 GLN B CA 1
ATOM 2764 C C . GLN B 1 93 ? 1.51 -30.844 -14.242 1 92.12 93 GLN B C 1
ATOM 2766 O O . GLN B 1 93 ? 2.146 -31.25 -13.266 1 92.12 93 GLN B O 1
ATOM 2771 N N . HIS B 1 94 ? 1.812 -29.688 -14.836 1 93.31 94 HIS B N 1
ATOM 2772 C CA . HIS B 1 94 ? 2.986 -28.906 -14.477 1 93.31 94 HIS B CA 1
ATOM 2773 C C . HIS B 1 94 ? 2.633 -27.828 -13.461 1 93.31 94 HIS B C 1
ATOM 2775 O O . HIS B 1 94 ? 3.494 -27.031 -13.062 1 93.31 94 HIS B O 1
ATOM 2781 N N . TYR B 1 95 ? 1.421 -27.812 -12.977 1 94.94 95 TYR B N 1
ATOM 2782 C CA . TYR B 1 95 ? 0.899 -26.734 -12.141 1 94.94 95 TYR B CA 1
ATOM 2783 C C . TYR B 1 95 ? 1.762 -26.547 -10.898 1 94.94 95 TYR B C 1
ATOM 2785 O O . TYR B 1 95 ? 2.18 -25.422 -10.586 1 94.94 95 TYR B O 1
ATOM 2793 N N . PRO B 1 96 ? 2.152 -27.578 -10.195 1 94.44 96 PRO B N 1
ATOM 2794 C CA . PRO B 1 96 ? 2.887 -27.359 -8.945 1 94.44 96 PRO B CA 1
ATOM 2795 C C . PRO B 1 96 ? 4.215 -26.625 -9.172 1 94.44 96 PRO B C 1
ATOM 2797 O O . PRO B 1 96 ? 4.535 -25.688 -8.445 1 94.44 96 PRO B O 1
ATOM 2800 N N . VAL B 1 97 ? 4.918 -27.031 -10.203 1 93.75 97 VAL B N 1
ATOM 2801 C CA . VAL B 1 97 ? 6.23 -26.453 -10.469 1 93.75 97 VAL B CA 1
ATOM 2802 C C . VAL B 1 97 ? 6.066 -25.031 -11.031 1 93.75 97 VAL B C 1
ATOM 2804 O O . VAL B 1 97 ? 6.762 -24.109 -10.609 1 93.75 97 VAL B O 1
ATOM 2807 N N . VAL B 1 98 ? 5.129 -24.875 -11.984 1 95.62 98 VAL B N 1
ATOM 2808 C CA . VAL B 1 98 ? 4.902 -23.578 -12.625 1 95.62 98 VAL B CA 1
ATOM 2809 C C . VAL B 1 98 ? 4.426 -22.562 -11.586 1 95.62 98 VAL B C 1
ATOM 2811 O O . VAL B 1 98 ? 4.914 -21.438 -11.547 1 95.62 98 VAL B O 1
ATOM 2814 N N . PHE B 1 99 ? 3.494 -23 -10.766 1 96.81 99 PHE B N 1
ATOM 2815 C CA . PHE B 1 99 ? 2.955 -22.109 -9.734 1 96.81 99 PHE B CA 1
ATOM 2816 C C . PHE B 1 99 ? 4.043 -21.703 -8.758 1 96.81 99 PHE B C 1
ATOM 2818 O O . PHE B 1 99 ? 4.188 -20.516 -8.438 1 96.81 99 PHE B O 1
ATOM 2825 N N . ARG B 1 100 ? 4.77 -22.562 -8.289 1 94.81 100 ARG B N 1
ATOM 2826 C CA . ARG B 1 100 ? 5.84 -22.281 -7.34 1 94.81 100 ARG B CA 1
ATOM 2827 C C . ARG B 1 100 ? 6.832 -21.281 -7.918 1 94.81 100 ARG B C 1
ATOM 2829 O O . ARG B 1 100 ? 7.176 -20.281 -7.266 1 94.81 100 ARG B O 1
ATOM 2836 N N . GLN B 1 101 ? 7.281 -21.547 -9.102 1 93.62 101 GLN B N 1
ATOM 2837 C CA . GLN B 1 101 ? 8.258 -20.672 -9.742 1 93.62 101 GLN B CA 1
ATOM 2838 C C . GLN B 1 101 ? 7.664 -19.281 -10.016 1 93.62 101 GLN B C 1
ATOM 2840 O O . GLN B 1 101 ? 8.344 -18.266 -9.852 1 93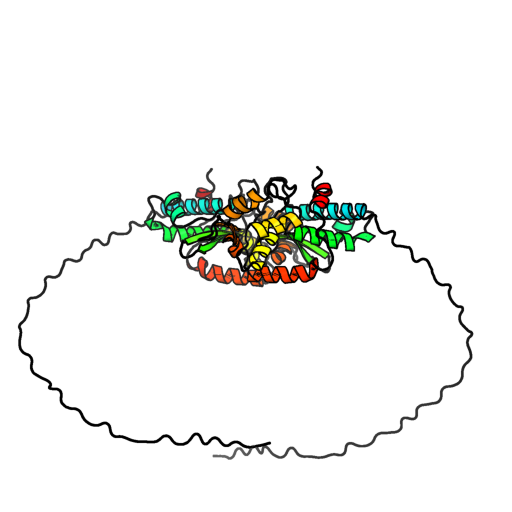.62 101 GLN B O 1
ATOM 2845 N N . ALA B 1 102 ? 6.406 -19.266 -10.445 1 96.44 102 ALA B N 1
ATOM 2846 C CA . ALA B 1 102 ? 5.746 -18 -10.719 1 96.44 102 ALA B CA 1
ATOM 2847 C C . ALA B 1 102 ? 5.59 -17.172 -9.445 1 96.44 102 ALA B C 1
ATOM 2849 O O . ALA B 1 102 ? 5.852 -15.969 -9.445 1 96.44 102 ALA B O 1
ATOM 2850 N N . VAL B 1 103 ? 5.188 -17.828 -8.375 1 95.81 103 VAL B N 1
ATOM 2851 C CA . VAL B 1 103 ? 5 -17.156 -7.094 1 95.81 103 VAL B CA 1
ATOM 2852 C C . VAL B 1 103 ? 6.328 -16.594 -6.605 1 95.81 103 VAL B C 1
ATOM 2854 O O . VAL B 1 103 ? 6.391 -15.461 -6.129 1 95.81 103 VAL B O 1
ATOM 2857 N N . GLU B 1 104 ? 7.332 -17.328 -6.746 1 93.44 104 GLU B N 1
ATOM 2858 C CA . GLU B 1 104 ? 8.664 -16.875 -6.355 1 93.44 104 GLU B CA 1
ATOM 2859 C C . GLU B 1 104 ? 9.102 -15.672 -7.184 1 93.44 104 GLU B C 1
ATOM 2861 O O . GLU B 1 104 ? 9.641 -14.703 -6.641 1 93.44 104 GLU B O 1
ATOM 2866 N N . CYS B 1 105 ? 8.859 -15.781 -8.438 1 93.19 105 CYS B N 1
ATOM 2867 C CA . CYS B 1 105 ? 9.227 -14.695 -9.336 1 93.19 105 CYS B CA 1
ATOM 2868 C C . CYS B 1 105 ? 8.469 -13.422 -8.992 1 93.19 105 CYS B C 1
ATOM 2870 O O . CYS B 1 105 ? 9.062 -12.344 -8.891 1 93.19 105 CYS B O 1
ATOM 2872 N N . VAL B 1 106 ? 7.172 -13.547 -8.844 1 95.94 106 VAL B N 1
ATOM 2873 C CA . VAL B 1 106 ? 6.32 -12.398 -8.555 1 95.94 106 VAL B CA 1
ATOM 2874 C C . VAL B 1 106 ? 6.781 -11.734 -7.258 1 95.94 106 VAL B C 1
ATOM 2876 O O . VAL B 1 106 ? 6.785 -10.508 -7.148 1 95.94 106 VAL B O 1
ATOM 2879 N N . LEU B 1 107 ? 7.254 -12.484 -6.332 1 94.69 107 LEU B N 1
ATOM 2880 C CA . LEU B 1 107 ? 7.719 -11.961 -5.051 1 94.69 107 LEU B CA 1
ATOM 2881 C C . LEU B 1 107 ? 9.086 -11.297 -5.195 1 94.69 107 LEU B C 1
ATOM 2883 O O . LEU B 1 107 ? 9.258 -10.133 -4.84 1 94.69 107 LEU B O 1
ATOM 2887 N N . LEU B 1 108 ? 10.016 -11.938 -5.812 1 91.69 108 LEU B N 1
ATOM 2888 C CA . LEU B 1 108 ? 11.414 -11.523 -5.793 1 91.69 108 LEU B CA 1
ATOM 2889 C C . LEU B 1 108 ? 11.664 -10.398 -6.789 1 91.69 108 LEU B C 1
ATOM 2891 O O . LEU B 1 108 ? 12.469 -9.5 -6.527 1 91.69 108 LEU B O 1
ATOM 2895 N N . VAL B 1 109 ? 10.984 -10.477 -7.883 1 92.75 109 VAL B N 1
ATOM 2896 C CA . VAL B 1 109 ? 11.25 -9.492 -8.93 1 92.75 109 VAL B CA 1
ATOM 2897 C C . VAL B 1 109 ? 10.328 -8.289 -8.766 1 92.75 109 VAL B C 1
ATOM 2899 O O . VAL B 1 109 ? 10.766 -7.145 -8.883 1 92.75 109 VAL B O 1
ATOM 2902 N N . PHE B 1 110 ? 9.086 -8.57 -8.398 1 94.5 110 PHE B N 1
ATOM 2903 C CA . PHE B 1 110 ? 8.094 -7.508 -8.461 1 94.5 110 PHE B CA 1
ATOM 2904 C C . PHE B 1 110 ? 7.676 -7.066 -7.062 1 94.5 110 PHE B C 1
ATOM 2906 O O . PHE B 1 110 ? 6.973 -6.066 -6.902 1 94.5 110 PHE B O 1
ATOM 2913 N N . GLY B 1 111 ? 8.078 -7.781 -6.027 1 94.69 111 GLY B N 1
ATOM 2914 C CA . GLY B 1 111 ? 7.734 -7.402 -4.664 1 94.69 111 GLY B CA 1
ATOM 2915 C C . GLY B 1 111 ? 6.27 -7.609 -4.336 1 94.69 111 GLY B C 1
ATOM 2916 O O . GLY B 1 111 ? 5.688 -6.848 -3.562 1 94.69 111 GLY B O 1
ATOM 2917 N N . VAL B 1 112 ? 5.652 -8.555 -4.957 1 95.38 112 VAL B N 1
ATOM 2918 C CA . VAL B 1 112 ? 4.246 -8.867 -4.738 1 95.38 112 VAL B CA 1
ATOM 2919 C C . VAL B 1 112 ? 4.121 -10.203 -4.004 1 95.38 112 VAL B C 1
ATOM 2921 O O . VAL B 1 112 ? 4.664 -11.211 -4.449 1 95.38 112 VAL B O 1
ATOM 2924 N N . ASP B 1 113 ? 3.42 -10.164 -2.902 1 94.75 113 ASP B N 1
ATOM 2925 C CA . ASP B 1 113 ? 3.211 -11.367 -2.102 1 94.75 113 ASP B CA 1
ATOM 2926 C C . ASP B 1 113 ? 1.917 -12.078 -2.496 1 94.75 113 ASP B C 1
ATOM 2928 O O . ASP B 1 113 ? 0.851 -11.453 -2.527 1 94.75 113 ASP B O 1
ATOM 2932 N N . VAL B 1 114 ? 2.045 -13.32 -2.848 1 95.75 114 VAL B N 1
ATOM 2933 C CA . VAL B 1 114 ? 0.882 -14.164 -3.115 1 95.75 114 VAL B CA 1
ATOM 2934 C C . VAL B 1 114 ? 0.469 -14.891 -1.839 1 95.75 114 VAL B C 1
ATOM 2936 O O . VAL B 1 114 ? 1.16 -15.805 -1.39 1 95.75 114 VAL B O 1
ATOM 2939 N N . LYS B 1 115 ? -0.691 -14.508 -1.319 1 94.81 115 LYS B N 1
ATOM 2940 C CA . LYS B 1 115 ? -1.122 -15.047 -0.034 1 94.81 115 LYS B CA 1
ATOM 2941 C C . LYS B 1 115 ? -2.344 -15.945 -0.199 1 94.81 115 LYS B C 1
ATOM 2943 O O . LYS B 1 115 ? -3.352 -15.531 -0.775 1 94.81 115 LYS B O 1
ATOM 2948 N N . GLU B 1 116 ? -2.191 -17.156 0.31 1 94.56 116 GLU B N 1
ATOM 2949 C CA . GLU B 1 116 ? -3.359 -18.031 0.367 1 94.56 116 GLU B CA 1
ATOM 2950 C C . GLU B 1 116 ? -4.273 -17.656 1.528 1 94.56 116 GLU B C 1
ATOM 2952 O O . GLU B 1 116 ? -3.857 -17.688 2.688 1 94.56 116 GLU B O 1
ATOM 2957 N N . VAL B 1 117 ? -5.516 -17.297 1.222 1 92.12 117 VAL B N 1
ATOM 2958 C CA . VAL B 1 117 ? -6.395 -16.75 2.252 1 92.12 117 VAL B CA 1
ATOM 2959 C C . VAL B 1 117 ? -7.484 -17.766 2.592 1 92.12 117 VAL B C 1
ATOM 2961 O O . VAL B 1 117 ? -8.172 -17.625 3.609 1 92.12 117 VAL B O 1
ATOM 2964 N N . ASP B 1 118 ? -7.699 -18.734 1.789 1 90.25 118 ASP B N 1
ATOM 2965 C CA . ASP B 1 118 ? -8.602 -19.859 2.02 1 90.25 118 ASP B CA 1
ATOM 2966 C C . ASP B 1 118 ? -7.949 -21.188 1.632 1 90.25 118 ASP B C 1
ATOM 2968 O O . ASP B 1 118 ? -8.008 -21.594 0.47 1 90.25 118 ASP B O 1
ATOM 2972 N N . PRO B 1 119 ? -7.375 -21.797 2.561 1 89.75 119 PRO B N 1
ATOM 2973 C CA . PRO B 1 119 ? -6.652 -23.031 2.24 1 89.75 119 PRO B CA 1
ATOM 2974 C C . PRO B 1 119 ? -7.574 -24.141 1.734 1 89.75 119 PRO B C 1
ATOM 2976 O O . PRO B 1 119 ? -7.117 -25.078 1.07 1 89.75 119 PRO B O 1
ATOM 2979 N N . ARG B 1 120 ? -8.797 -24.062 2.111 1 90.75 120 ARG B N 1
ATOM 2980 C CA . ARG B 1 120 ? -9.742 -25.078 1.654 1 90.75 120 ARG B CA 1
ATOM 2981 C C . ARG B 1 120 ? -10.07 -24.891 0.177 1 90.75 120 ARG B C 1
ATOM 2983 O O . ARG B 1 120 ? -10.023 -25.844 -0.599 1 90.75 120 ARG B O 1
ATOM 2990 N N . LYS B 1 121 ? -10.305 -23.672 -0.173 1 90.12 121 LYS B N 1
ATOM 2991 C CA . LYS B 1 121 ? -10.68 -23.359 -1.55 1 90.12 121 LYS B CA 1
ATOM 2992 C C . LYS B 1 121 ? -9.461 -22.953 -2.373 1 90.12 121 LYS B C 1
ATOM 2994 O O . LYS B 1 121 ? -9.547 -22.797 -3.594 1 90.12 121 LYS B O 1
ATOM 2999 N N . HIS B 1 122 ? -8.273 -22.781 -1.779 1 93.81 122 HIS B N 1
ATOM 3000 C CA . HIS B 1 122 ? -7.027 -22.375 -2.408 1 93.81 122 HIS B CA 1
ATOM 3001 C C . HIS B 1 122 ? -7.195 -21.047 -3.137 1 93.81 122 HIS B C 1
ATOM 3003 O O . HIS B 1 122 ? -6.883 -20.938 -4.324 1 93.81 122 HIS B O 1
ATOM 3009 N N . VAL B 1 123 ? -7.699 -20.094 -2.422 1 93.94 123 VAL B N 1
ATOM 3010 C CA . VAL B 1 123 ? -7.863 -18.734 -2.941 1 93.94 123 VAL B CA 1
ATOM 3011 C C . VAL B 1 123 ? -6.648 -17.891 -2.578 1 93.94 123 VAL B C 1
ATOM 3013 O O . VAL B 1 123 ? -6.156 -17.953 -1.448 1 93.94 123 VAL B O 1
ATOM 3016 N N . TYR B 1 124 ? -6.18 -17.109 -3.572 1 96.75 124 TYR B N 1
ATOM 3017 C CA . TYR B 1 124 ? -4.973 -16.312 -3.404 1 96.75 124 TYR B CA 1
ATOM 3018 C C . TYR B 1 124 ? -5.266 -14.828 -3.619 1 96.75 124 TYR B C 1
ATOM 3020 O O . TYR B 1 124 ? -6.031 -14.469 -4.516 1 96.75 124 TYR B O 1
ATOM 3028 N N . ILE B 1 125 ? -4.648 -14 -2.76 1 96 125 ILE B N 1
ATOM 3029 C CA . ILE B 1 125 ? -4.66 -12.555 -2.93 1 96 125 ILE B CA 1
ATOM 3030 C C . ILE B 1 125 ? -3.232 -12.039 -3.109 1 96 125 ILE B C 1
ATOM 3032 O O . ILE B 1 125 ? -2.303 -12.539 -2.473 1 96 125 ILE B O 1
ATOM 3036 N N . MET B 1 126 ? -3.07 -11.117 -4.023 1 95.25 126 MET B N 1
ATOM 3037 C CA . MET B 1 126 ? -1.774 -10.477 -4.246 1 95.25 126 MET B CA 1
ATOM 3038 C C . MET B 1 126 ? -1.693 -9.141 -3.518 1 95.25 126 MET B C 1
ATOM 3040 O O . MET B 1 126 ? -2.562 -8.281 -3.689 1 95.25 126 MET B O 1
ATOM 3044 N N . VAL B 1 127 ? -0.729 -8.961 -2.654 1 93.94 127 VAL B N 1
ATOM 3045 C CA . VAL B 1 127 ? -0.561 -7.719 -1.9 1 93.94 127 VAL B CA 1
ATOM 3046 C C . VAL B 1 127 ? 0.896 -7.266 -1.97 1 93.94 127 VAL B C 1
ATOM 3048 O O . VAL B 1 127 ? 1.797 -8.078 -2.178 1 93.94 127 VAL B O 1
ATOM 3051 N N . PRO B 1 128 ? 1.173 -5.941 -1.822 1 93.06 128 PRO B N 1
ATOM 3052 C CA . PRO B 1 128 ? 2.568 -5.504 -1.752 1 93.06 128 PRO B CA 1
ATOM 3053 C C . PRO B 1 128 ? 3.322 -6.125 -0.577 1 93.06 128 PRO B C 1
ATOM 3055 O O . PRO B 1 128 ? 2.791 -6.195 0.534 1 93.06 128 PRO B O 1
ATOM 3058 N N . CYS B 1 129 ? 4.559 -6.609 -0.879 1 92.62 129 CYS B N 1
ATOM 3059 C CA . CYS B 1 129 ? 5.348 -7.156 0.22 1 92.62 129 CYS B CA 1
ATOM 3060 C C . CYS B 1 129 ? 5.777 -6.059 1.184 1 92.62 129 CYS B C 1
ATOM 3062 O O . CYS B 1 129 ? 6.02 -4.922 0.769 1 92.62 129 CYS B O 1
ATOM 3064 N N . LEU B 1 130 ? 5.75 -6.32 2.49 1 91.56 130 LEU B N 1
ATOM 3065 C CA . LEU B 1 130 ? 6.273 -5.453 3.539 1 91.56 130 LEU B CA 1
ATOM 3066 C C . LEU B 1 130 ? 5.449 -4.172 3.646 1 91.56 130 LEU B C 1
ATOM 3068 O O . LEU B 1 130 ? 5.855 -3.225 4.32 1 91.56 130 LEU B O 1
ATOM 3072 N N . GLY B 1 131 ? 4.328 -4.125 2.889 1 90.19 131 GLY B N 1
ATOM 3073 C CA . GLY B 1 131 ? 3.512 -2.92 2.906 1 90.19 131 GLY B CA 1
ATOM 3074 C C . GLY B 1 131 ? 4.113 -1.78 2.105 1 90.19 131 GLY B C 1
ATOM 3075 O O . GLY B 1 131 ? 3.73 -0.622 2.283 1 90.19 131 GLY B O 1
ATOM 3076 N N . LEU B 1 132 ? 5.082 -2.09 1.203 1 92.81 132 LEU B N 1
ATOM 3077 C CA . LEU B 1 132 ? 5.727 -1.066 0.39 1 92.81 132 LEU B CA 1
ATOM 3078 C C . LEU B 1 132 ? 4.77 -0.525 -0.665 1 92.81 132 LEU B C 1
ATOM 3080 O O . LEU B 1 132 ? 4.051 -1.293 -1.31 1 92.81 132 LEU B O 1
ATOM 3084 N N . THR B 1 133 ? 4.75 0.787 -0.839 1 90.5 133 THR B N 1
ATOM 3085 C CA . THR B 1 133 ? 3.799 1.396 -1.765 1 90.5 133 THR B CA 1
ATOM 3086 C C . THR B 1 133 ? 4.531 2.121 -2.891 1 90.5 133 THR B C 1
ATOM 3088 O O . THR B 1 133 ? 3.992 3.055 -3.488 1 90.5 133 THR B O 1
ATOM 3091 N N . CYS B 1 134 ? 5.777 1.725 -3.139 1 89.31 134 CYS B N 1
ATOM 3092 C CA . CYS B 1 134 ? 6.59 2.424 -4.129 1 89.31 134 CYS B CA 1
ATOM 3093 C C . CYS B 1 134 ? 5.965 2.316 -5.516 1 89.31 134 CYS B C 1
ATOM 3095 O O . CYS B 1 134 ? 6.254 3.131 -6.395 1 89.31 134 CYS B O 1
ATOM 3097 N N . ASP B 1 135 ? 5.129 1.331 -5.691 1 86.62 135 ASP B N 1
ATOM 3098 C CA . ASP B 1 135 ? 4.484 1.114 -6.984 1 86.62 135 ASP B CA 1
ATOM 3099 C C . ASP B 1 135 ? 3.107 1.771 -7.031 1 86.62 135 ASP B C 1
ATOM 3101 O O . ASP B 1 135 ? 2.453 1.783 -8.078 1 86.62 135 ASP B O 1
ATOM 3105 N N . ALA B 1 136 ? 2.723 2.232 -5.922 1 72.19 136 ALA B N 1
ATOM 3106 C CA . ALA B 1 136 ? 1.37 2.779 -5.832 1 72.19 136 ALA B CA 1
ATOM 3107 C C . ALA B 1 136 ? 1.299 4.172 -6.453 1 72.19 136 ALA B C 1
ATOM 3109 O O . ALA B 1 136 ? 2.16 5.016 -6.199 1 72.19 136 ALA B O 1
ATOM 3110 N N . VAL B 1 137 ? 0.799 4.199 -7.746 1 60.12 137 VAL B N 1
ATOM 3111 C CA . VAL B 1 137 ? 0.434 5.531 -8.219 1 60.12 137 VAL B CA 1
ATOM 3112 C C . VAL B 1 137 ? -1.066 5.746 -8.047 1 60.12 137 VAL B C 1
ATOM 3114 O O . VAL B 1 137 ? -1.852 4.801 -8.125 1 60.12 137 VAL B O 1
ATOM 3117 N N . GLU B 1 138 ? -1.314 6.844 -7.359 1 56.03 138 GLU B N 1
ATOM 3118 C CA . GLU B 1 138 ? -2.754 7.074 -7.27 1 56.03 138 GLU B CA 1
ATOM 3119 C C . GLU B 1 138 ? -3.406 7.027 -8.648 1 56.03 138 GLU B C 1
ATOM 3121 O O . GLU B 1 138 ? -2.783 7.391 -9.648 1 56.03 138 GLU B O 1
ATOM 3126 N N . ARG B 1 139 ? -4.395 6.066 -8.828 1 49.56 139 ARG B N 1
ATOM 3127 C CA . ARG B 1 139 ? -5.234 5.984 -10.016 1 49.56 139 ARG B CA 1
ATOM 3128 C C . ARG B 1 139 ? -5.211 7.297 -10.797 1 49.56 139 ARG B C 1
ATOM 3130 O O . ARG B 1 139 ? -5.234 8.375 -10.203 1 49.56 139 ARG B O 1
ATOM 3137 N N . GLY B 1 140 ? -4.328 7.348 -11.805 1 47.75 140 GLY B N 1
ATOM 3138 C CA . GLY B 1 140 ? -4.504 8.5 -12.672 1 47.75 140 GLY B CA 1
ATOM 3139 C C . GLY B 1 140 ? -5.711 9.344 -12.305 1 47.75 140 GLY B C 1
ATOM 3140 O O . GLY B 1 140 ? -5.867 10.461 -12.805 1 47.75 140 GLY B O 1
ATOM 3141 N N . GLY B 1 141 ? -6.801 8.602 -12.117 1 47.72 141 GLY B N 1
ATOM 3142 C CA . GLY B 1 141 ? -7.934 9.484 -11.898 1 47.72 141 GLY B CA 1
ATOM 3143 C C . GLY B 1 141 ? -7.801 10.328 -10.641 1 47.72 141 GLY B C 1
ATOM 3144 O O . GLY B 1 141 ? -6.984 10.023 -9.773 1 47.72 141 GLY B O 1
ATOM 3145 N N . GLN B 1 142 ? -8.102 11.523 -10.773 1 55.19 142 GLN B N 1
ATOM 3146 C CA . GLN B 1 142 ? -8.344 12.695 -9.945 1 55.19 142 GLN B CA 1
ATOM 3147 C C . GLN B 1 142 ? -9 12.312 -8.617 1 55.19 142 GLN B C 1
ATOM 3149 O O . GLN B 1 142 ? -9.484 13.18 -7.891 1 55.19 142 GLN B O 1
ATOM 3154 N N . GLY B 1 143 ? -8.945 10.945 -8.164 1 75.62 143 GLY B N 1
ATOM 3155 C CA . GLY B 1 143 ? -9.852 10.844 -7.031 1 75.62 143 GLY B CA 1
ATOM 3156 C C . GLY B 1 143 ? -9.133 10.844 -5.695 1 75.62 143 GLY B C 1
ATOM 3157 O O . GLY B 1 143 ? -7.918 10.641 -5.637 1 75.62 143 GLY B O 1
ATOM 3158 N N . LEU B 1 144 ? -9.742 11.227 -4.656 1 88.06 144 LEU B N 1
ATOM 3159 C CA . LEU B 1 144 ? -9.305 11.297 -3.268 1 88.06 144 LEU B CA 1
ATOM 3160 C C . LEU B 1 144 ? -9.312 9.922 -2.623 1 88.06 144 LEU B C 1
ATOM 3162 O O . LEU B 1 144 ? -10.125 9.062 -2.986 1 88.06 144 LEU B O 1
ATOM 3166 N N . PRO B 1 145 ? -8.273 9.617 -1.794 1 92.81 145 PRO B N 1
ATOM 3167 C CA . PRO B 1 145 ? -8.242 8.32 -1.11 1 92.81 145 PRO B CA 1
ATOM 3168 C C . PRO B 1 145 ? -9.531 8.031 -0.344 1 92.81 145 PRO B C 1
ATOM 3170 O O . PRO B 1 145 ? -10.133 8.945 0.234 1 92.81 145 PRO B O 1
ATOM 3173 N N . LYS B 1 146 ? -9.883 6.781 -0.31 1 93.94 146 LYS B N 1
ATOM 3174 C CA . LYS B 1 146 ? -11.148 6.375 0.295 1 93.94 146 LYS B CA 1
ATOM 3175 C C . LYS B 1 146 ? -10.914 5.453 1.486 1 93.94 146 LYS B C 1
ATOM 3177 O O . LYS B 1 146 ? -11.867 5.012 2.133 1 93.94 146 LYS B O 1
ATOM 3182 N N . ALA B 1 147 ? -9.703 5.188 1.82 1 95 147 ALA B N 1
ATOM 3183 C CA . ALA B 1 147 ? -9.352 4.184 2.822 1 95 147 ALA B CA 1
ATOM 3184 C C . ALA B 1 147 ? -9.953 4.531 4.18 1 95 147 ALA B C 1
ATOM 3186 O O . ALA B 1 147 ? -10.258 3.639 4.977 1 95 147 ALA B O 1
ATOM 3187 N N . GLY B 1 148 ? -10.133 5.805 4.457 1 95.25 148 GLY B N 1
ATOM 3188 C CA . GLY B 1 148 ? -10.781 6.199 5.699 1 95.25 148 GLY B CA 1
ATOM 3189 C C . GLY B 1 148 ? -12.156 5.59 5.879 1 95.25 148 GLY B C 1
ATOM 3190 O O . GLY B 1 148 ? -12.492 5.113 6.965 1 95.25 148 GLY B O 1
ATOM 3191 N N . LEU B 1 149 ? -12.914 5.598 4.832 1 96.06 149 LEU B N 1
ATOM 3192 C CA . LEU B 1 149 ? -14.242 5.012 4.883 1 96.06 149 LEU B CA 1
ATOM 3193 C C . LEU B 1 149 ? -14.164 3.502 5.09 1 96.06 149 LEU B C 1
ATOM 3195 O O . LEU B 1 149 ? -14.961 2.93 5.836 1 96.06 149 LEU B O 1
ATOM 3199 N N . LEU B 1 150 ? -13.242 2.893 4.441 1 97.25 150 LEU B N 1
ATOM 3200 C CA . LEU B 1 150 ? -13.055 1.454 4.602 1 97.25 150 LEU B CA 1
ATOM 3201 C C . LEU B 1 150 ? -12.75 1.106 6.055 1 97.25 150 LEU B C 1
ATOM 3203 O O . LEU B 1 150 ? -13.297 0.147 6.598 1 97.25 150 LEU B O 1
ATOM 3207 N N . VAL B 1 151 ? -11.93 1.899 6.648 1 96.62 151 VAL B N 1
ATOM 3208 C CA . VAL B 1 151 ? -11.562 1.686 8.047 1 96.62 151 VAL B CA 1
ATOM 3209 C C . VAL B 1 151 ? -12.812 1.788 8.93 1 96.62 151 VAL B C 1
ATOM 3211 O O . VAL B 1 151 ? -13 0.979 9.836 1 96.62 151 VAL B O 1
ATOM 3214 N N . VAL B 1 152 ? -13.602 2.729 8.656 1 95.94 152 VAL B N 1
ATOM 3215 C CA . VAL B 1 152 ? -14.836 2.91 9.414 1 95.94 152 VAL B CA 1
ATOM 3216 C C . VAL B 1 152 ? -15.719 1.668 9.273 1 95.94 152 VAL B C 1
ATOM 3218 O O . VAL B 1 152 ? -16.203 1.124 10.266 1 95.94 152 VAL B O 1
ATOM 3221 N N . VAL B 1 153 ? -15.914 1.189 8.07 1 97.62 153 VAL B N 1
ATOM 3222 C CA . VAL B 1 153 ? -16.781 0.046 7.801 1 97.62 153 VAL B CA 1
ATOM 3223 C C . VAL B 1 153 ? -16.219 -1.197 8.492 1 97.62 153 VAL B C 1
ATOM 3225 O O . VAL B 1 153 ? -16.953 -1.914 9.18 1 97.62 153 VAL B O 1
ATOM 3228 N N . LEU B 1 154 ? -14.922 -1.409 8.352 1 97.62 154 LEU B N 1
ATOM 3229 C CA . LEU B 1 154 ? -14.281 -2.557 8.984 1 97.62 154 LEU B CA 1
ATOM 3230 C C . LEU B 1 154 ? -14.414 -2.484 10.5 1 97.62 154 LEU B C 1
ATOM 3232 O O . LEU B 1 154 ? -14.602 -3.508 11.156 1 97.62 154 LEU B O 1
ATOM 3236 N N . SER B 1 155 ? -14.312 -1.314 11.031 1 96.31 155 SER B N 1
ATOM 3237 C CA . SER B 1 155 ? -14.469 -1.115 12.469 1 96.31 155 SER B CA 1
ATOM 3238 C C . SER B 1 155 ? -15.883 -1.461 12.93 1 96.31 155 SER B C 1
ATOM 3240 O O . SER B 1 155 ? -16.062 -2.092 13.969 1 96.31 155 SER B O 1
ATOM 3242 N N . LEU B 1 156 ? -16.844 -1.046 12.172 1 96.44 156 LEU B N 1
ATOM 3243 C CA . LEU B 1 156 ? -18.234 -1.312 12.508 1 96.44 156 LEU B CA 1
ATOM 3244 C C . LEU B 1 156 ? -18.531 -2.809 12.477 1 96.44 156 LEU B C 1
ATOM 3246 O O . LEU B 1 156 ? -19.266 -3.316 13.32 1 96.44 156 LEU B O 1
ATOM 3250 N N . ILE B 1 157 ? -17.969 -3.49 11.523 1 97.69 157 ILE B N 1
ATOM 3251 C CA . ILE B 1 157 ? -18.141 -4.938 11.438 1 97.69 157 ILE B CA 1
ATOM 3252 C C . ILE B 1 157 ? -17.562 -5.602 12.688 1 97.69 157 ILE B C 1
ATOM 3254 O O . ILE B 1 157 ? -18.203 -6.457 13.297 1 97.69 157 ILE B O 1
ATOM 3258 N N . LEU B 1 158 ? -16.375 -5.176 13.117 1 95.19 158 LEU B N 1
ATOM 3259 C CA . LEU B 1 158 ? -15.727 -5.719 14.297 1 95.19 158 LEU B CA 1
ATOM 3260 C C . LEU B 1 158 ? -16.562 -5.465 15.547 1 95.19 158 LEU B C 1
ATOM 3262 O O . LEU B 1 158 ? -16.672 -6.332 16.422 1 95.19 158 LEU B O 1
ATOM 3266 N N . GLN B 1 159 ? -17.109 -4.34 15.602 1 93.19 159 GLN B N 1
ATOM 3267 C CA . GLN B 1 159 ? -17.922 -3.953 16.75 1 93.19 159 GLN B CA 1
ATOM 3268 C C . GLN B 1 159 ? -19.203 -4.785 16.828 1 93.19 159 GLN B C 1
ATOM 3270 O O . GLN B 1 159 ? -19.828 -4.871 17.875 1 93.19 159 GLN B O 1
ATOM 3275 N N . ASN B 1 160 ? -19.625 -5.336 15.719 1 93.88 160 ASN B N 1
ATOM 3276 C CA . ASN B 1 160 ? -20.797 -6.191 15.656 1 93.88 160 ASN B CA 1
ATOM 3277 C C . ASN B 1 160 ? -20.422 -7.668 15.648 1 93.88 160 ASN B C 1
ATOM 3279 O O . ASN B 1 160 ? -21 -8.453 14.898 1 93.88 160 ASN B O 1
ATOM 3283 N N . ARG B 1 161 ? -19.328 -8.008 16.344 1 92.88 161 ARG B N 1
ATOM 3284 C CA . ARG B 1 161 ? -18.859 -9.375 16.531 1 92.88 161 ARG B CA 1
ATOM 3285 C C . ARG B 1 161 ? -18.531 -10.031 15.188 1 92.88 161 ARG B C 1
ATOM 3287 O O . ARG B 1 161 ? -18.953 -11.156 14.922 1 92.88 161 ARG B O 1
ATOM 3294 N N . ASP B 1 162 ? -18.016 -9.305 14.297 1 94.5 162 ASP B N 1
ATOM 3295 C CA . ASP B 1 162 ? -17.469 -9.758 13.016 1 94.5 162 ASP B CA 1
ATOM 3296 C C . ASP B 1 162 ? -18.578 -9.93 11.984 1 94.5 162 ASP B C 1
ATOM 3298 O O . ASP B 1 162 ? -18.344 -10.438 10.883 1 94.5 162 ASP B O 1
ATOM 3302 N N . HIS B 1 163 ? -19.812 -9.562 12.422 1 95.31 163 HIS B N 1
ATOM 3303 C CA . HIS B 1 163 ? -20.969 -9.562 11.531 1 95.31 163 HIS B CA 1
ATOM 3304 C C . HIS B 1 163 ? -21.672 -8.211 11.523 1 95.31 163 HIS B C 1
ATOM 3306 O O . HIS B 1 163 ? -22.328 -7.84 12.5 1 95.31 163 HIS B O 1
ATOM 3312 N N . GLY B 1 164 ? -21.469 -7.438 10.414 1 97.5 164 GLY B N 1
ATOM 3313 C CA . GLY B 1 164 ? -22.078 -6.121 10.344 1 97.5 164 GLY B CA 1
ATOM 3314 C C . GLY B 1 164 ? -23.391 -6.113 9.578 1 97.5 164 GLY B C 1
ATOM 3315 O O . GLY B 1 164 ? -23.391 -6.086 8.344 1 97.5 164 GLY B O 1
ATOM 3316 N N . PRO B 1 165 ? -24.484 -6.207 10.305 1 97.69 165 PRO B N 1
ATOM 3317 C CA . PRO B 1 165 ? -25.75 -6.094 9.578 1 97.69 165 PRO B CA 1
ATOM 3318 C C . PRO B 1 165 ? -25.812 -4.879 8.656 1 97.69 165 PRO B C 1
ATOM 3320 O O . PRO B 1 165 ? -25.391 -3.785 9.047 1 97.69 165 PRO B O 1
ATOM 3323 N N . GLU B 1 166 ? -26.297 -5.074 7.488 1 97.06 166 GLU B N 1
ATOM 3324 C CA . GLU B 1 166 ? -26.266 -4.008 6.492 1 97.06 166 GLU B CA 1
ATOM 3325 C C . GLU B 1 166 ? -26.984 -2.76 6.996 1 97.06 166 GLU B C 1
ATOM 3327 O O . GLU B 1 166 ? -26.516 -1.638 6.762 1 97.06 166 GLU B O 1
ATOM 3332 N N . GLU B 1 167 ? -28.094 -2.908 7.699 1 96.12 167 GLU B N 1
ATOM 3333 C CA . GLU B 1 167 ? -28.875 -1.776 8.211 1 96.12 167 GLU B CA 1
ATOM 3334 C C . GLU B 1 167 ? -28.047 -0.942 9.188 1 96.12 167 GLU B C 1
ATOM 3336 O O . GLU B 1 167 ? -28.109 0.289 9.164 1 96.12 167 GLU B O 1
ATOM 3341 N N . GLU B 1 168 ? -27.312 -1.622 9.961 1 96.38 168 GLU B N 1
ATOM 3342 C CA . GLU B 1 168 ? -26.484 -0.93 10.93 1 96.38 168 GLU B CA 1
ATOM 3343 C C . GLU B 1 168 ? -25.344 -0.18 10.25 1 96.38 168 GLU B C 1
ATOM 3345 O O . GLU B 1 168 ? -25.031 0.953 10.617 1 96.38 168 GLU B O 1
ATOM 3350 N N . ILE B 1 169 ? -24.719 -0.77 9.297 1 97.44 169 ILE B N 1
ATOM 3351 C CA . ILE B 1 169 ? -23.609 -0.16 8.562 1 97.44 169 ILE B CA 1
ATOM 3352 C C . ILE B 1 169 ? -24.109 1.086 7.832 1 97.44 169 ILE B C 1
ATOM 3354 O O . ILE B 1 169 ? -23.516 2.162 7.961 1 97.44 169 ILE B O 1
ATOM 3358 N N . TRP B 1 170 ? -25.266 0.932 7.137 1 97.44 170 TRP B N 1
ATOM 3359 C CA . TRP B 1 170 ? -25.812 2.066 6.398 1 97.44 170 TRP B CA 1
ATOM 3360 C C . TRP B 1 170 ? -26.25 3.174 7.352 1 97.44 170 TRP B C 1
ATOM 3362 O O . TRP B 1 170 ? -26.047 4.359 7.066 1 97.44 170 TRP B O 1
ATOM 3372 N N . GLY B 1 171 ? -26.844 2.744 8.445 1 96.69 171 GLY B N 1
ATOM 3373 C CA . GLY B 1 171 ? -27.25 3.723 9.445 1 96.69 171 GLY B CA 1
ATOM 3374 C C . GLY B 1 171 ? -26.094 4.547 9.969 1 96.69 171 GLY B C 1
ATOM 3375 O O . GLY B 1 171 ? -26.188 5.77 10.07 1 96.69 171 GLY B O 1
ATOM 3376 N N . ALA B 1 172 ? -24.984 3.887 10.273 1 95.31 172 ALA B N 1
ATOM 3377 C CA . ALA B 1 172 ? -23.797 4.566 10.781 1 95.31 172 ALA B CA 1
ATOM 3378 C C . ALA B 1 172 ? -23.203 5.504 9.719 1 95.31 172 ALA B C 1
ATOM 3380 O O . ALA B 1 172 ? -22.828 6.633 10.031 1 95.31 172 ALA B O 1
ATOM 3381 N N . LEU B 1 173 ? -23.141 5.07 8.477 1 96.12 173 LEU B N 1
ATOM 3382 C CA . LEU B 1 173 ? -22.578 5.875 7.395 1 96.12 173 LEU B CA 1
ATOM 3383 C C . LEU B 1 173 ? -23.453 7.098 7.125 1 96.12 173 LEU B C 1
ATOM 3385 O O . LEU B 1 173 ? -22.938 8.18 6.844 1 96.12 173 LEU B O 1
ATOM 3389 N N . THR B 1 174 ? -24.781 6.973 7.266 1 95.12 174 THR B N 1
ATOM 3390 C CA . THR B 1 174 ? -25.703 8.086 7.094 1 95.12 174 THR B CA 1
ATOM 3391 C C . THR B 1 174 ? -25.438 9.18 8.117 1 95.12 174 THR B C 1
ATOM 3393 O O . THR B 1 174 ? -25.469 10.367 7.785 1 95.12 174 THR B O 1
ATOM 3396 N N . LYS B 1 175 ? -25.125 8.766 9.297 1 93.81 175 LYS B N 1
ATOM 3397 C CA . LYS B 1 175 ? -24.812 9.719 10.359 1 93.81 175 LYS B CA 1
ATOM 3398 C C . LYS B 1 175 ? -23.531 10.5 10.047 1 93.81 175 LYS B C 1
ATOM 3400 O O . LYS B 1 175 ? -23.344 11.602 10.555 1 93.81 175 LYS B O 1
ATOM 3405 N N . MET B 1 176 ? -22.734 9.922 9.164 1 91.69 176 MET B N 1
ATOM 3406 C CA . MET B 1 176 ? -21.469 10.555 8.797 1 91.69 176 MET B CA 1
ATOM 3407 C C . MET B 1 176 ? -21.609 11.328 7.492 1 91.69 176 MET B C 1
ATOM 3409 O O . MET B 1 176 ? -20.625 11.836 6.957 1 91.69 176 MET B O 1
ATOM 3413 N N . GLY B 1 177 ? -22.781 11.352 6.922 1 92.62 177 GLY B N 1
ATOM 3414 C CA . GLY B 1 177 ? -23.031 12.109 5.707 1 92.62 177 GLY B CA 1
ATOM 3415 C C . GLY B 1 177 ? -22.844 11.289 4.445 1 92.62 177 GLY B C 1
ATOM 3416 O O . GLY B 1 177 ? -22.75 11.844 3.346 1 92.62 177 GLY B O 1
ATOM 3417 N N . VAL B 1 178 ? -22.703 10 4.559 1 94.88 178 VAL B N 1
ATOM 3418 C CA . VAL B 1 178 ? -22.578 9.094 3.426 1 94.88 178 VAL B CA 1
ATOM 3419 C C . VAL B 1 178 ? -23.906 8.383 3.189 1 94.88 178 VAL B C 1
ATOM 3421 O O . VAL B 1 178 ? -24.266 7.465 3.936 1 94.88 178 VAL B O 1
ATOM 3424 N N . TYR B 1 179 ? -24.625 8.742 2.141 1 95.06 179 TYR B N 1
ATOM 3425 C CA . TYR B 1 179 ? -26 8.305 1.906 1 95.06 179 TYR B CA 1
ATOM 3426 C C . TYR B 1 179 ? -26.078 7.363 0.71 1 95.06 179 TYR B C 1
ATOM 3428 O O . TYR B 1 179 ? -25.594 7.684 -0.374 1 95.06 179 TYR B O 1
ATOM 3436 N N . VAL B 1 180 ? -26.734 6.301 0.976 1 95.06 180 VAL B N 1
ATOM 3437 C CA . VAL B 1 180 ? -27.031 5.402 -0.137 1 95.06 180 VAL B CA 1
ATOM 3438 C C . VAL B 1 180 ? -27.938 6.105 -1.142 1 95.06 180 VAL B C 1
ATOM 3440 O O . VAL B 1 180 ? -28.922 6.762 -0.757 1 95.06 180 VAL B O 1
ATOM 3443 N N . GLY B 1 181 ? -27.641 6.008 -2.424 1 94.44 181 GLY B N 1
ATOM 3444 C CA . GLY B 1 181 ? -28.453 6.625 -3.461 1 94.44 181 GLY B CA 1
ATOM 3445 C C . GLY B 1 181 ? -28 8.023 -3.82 1 94.44 181 GLY B C 1
ATOM 3446 O O . GLY B 1 181 ? -28.531 8.633 -4.754 1 94.44 181 GLY B O 1
ATOM 3447 N N . ARG B 1 182 ? -27 8.516 -3.109 1 94.12 182 ARG B N 1
ATOM 3448 C CA . ARG B 1 182 ? -26.469 9.844 -3.373 1 94.12 182 ARG B CA 1
ATOM 3449 C C . ARG B 1 182 ? -24.969 9.781 -3.631 1 94.12 182 ARG B C 1
ATOM 3451 O O . ARG B 1 182 ? -24.219 9.133 -2.889 1 94.12 182 ARG B O 1
ATOM 3458 N N . GLU B 1 183 ? -24.547 10.469 -4.648 1 93.75 183 GLU B N 1
ATOM 3459 C CA . GLU B 1 183 ? -23.125 10.539 -4.953 1 93.75 183 GLU B CA 1
ATOM 3460 C C . GLU B 1 183 ? -22.375 11.383 -3.926 1 93.75 183 GLU B C 1
ATOM 3462 O O . GLU B 1 183 ? -22.766 12.516 -3.637 1 93.75 183 GLU B O 1
ATOM 3467 N N . HIS B 1 184 ? -21.391 10.789 -3.346 1 91.25 184 HIS B N 1
ATOM 3468 C CA . HIS B 1 184 ? -20.531 11.523 -2.422 1 91.25 184 HIS B CA 1
ATOM 3469 C C . HIS B 1 184 ? -19.312 12.094 -3.141 1 91.25 184 HIS B C 1
ATOM 3471 O O . HIS B 1 184 ? -18.734 11.438 -4.016 1 91.25 184 HIS B O 1
ATOM 3477 N N . SER B 1 185 ? -18.906 13.203 -2.809 1 88.75 185 SER B N 1
ATOM 3478 C CA . SER B 1 185 ? -17.828 13.906 -3.502 1 88.75 185 SER B CA 1
ATOM 3479 C C . SER B 1 185 ? -16.516 13.125 -3.418 1 88.75 185 SER B C 1
ATOM 3481 O O . SER B 1 185 ? -15.711 13.164 -4.344 1 88.75 185 SER B O 1
ATOM 3483 N N . ILE B 1 186 ? -16.328 12.43 -2.373 1 89.69 186 ILE B N 1
ATOM 3484 C CA . ILE B 1 186 ? -15.086 11.688 -2.158 1 89.69 186 ILE B CA 1
ATOM 3485 C C . ILE B 1 186 ? -15.305 10.211 -2.496 1 89.69 186 ILE B C 1
ATOM 3487 O O . ILE B 1 186 ? -14.508 9.617 -3.23 1 89.69 186 ILE B O 1
ATOM 3491 N N . PHE B 1 187 ? -16.406 9.664 -2.072 1 92.81 187 PHE B N 1
ATOM 3492 C CA . PHE B 1 187 ? -16.547 8.219 -2.025 1 92.81 187 PHE B CA 1
ATOM 3493 C C . PHE B 1 187 ? -17.391 7.723 -3.197 1 92.81 187 PHE B C 1
ATOM 3495 O O . PHE B 1 187 ? -17.484 6.516 -3.43 1 92.81 187 PHE B O 1
ATOM 3502 N N . GLY B 1 188 ? -18.031 8.633 -3.965 1 93.06 188 GLY B N 1
ATOM 3503 C CA . GLY B 1 188 ? -18.953 8.219 -5.008 1 93.06 188 GLY B CA 1
ATOM 3504 C C . GLY B 1 188 ? -20.25 7.645 -4.465 1 93.06 188 GLY B C 1
ATOM 3505 O O . GLY B 1 188 ? -20.781 8.125 -3.463 1 93.06 188 GLY B O 1
ATOM 3506 N N . GLU B 1 189 ? -20.734 6.711 -5.18 1 96.25 189 GLU B N 1
ATOM 3507 C CA . GLU B 1 189 ? -21.953 6.055 -4.707 1 96.25 189 GLU B CA 1
ATOM 3508 C C . GLU B 1 189 ? -21.641 4.973 -3.682 1 96.25 189 GLU B C 1
ATOM 3510 O O . GLU B 1 189 ? -21.031 3.951 -4.016 1 96.25 189 GLU B O 1
ATOM 3515 N N . PRO B 1 190 ? -22.078 5.137 -2.451 1 96.56 190 PRO B N 1
ATOM 3516 C CA . PRO B 1 190 ? -21.625 4.285 -1.348 1 96.56 190 PRO B CA 1
ATOM 3517 C C . PRO B 1 190 ? -22.031 2.824 -1.525 1 96.56 190 PRO B C 1
ATOM 3519 O O . PRO B 1 190 ? -21.25 1.923 -1.205 1 96.56 190 PRO B O 1
ATOM 3522 N N . ARG B 1 191 ? -23.188 2.496 -1.977 1 97.44 191 ARG B N 1
ATOM 3523 C CA . ARG B 1 191 ? -23.641 1.115 -2.146 1 97.44 191 ARG B CA 1
ATOM 3524 C C . ARG B 1 191 ? -22.766 0.383 -3.158 1 97.44 191 ARG B C 1
ATOM 3526 O O . ARG B 1 191 ? -22.359 -0.761 -2.928 1 97.44 191 ARG B O 1
ATOM 3533 N N . GLU B 1 192 ? -22.531 1.056 -4.25 1 97.5 192 GLU B N 1
ATOM 3534 C CA . GLU B 1 192 ? -21.656 0.475 -5.254 1 97.5 192 GLU B CA 1
ATOM 3535 C C . GLU B 1 192 ? -20.266 0.221 -4.684 1 97.5 192 GLU B C 1
ATOM 3537 O O . GLU B 1 192 ? -19.672 -0.845 -4.898 1 97.5 192 GLU B O 1
ATOM 3542 N N . LEU B 1 193 ? -19.75 1.17 -4.004 1 96.94 193 LEU B N 1
ATOM 3543 C CA . LEU B 1 193 ? -18.406 1.076 -3.436 1 96.94 193 LEU B CA 1
ATOM 3544 C C . LEU B 1 193 ? -18.312 -0.112 -2.486 1 96.94 193 LEU B C 1
ATOM 3546 O O . LEU B 1 193 ? -17.391 -0.924 -2.6 1 96.94 193 LEU B O 1
ATOM 3550 N N . LEU B 1 194 ? -19.281 -0.296 -1.576 1 98.12 194 LEU B N 1
ATOM 3551 C CA . LEU B 1 194 ? -19.188 -1.314 -0.536 1 98.12 194 LEU B CA 1
ATOM 3552 C C . LEU B 1 194 ? -19.578 -2.684 -1.082 1 98.12 194 LEU B C 1
ATOM 3554 O O . LEU B 1 194 ? -18.953 -3.691 -0.758 1 98.12 194 LEU B O 1
ATOM 3558 N N . THR B 1 195 ? -20.594 -2.768 -1.904 1 98.06 195 THR B N 1
ATOM 3559 C CA . THR B 1 195 ? -21.172 -4.059 -2.25 1 98.06 195 THR B CA 1
ATOM 3560 C C . THR B 1 195 ? -20.578 -4.59 -3.549 1 98.06 195 THR B C 1
ATOM 3562 O O . THR B 1 195 ? -20.672 -5.781 -3.846 1 98.06 195 THR B O 1
ATOM 3565 N N . GLN B 1 196 ? -19.984 -3.725 -4.332 1 97.31 196 GLN B N 1
ATOM 3566 C CA . GLN B 1 196 ? -19.438 -4.184 -5.605 1 97.31 196 GLN B CA 1
ATOM 3567 C C . GLN B 1 196 ? -17.922 -4.031 -5.641 1 97.31 196 GLN B C 1
ATOM 3569 O O . GLN B 1 196 ? -17.203 -5.023 -5.738 1 97.31 196 GLN B O 1
ATOM 3574 N N . VAL B 1 197 ? -17.422 -2.773 -5.473 1 96.12 197 VAL B N 1
ATOM 3575 C CA . VAL B 1 197 ? -16 -2.504 -5.641 1 96.12 197 VAL B CA 1
ATOM 3576 C C . VAL B 1 197 ? -15.203 -3.203 -4.539 1 96.12 197 VAL B C 1
ATOM 3578 O O . VAL B 1 197 ? -14.344 -4.039 -4.82 1 96.12 197 VAL B O 1
ATOM 3581 N N . TRP B 1 198 ? -15.508 -2.953 -3.25 1 97.12 198 TRP B N 1
ATOM 3582 C CA . TRP B 1 198 ? -14.711 -3.471 -2.145 1 97.12 198 TRP B CA 1
ATOM 3583 C C . TRP B 1 198 ? -14.984 -4.957 -1.924 1 97.12 198 TRP B C 1
ATOM 3585 O O . TRP B 1 198 ? -14.172 -5.66 -1.318 1 97.12 198 TRP B O 1
ATOM 3595 N N . VAL B 1 199 ? -16.125 -5.457 -2.352 1 97.56 199 VAL B N 1
ATOM 3596 C CA . VAL B 1 199 ? -16.375 -6.895 -2.348 1 97.56 199 VAL B CA 1
ATOM 3597 C C . VAL B 1 199 ? -15.523 -7.566 -3.428 1 97.56 199 VAL B C 1
ATOM 3599 O O . VAL B 1 199 ? -14.875 -8.578 -3.174 1 97.56 199 VAL B O 1
ATOM 3602 N N . ARG B 1 200 ? -15.508 -7.008 -4.57 1 95.44 200 ARG B N 1
ATOM 3603 C CA . ARG B 1 200 ? -14.727 -7.535 -5.684 1 95.44 200 ARG B CA 1
ATOM 3604 C C . ARG B 1 200 ? -13.234 -7.543 -5.348 1 95.44 200 ARG B C 1
ATOM 3606 O O . ARG B 1 200 ? -12.531 -8.508 -5.652 1 95.44 200 ARG B O 1
ATOM 3613 N N . GLU B 1 201 ? -12.773 -6.465 -4.703 1 94.62 201 GLU B N 1
ATOM 3614 C CA . GLU B 1 201 ? -11.359 -6.328 -4.367 1 94.62 201 GLU B CA 1
ATOM 3615 C C . GLU B 1 201 ? -10.992 -7.191 -3.164 1 94.62 201 GLU B C 1
ATOM 3617 O O . GLU B 1 201 ? -9.812 -7.406 -2.887 1 94.62 201 GLU B O 1
ATOM 3622 N N . GLY B 1 202 ? -11.969 -7.684 -2.469 1 95.38 202 GLY B N 1
ATOM 3623 C CA . GLY B 1 202 ? -11.734 -8.633 -1.394 1 95.38 202 GLY B CA 1
ATOM 3624 C C . GLY B 1 202 ? -11.586 -7.973 -0.036 1 95.38 202 GLY B C 1
ATOM 3625 O O . GLY B 1 202 ? -11.117 -8.594 0.916 1 95.38 202 GLY B O 1
ATOM 3626 N N . TYR B 1 203 ? -12.023 -6.684 0.134 1 97 203 TYR B N 1
ATOM 3627 C CA . TYR B 1 203 ? -11.961 -6.016 1.428 1 97 203 TYR B CA 1
ATOM 3628 C C . TYR B 1 203 ? -13.18 -6.348 2.277 1 97 203 TYR B C 1
ATOM 3630 O O . TYR B 1 203 ? -13.102 -6.371 3.508 1 97 203 TYR B O 1
ATOM 3638 N N . LEU B 1 204 ? -14.297 -6.551 1.553 1 98 204 LEU B N 1
ATOM 3639 C CA . LEU B 1 204 ? -15.547 -6.871 2.232 1 98 204 LEU B CA 1
ATOM 3640 C C . LEU B 1 204 ? -16.172 -8.133 1.647 1 98 204 LEU B C 1
ATOM 3642 O O . LEU B 1 204 ? -15.898 -8.492 0.501 1 98 204 LEU B O 1
ATOM 3646 N N . GLU B 1 205 ? -16.844 -8.797 2.467 1 97.56 205 GLU B N 1
ATOM 3647 C CA . GLU B 1 205 ? -17.828 -9.781 2.031 1 97.56 205 GLU B CA 1
ATOM 3648 C C . GLU B 1 205 ? -19.25 -9.297 2.283 1 97.56 205 GLU B C 1
ATOM 3650 O O . GLU B 1 205 ? -19.531 -8.695 3.32 1 97.56 205 GLU B O 1
ATOM 3655 N N . TYR B 1 206 ? -20.078 -9.445 1.298 1 98.19 206 TYR B N 1
ATOM 3656 C CA . TYR B 1 206 ? -21.484 -9.102 1.382 1 98.19 206 TYR B CA 1
ATOM 3657 C C . TYR B 1 206 ? -22.359 -10.32 1.095 1 98.19 206 TYR B C 1
ATOM 3659 O O . TYR B 1 206 ? -22.328 -10.875 -0.006 1 98.19 206 TYR B O 1
ATOM 3667 N N . ARG B 1 207 ? -23.094 -10.734 2.068 1 97.38 207 ARG B N 1
ATOM 3668 C CA . ARG B 1 207 ? -23.859 -11.969 1.868 1 97.38 207 ARG B CA 1
ATOM 3669 C C . ARG B 1 207 ? -25.203 -11.914 2.598 1 97.38 207 ARG B C 1
ATOM 3671 O O . ARG B 1 207 ? -25.375 -11.102 3.51 1 97.38 207 ARG B O 1
ATOM 3678 N N . GLN B 1 208 ? -26.078 -12.773 2.178 1 96.81 208 GLN B N 1
ATOM 3679 C CA . GLN B 1 208 ? -27.359 -12.961 2.865 1 96.81 208 GLN B CA 1
ATOM 3680 C C . GLN B 1 208 ? -27.172 -13.758 4.156 1 96.81 208 GLN B C 1
ATOM 3682 O O . GLN B 1 208 ? -26.422 -14.734 4.191 1 96.81 208 GLN B O 1
ATOM 3687 N N . VAL B 1 209 ? -27.812 -13.273 5.285 1 95.25 209 VAL B N 1
ATOM 3688 C CA . VAL B 1 209 ? -27.797 -14 6.551 1 95.25 209 VAL B CA 1
ATOM 3689 C C . VAL B 1 209 ? -28.547 -15.32 6.398 1 95.25 209 VAL B C 1
ATOM 3691 O O . VAL B 1 209 ? -29.688 -15.344 5.938 1 95.25 209 VAL B O 1
ATOM 3694 N N . PRO B 1 210 ? -27.875 -16.391 6.746 1 92.44 210 PRO B N 1
ATOM 3695 C CA . PRO B 1 210 ? -28.531 -17.688 6.586 1 92.44 210 PRO B CA 1
ATOM 3696 C C . PRO B 1 210 ? -29.875 -17.75 7.328 1 92.44 210 PRO B C 1
ATOM 3698 O O . PRO B 1 210 ? -29.984 -17.25 8.445 1 92.44 210 PRO B O 1
ATOM 3701 N N . ASP B 1 211 ? -30.891 -18.359 6.754 1 92.25 211 ASP B N 1
ATOM 3702 C CA . ASP B 1 211 ? -32.188 -18.703 7.32 1 92.25 211 ASP B CA 1
ATOM 3703 C C . ASP B 1 211 ? -32.938 -17.438 7.781 1 92.25 211 ASP B C 1
ATOM 3705 O O . ASP B 1 211 ? -33.656 -17.469 8.781 1 92.25 211 ASP B O 1
ATOM 3709 N N . SER B 1 212 ? -32.5 -16.438 7.203 1 90.19 212 SER B N 1
ATOM 3710 C CA . SER B 1 212 ? -33.219 -15.211 7.539 1 90.19 212 SER B CA 1
ATOM 3711 C C . SER B 1 212 ? -34.469 -15.039 6.684 1 90.19 212 SER B C 1
ATOM 3713 O O . SER B 1 212 ? -34.438 -15.281 5.477 1 90.19 212 SER B O 1
ATOM 3715 N N . ALA B 1 213 ? -35.719 -14.727 7.316 1 91.25 213 ALA B N 1
ATOM 3716 C CA . ALA B 1 213 ? -37 -14.414 6.668 1 91.25 213 ALA B CA 1
ATOM 3717 C C . ALA B 1 213 ? -37.656 -13.211 7.324 1 91.25 213 ALA B C 1
ATOM 3719 O O . ALA B 1 213 ? -38.031 -13.258 8.5 1 91.25 213 ALA B O 1
ATOM 3720 N N . PRO B 1 214 ? -37.75 -12.055 6.594 1 92.75 214 PRO B N 1
ATOM 3721 C CA . PRO B 1 214 ? -37.344 -11.734 5.23 1 92.75 214 PRO B CA 1
ATOM 3722 C C . PRO B 1 214 ? -35.812 -11.75 5.066 1 92.75 214 PRO B C 1
ATOM 3724 O O . PRO B 1 214 ? -35.094 -11.742 6.062 1 92.75 214 PRO B O 1
ATOM 3727 N N . ALA B 1 215 ? -35.375 -11.688 3.859 1 93.81 215 ALA B N 1
ATOM 3728 C CA . ALA B 1 215 ? -33.938 -11.758 3.562 1 93.81 215 ALA B CA 1
ATOM 3729 C C . ALA B 1 215 ? -33.188 -10.586 4.191 1 93.81 215 ALA B C 1
ATOM 3731 O O . ALA B 1 215 ? -33.594 -9.43 4.043 1 93.81 215 ALA B O 1
ATOM 3732 N N . GLN B 1 216 ? -32.25 -10.867 5.004 1 95.81 216 GLN B N 1
ATOM 3733 C CA . GLN B 1 216 ? -31.328 -9.883 5.594 1 95.81 216 GLN B CA 1
ATOM 3734 C C . GLN B 1 216 ? -29.906 -10.062 5.078 1 95.81 216 GLN B C 1
ATOM 3736 O O . GLN B 1 216 ? -29.516 -11.172 4.699 1 95.81 216 GLN B O 1
ATOM 3741 N N . TYR B 1 217 ? -29.219 -8.977 5 1 97.69 217 TYR B N 1
ATOM 3742 C CA . TYR B 1 217 ? -27.844 -9.039 4.496 1 97.69 217 TYR B CA 1
ATOM 3743 C C . TYR B 1 217 ? -26.859 -8.492 5.52 1 97.69 217 TYR B C 1
ATOM 3745 O O . TYR B 1 217 ? -27.234 -7.734 6.418 1 97.69 217 TYR B O 1
ATOM 3753 N N . GLU B 1 218 ? -25.594 -8.945 5.395 1 98.38 218 GLU B N 1
ATOM 3754 C CA . GLU B 1 218 ? -24.562 -8.492 6.316 1 98.38 218 GLU B CA 1
ATOM 3755 C C . GLU B 1 218 ? -23.219 -8.328 5.605 1 98.38 218 GLU B C 1
ATOM 3757 O O . GLU B 1 218 ? -23 -8.906 4.539 1 98.38 218 GLU B O 1
ATOM 3762 N N . PHE B 1 219 ? -22.422 -7.461 6.191 1 98.44 219 PHE B N 1
ATOM 3763 C CA . PHE B 1 219 ? -21.031 -7.273 5.762 1 98.44 219 PHE B CA 1
ATOM 3764 C C . PHE B 1 219 ? -20.078 -8.008 6.684 1 98.44 219 PHE B C 1
ATOM 3766 O O . PHE B 1 219 ? -20.266 -8.039 7.902 1 98.44 219 PHE B O 1
ATOM 3773 N N . LEU B 1 220 ? -19.031 -8.664 6.102 1 98.06 220 LEU B N 1
ATOM 3774 C CA . LEU B 1 220 ? -17.906 -9.266 6.82 1 98.06 220 LEU B CA 1
ATOM 3775 C C . LEU B 1 220 ? -16.578 -8.75 6.289 1 98.06 220 LEU B C 1
ATOM 3777 O O . LEU B 1 220 ? -16.516 -8.227 5.176 1 98.06 220 LEU B O 1
ATOM 3781 N N . TRP B 1 221 ? -15.562 -8.875 7.176 1 97.19 221 TRP B N 1
ATOM 3782 C CA . TRP B 1 221 ? -14.219 -8.641 6.645 1 97.19 221 TRP B CA 1
ATOM 3783 C C . TRP B 1 221 ? -13.938 -9.555 5.457 1 97.19 221 TRP B C 1
ATOM 3785 O O . TRP B 1 221 ? -14.258 -10.742 5.492 1 97.19 221 TRP B O 1
ATOM 3795 N N . GLY B 1 222 ? -13.414 -8.953 4.402 1 96.44 222 GLY B N 1
ATOM 3796 C CA . GLY B 1 222 ? -13 -9.766 3.27 1 96.44 222 GLY B CA 1
ATOM 3797 C C . GLY B 1 222 ? -11.586 -10.305 3.402 1 96.44 222 GLY B C 1
ATOM 3798 O O . GLY B 1 222 ? -10.836 -9.875 4.285 1 96.44 222 GLY B O 1
ATOM 3799 N N . PRO B 1 223 ? -11.234 -11.266 2.559 1 95 223 PRO B N 1
ATOM 3800 C CA . PRO B 1 223 ? -9.93 -11.922 2.635 1 95 223 PRO B CA 1
ATOM 3801 C C . PRO B 1 223 ? -8.766 -10.945 2.459 1 95 223 PRO B C 1
ATOM 3803 O O . PRO B 1 223 ? -7.715 -11.109 3.082 1 95 223 PRO B O 1
ATOM 3806 N N . ARG B 1 224 ? -8.898 -9.984 1.62 1 95.38 224 ARG B N 1
ATOM 3807 C CA . ARG B 1 224 ? -7.816 -9.031 1.394 1 95.38 224 ARG B CA 1
ATOM 3808 C C . ARG B 1 224 ? -7.566 -8.18 2.635 1 95.38 224 ARG B C 1
ATOM 3810 O O . ARG B 1 224 ? -6.422 -7.84 2.939 1 95.38 224 ARG B O 1
ATOM 3817 N N . ALA B 1 225 ? -8.656 -7.754 3.301 1 95.44 225 ALA B N 1
ATOM 3818 C CA . ALA B 1 225 ? -8.492 -7 4.539 1 95.44 225 ALA B CA 1
ATOM 3819 C C . ALA B 1 225 ? -7.605 -7.754 5.523 1 95.44 225 ALA B C 1
ATOM 3821 O O . ALA B 1 225 ? -6.684 -7.18 6.109 1 95.44 225 ALA B O 1
ATOM 3822 N N . PHE B 1 226 ? -7.824 -9.062 5.633 1 93.12 226 PHE B N 1
ATOM 3823 C CA . PHE B 1 226 ? -7.031 -9.906 6.523 1 93.12 226 PHE B CA 1
ATOM 3824 C C . PHE B 1 226 ? -5.59 -9.992 6.035 1 93.12 226 PHE B C 1
ATOM 3826 O O . PHE B 1 226 ? -4.66 -10.039 6.844 1 93.12 226 PHE B O 1
ATOM 3833 N N . ALA B 1 227 ? -5.488 -10.055 4.73 1 92.56 227 ALA B N 1
ATOM 3834 C CA . ALA B 1 227 ? -4.16 -10.234 4.152 1 92.56 227 ALA B CA 1
ATOM 3835 C C . ALA B 1 227 ? -3.311 -8.977 4.332 1 92.56 227 ALA B C 1
ATOM 3837 O O . ALA B 1 227 ? -2.094 -9.062 4.512 1 92.56 227 ALA B O 1
ATOM 3838 N N . GLU B 1 228 ? -3.867 -7.793 4.238 1 93 228 GLU B N 1
ATOM 3839 C CA . GLU B 1 228 ? -3.141 -6.527 4.324 1 93 228 GLU B CA 1
ATOM 3840 C C . GLU B 1 228 ? -2.949 -6.102 5.777 1 93 228 GLU B C 1
ATOM 3842 O O . GLU B 1 228 ? -1.965 -5.441 6.113 1 93 228 GLU B O 1
ATOM 3847 N N . THR B 1 229 ? -3.92 -6.449 6.5 1 91.56 229 THR B N 1
ATOM 3848 C CA . THR B 1 229 ? -3.855 -6.172 7.93 1 91.56 229 THR B CA 1
ATOM 3849 C C . THR B 1 229 ? -4.383 -7.355 8.734 1 91.56 229 THR B C 1
ATOM 3851 O O . THR B 1 229 ? -4.359 -8.492 8.266 1 91.56 229 THR B O 1
ATOM 3854 N N . SER B 1 230 ? -4.539 -7.367 9.867 1 89.06 230 SER B N 1
ATOM 3855 C CA . SER B 1 230 ? -5.16 -8.336 10.766 1 89.06 230 SER B CA 1
ATOM 3856 C C . SER B 1 230 ? -6.062 -7.645 11.781 1 89.06 230 SER B C 1
ATOM 3858 O O . SER B 1 230 ? -5.941 -6.438 12.008 1 89.06 230 SER B O 1
ATOM 3860 N N . LYS B 1 231 ? -6.984 -8.453 12.312 1 90.5 231 LYS B N 1
ATOM 3861 C CA . LYS B 1 231 ? -7.863 -7.891 13.328 1 90.5 231 LYS B CA 1
ATOM 3862 C C . LYS B 1 231 ? -7.062 -7.336 14.5 1 90.5 231 LYS B C 1
ATOM 3864 O O . LYS B 1 231 ? -7.414 -6.297 15.062 1 90.5 231 LYS B O 1
ATOM 3869 N N . GLU B 1 232 ? -6.027 -8.055 14.773 1 91.5 232 GLU B N 1
ATOM 3870 C CA . GLU B 1 232 ? -5.172 -7.629 15.883 1 91.5 232 GLU B CA 1
ATOM 3871 C C . GLU B 1 232 ? -4.504 -6.289 15.578 1 91.5 232 GLU B C 1
ATOM 3873 O O . GLU B 1 232 ? -4.59 -5.352 16.375 1 91.5 232 GLU B O 1
ATOM 3878 N N . LYS B 1 233 ? -3.889 -6.191 14.461 1 90.62 233 LYS B N 1
ATOM 3879 C CA . LYS B 1 233 ? -3.225 -4.957 14.047 1 90.62 233 LYS B CA 1
ATOM 3880 C C . LYS B 1 233 ? -4.227 -3.82 13.883 1 90.62 233 LYS B C 1
ATOM 3882 O O . LYS B 1 233 ? -3.943 -2.676 14.242 1 90.62 233 LYS B O 1
ATOM 3887 N N . PHE B 1 234 ? -5.32 -4.203 13.445 1 94.56 234 PHE B N 1
ATOM 3888 C CA . PHE B 1 234 ? -6.391 -3.242 13.211 1 94.56 234 PHE B CA 1
ATOM 3889 C C . PHE B 1 234 ? -6.895 -2.66 14.523 1 94.56 234 PHE B C 1
ATOM 3891 O O . PHE B 1 234 ? -7.008 -1.441 14.664 1 94.56 234 PHE B O 1
ATOM 3898 N N . THR B 1 235 ? -7.117 -3.496 15.461 1 91.81 235 THR B N 1
ATOM 3899 C CA . THR B 1 235 ? -7.609 -3.076 16.766 1 91.81 235 THR B CA 1
ATOM 3900 C C . THR B 1 235 ? -6.566 -2.23 17.5 1 91.81 235 THR B C 1
ATOM 3902 O O . THR B 1 235 ? -6.898 -1.21 18.094 1 91.81 235 THR B O 1
ATOM 3905 N N . GLU B 1 236 ? -5.359 -2.645 17.375 1 90.56 236 GLU B N 1
ATOM 3906 C CA . GLU B 1 236 ? -4.273 -1.864 17.969 1 90.56 236 GLU B CA 1
ATOM 3907 C C . GLU B 1 236 ? -4.203 -0.469 17.359 1 90.56 236 GLU B C 1
ATOM 3909 O O . GLU B 1 236 ? -4.004 0.518 18.062 1 90.56 236 GLU B O 1
ATOM 3914 N N . TYR B 1 237 ? -4.344 -0.498 16.156 1 91.19 237 TYR B N 1
ATOM 3915 C CA . TYR B 1 237 ? -4.328 0.77 15.438 1 91.19 237 TYR B CA 1
ATOM 3916 C C . TYR B 1 237 ? -5.477 1.668 15.891 1 91.19 237 TYR B C 1
ATOM 3918 O O . TYR B 1 237 ? -5.273 2.857 16.156 1 91.19 237 TYR B O 1
ATOM 3926 N N . LEU B 1 238 ? -6.648 1.114 15.969 1 89.62 238 LEU B N 1
ATOM 3927 C CA . LEU B 1 238 ? -7.816 1.88 16.391 1 89.62 238 LEU B CA 1
ATOM 3928 C C . LEU B 1 238 ? -7.629 2.426 17.797 1 89.62 238 LEU B C 1
ATOM 3930 O O . LEU B 1 238 ? -8.023 3.559 18.078 1 89.62 238 LEU B O 1
ATOM 3934 N N . LEU B 1 239 ? -7.023 1.686 18.609 1 86.88 239 LEU B N 1
ATOM 3935 C CA . LEU B 1 239 ? -6.773 2.109 19.969 1 86.88 239 LEU B CA 1
ATOM 3936 C C . LEU B 1 239 ? -5.781 3.266 20.016 1 86.88 239 LEU B C 1
ATOM 3938 O O . LEU B 1 239 ? -5.957 4.211 20.781 1 86.88 239 LEU B O 1
ATOM 3942 N N . ARG B 1 240 ? -4.793 3.246 19.156 1 84.25 240 ARG B N 1
ATOM 3943 C CA . ARG B 1 240 ? -3.775 4.289 19.094 1 84.25 240 ARG B CA 1
ATOM 3944 C C . ARG B 1 240 ? -4.359 5.594 18.562 1 84.25 240 ARG B C 1
ATOM 3946 O O . ARG B 1 240 ? -4.062 6.672 19.078 1 84.25 240 ARG B O 1
ATOM 3953 N N . VAL B 1 241 ? -5.156 5.457 17.578 1 84.19 241 VAL B N 1
ATOM 3954 C CA . VAL B 1 241 ? -5.738 6.625 16.938 1 84.19 241 VAL B CA 1
ATOM 3955 C C . VAL B 1 241 ? -6.777 7.262 17.844 1 84.19 241 VAL B C 1
ATOM 3957 O O . VAL B 1 241 ? -6.871 8.492 17.938 1 84.19 241 VAL B O 1
ATOM 3960 N N . ASN B 1 242 ? -7.738 6.457 18.312 1 73.94 242 ASN B N 1
ATOM 3961 C CA . ASN B 1 242 ? -8.742 6.957 19.25 1 73.94 242 ASN B CA 1
ATOM 3962 C C . ASN B 1 242 ? -8.102 7.691 20.422 1 73.94 242 ASN B C 1
ATOM 3964 O O . ASN B 1 242 ? -8.656 8.68 20.922 1 73.94 242 ASN B O 1
ATOM 3968 N N . GLN B 1 243 ? -7.117 7.203 20.859 1 59.53 243 GLN B N 1
ATOM 3969 C CA . GLN B 1 243 ? -6.406 7.883 21.938 1 59.53 243 GLN B CA 1
ATOM 3970 C C . GLN B 1 243 ? -5.902 9.25 21.484 1 59.53 243 GLN B C 1
ATOM 3972 O O . GLN B 1 243 ? -5.859 10.195 22.281 1 59.53 243 GLN B O 1
ATOM 3977 N N . ARG B 1 244 ? -5.676 9.266 20.203 1 56.84 244 ARG B N 1
ATOM 3978 C CA . ARG B 1 244 ? -5.195 10.531 19.641 1 56.84 244 ARG B CA 1
ATOM 3979 C C . ARG B 1 244 ? -6.359 11.406 19.203 1 56.84 244 ARG B C 1
ATOM 3981 O O . ARG B 1 244 ? -6.367 12.617 19.453 1 56.84 244 ARG B O 1
ATOM 3988 N N . ALA B 1 245 ? -7.23 10.891 18.219 1 52.62 245 ALA B N 1
ATOM 3989 C CA . ALA B 1 245 ? -8.273 11.633 17.516 1 52.62 245 ALA B CA 1
ATOM 3990 C C . ALA B 1 245 ? -9.484 11.859 18.406 1 52.62 245 ALA B C 1
ATOM 3992 O O . ALA B 1 245 ? -10.125 12.914 18.344 1 52.62 245 ALA B O 1
ATOM 3993 N N . PHE B 1 246 ? -10.227 10.68 18.781 1 45 246 PHE B N 1
ATOM 3994 C CA . PHE B 1 246 ? -11.562 10.844 19.344 1 45 246 PHE B CA 1
ATOM 3995 C C . PHE B 1 246 ? -11.562 11.836 20.484 1 45 246 PHE B C 1
ATOM 3997 O O . PHE B 1 246 ? -12.617 12.188 21.016 1 45 246 PHE B O 1
ATOM 4004 N N . ARG B 1 247 ? -10.578 12.188 21.078 1 38.72 247 ARG B N 1
ATOM 4005 C CA . ARG B 1 247 ? -10.922 13.203 22.062 1 38.72 247 ARG B CA 1
ATOM 4006 C C . ARG B 1 247 ? -11.672 14.359 21.406 1 38.72 247 ARG B C 1
ATOM 4008 O O . ARG B 1 247 ? -12.523 14.992 22.031 1 38.72 247 ARG B O 1
ATOM 4015 N N . SER B 1 248 ? -11.148 15.25 20.531 1 37.72 248 SER B N 1
ATOM 4016 C CA . SER B 1 248 ? -11.75 16.531 20.219 1 37.72 248 SER B CA 1
ATOM 4017 C C . SER B 1 248 ? -12.68 16.438 19.016 1 37.72 248 SER B C 1
ATOM 4019 O O . SER B 1 248 ? -13.5 17.328 18.766 1 37.72 248 SER B O 1
ATOM 4021 N N . PHE B 1 249 ? -12.258 16.031 17.719 1 35.62 249 PHE B N 1
ATOM 4022 C CA . PHE B 1 249 ? -12.797 16.609 16.5 1 35.62 249 PHE B CA 1
ATOM 4023 C C . PHE B 1 249 ? -14.117 15.945 16.125 1 35.62 249 PHE B C 1
ATOM 4025 O O . PHE B 1 249 ? -14.148 14.742 15.844 1 35.62 249 PHE B O 1
ATOM 4032 N N . PRO B 1 250 ? -15.219 16.453 16.391 1 38.25 250 PRO B N 1
ATOM 4033 C CA . PRO B 1 250 ? -16.344 16.078 15.547 1 38.25 250 PRO B CA 1
ATOM 4034 C C . PRO B 1 250 ? -15.969 15.93 14.078 1 38.25 250 PRO B C 1
ATOM 4036 O O . PRO B 1 250 ? -15.203 16.75 13.555 1 38.25 250 PRO B O 1
ATOM 4039 N N . LEU B 1 251 ? -15.703 14.703 13.492 1 41.16 251 LEU B N 1
ATOM 4040 C CA . LEU B 1 251 ? -15.438 14.586 12.062 1 41.16 251 LEU B CA 1
ATOM 4041 C C . LEU B 1 251 ? -16.031 15.766 11.297 1 41.16 251 LEU B C 1
ATOM 4043 O O . LEU B 1 251 ? -17.203 16.094 11.469 1 41.16 251 LEU B O 1
ATOM 4047 N N . PRO B 1 252 ? -15.352 16.828 10.922 1 40.56 252 PRO B N 1
ATOM 4048 C CA . PRO B 1 252 ? -16.047 17.828 10.094 1 40.56 252 PRO B CA 1
ATOM 4049 C C . PRO B 1 252 ? -17 17.188 9.086 1 40.56 252 PRO B C 1
ATOM 4051 O O . PRO B 1 252 ? -16.75 16.062 8.633 1 40.56 252 PRO B O 1
ATOM 4054 N N . SER B 1 253 ? -18.188 17.484 9.148 1 40.53 253 SER B N 1
ATOM 4055 C CA . SER B 1 253 ? -19.141 16.953 8.172 1 40.53 253 SER B CA 1
ATOM 4056 C C . SER B 1 253 ? -18.531 16.906 6.777 1 40.53 253 SER B C 1
ATOM 4058 O O . SER B 1 253 ? -17.75 17.766 6.402 1 40.53 253 SER B O 1
ATOM 4060 N N . ALA B 1 254 ? -18.391 15.648 6.203 1 40.72 254 ALA B N 1
ATOM 4061 C CA . ALA B 1 254 ? -17.984 15.43 4.816 1 40.72 254 ALA B CA 1
ATOM 4062 C C . ALA B 1 254 ? -18.344 16.625 3.945 1 40.72 254 ALA B C 1
ATOM 4064 O O . ALA B 1 254 ? -17.641 16.938 2.982 1 40.72 254 ALA B O 1
ATOM 4065 N N . GLU B 1 255 ? -19.406 17.281 4.246 1 42.44 255 GLU B N 1
ATOM 4066 C CA . GLU B 1 255 ? -19.891 18.438 3.488 1 42.44 255 GLU B CA 1
ATOM 4067 C C . GLU B 1 255 ? -18.922 19.609 3.584 1 42.44 255 GLU B C 1
ATOM 4069 O O . GLU B 1 255 ? -18.75 20.359 2.623 1 42.44 255 GLU B O 1
ATOM 4074 N N . ASP B 1 256 ? -18.391 19.672 4.633 1 46.59 256 ASP B N 1
ATOM 4075 C CA . ASP B 1 256 ? -17.531 20.828 4.824 1 46.59 256 ASP B CA 1
ATOM 4076 C C . ASP B 1 256 ? -16.234 20.688 4.051 1 46.59 256 ASP B C 1
ATOM 4078 O O . ASP B 1 256 ? -15.703 21.656 3.51 1 46.59 256 ASP B O 1
ATOM 4082 N N . VAL B 1 257 ? -15.68 19.516 4.09 1 44.59 257 VAL B N 1
ATOM 4083 C CA . VAL B 1 257 ? -14.453 19.266 3.346 1 44.59 257 VAL B CA 1
ATOM 4084 C C . VAL B 1 257 ? -14.719 19.375 1.847 1 44.59 257 VAL B C 1
ATOM 4086 O O . VAL B 1 257 ? -13.883 19.891 1.098 1 44.59 257 VAL B O 1
ATOM 4089 N N . ARG B 1 258 ? -15.789 18.797 1.304 1 43.25 258 ARG B N 1
ATOM 4090 C CA . ARG B 1 258 ? -16.172 18.844 -0.104 1 43.25 258 ARG B CA 1
ATOM 4091 C C . ARG B 1 258 ? -16.234 20.281 -0.607 1 43.25 258 ARG B C 1
ATOM 4093 O O . ARG B 1 258 ? -15.836 20.562 -1.737 1 43.25 258 ARG B O 1
ATOM 4100 N N . GLU B 1 259 ? -16.984 21.047 0.097 1 45.5 259 GLU B N 1
ATOM 4101 C CA . GLU B 1 259 ? -17.141 22.406 -0.377 1 45.5 259 GLU B CA 1
ATOM 4102 C C . GLU B 1 259 ? -15.789 23.094 -0.543 1 45.5 259 GLU B C 1
ATOM 4104 O O . GLU B 1 259 ? -15.609 23.906 -1.452 1 45.5 259 GLU B O 1
ATOM 4109 N N . GLU B 1 260 ? -14.922 22.641 0.3 1 43.78 260 GLU B N 1
ATOM 4110 C CA . GLU B 1 260 ? -13.672 23.391 0.285 1 43.78 260 GLU B CA 1
ATOM 4111 C C . GLU B 1 260 ? -12.609 22.688 -0.551 1 43.78 260 GLU B C 1
ATOM 4113 O O . GLU B 1 260 ? -11.797 23.328 -1.212 1 43.78 260 GLU B O 1
ATOM 4118 N N . VAL B 1 261 ? -12.469 21.406 -0.371 1 45.53 261 VAL B N 1
ATOM 4119 C CA . VAL B 1 261 ? -11.383 20.734 -1.074 1 45.53 261 VAL B CA 1
ATOM 4120 C C . VAL B 1 261 ? -11.844 20.328 -2.473 1 45.53 261 VAL B C 1
ATOM 4122 O O . VAL B 1 261 ? -11.031 20.25 -3.4 1 45.53 261 VAL B O 1
ATOM 4125 N N . GLY B 1 262 ? -13.016 19.953 -2.701 1 38.53 262 GLY B N 1
ATOM 4126 C CA . GLY B 1 262 ? -13.562 19.5 -3.967 1 38.53 262 GLY B CA 1
ATOM 4127 C C . GLY B 1 262 ? -13.781 20.609 -4.969 1 38.53 262 GLY B C 1
ATOM 4128 O O . GLY B 1 262 ? -14.336 20.391 -6.047 1 38.53 262 GLY B O 1
ATOM 4129 N N . ARG B 1 263 ? -13.789 21.875 -4.641 1 37.69 263 ARG B N 1
ATOM 4130 C CA . ARG B 1 263 ? -14 22.875 -5.676 1 37.69 263 ARG B CA 1
ATOM 4131 C C . ARG B 1 263 ? -12.797 22.969 -6.609 1 37.69 263 ARG B C 1
ATOM 4133 O O . ARG B 1 263 ? -11.656 23.016 -6.152 1 37.69 263 ARG B O 1
ATOM 4140 N N . PRO B 1 264 ? -13.031 22.578 -7.961 1 37 264 PRO B N 1
ATOM 4141 C CA . PRO B 1 264 ? -11.953 22.781 -8.938 1 37 264 PRO B CA 1
ATOM 4142 C C . PRO B 1 264 ? -11.227 24.109 -8.742 1 37 264 PRO B C 1
ATOM 4144 O O . PRO B 1 264 ? -11.812 25.062 -8.242 1 37 264 PRO B O 1
#

Organism: Muntiacus reevesi (NCBI:txid9886)

Secondary structure (DSSP, 8-state):
-----------------------------------------------------HHHHHHHHHHHHHHHHHHHHHT--EEHHHIIIIIIGGGGGGHHHHHHHHHHHHHHHH-EEEEEEETTTTEEEEEEGGG--TTEEE-SS-PPP-HHHHHHHHHHHHHTTT-EEHHHHHHHHHHTT--TTS-BTTTB-HHHIIIIIHHHTTSEEEEEPTT-SS--EEEEE-HHHHHHS-HHHHHHHHHHHHHHSTTT-----HHHHHHHHS--/-----------------------------------------------------HHHHHHHHHHHHHHHHHHHHHT--EEHHHIIIIIIGGGGGGHHHHHHHHHHHHHHHH-EEEEEEETTTTEEEEEEGGG--TTEEE-SS-PPP-HHHHHHHHHHHHHTTT-EEHHHHHHHHHHTT--TTS-BTTTB-HHHIIIIIHHHTTSEEEEEPTT-SS--EEEEE-HHHHHHS-HHHHHHHHHHHHHHSTTT-----HHHHHHHHS--

Sequence (528 aa):
MSELSKPKEDLQDPGEAQGLEEAQLLGAEGGEAAPPLASSPPVSSSAAEEALPQKALNKMVANMVKFLLRKYRTKEPTSDAELLNTVLRDNQQHYPVVFRQAVECVLLVFGVDVKEVDPRKHVYIMVPCLGLTCDAVERGGQGLPKAGLLVVVLSLILQNRDHGPEEEIWGALTKMGVYVGREHSIFGEPRELLTQVWVREGYLEYRQVPDSAPAQYEFLWGPRAFAETSKEKFTEYLLRVNQRAFRSFPLPSAEDVREEVGRPMSELSKPKEDLQDPGEAQGLEEAQLLGAEGGEAAPPLASSPPVSSSAAEEALPQKALNKMVANMVKFLLRKYRTKEPTSDAELLNTVLRDNQQHYPVVFRQAVECVLLVFGVDVKEVDPRKHVYIMVPCLGLTCDAVERGGQGLPKAGLLVVVLSLILQNRDHGPEEEIWGALTKMGVYVGREHSIFGEPRELLTQVWVREGYLEYRQVPDSAPAQYEFLWGPRAFAETSKEKFTEYLLRVNQRAFRSFPLPSAEDVREEVGRP

Nearest PDB structures (foldseek):
  7dg2-assembly1_C  TM=7.957E-01  e=3.469E-17  Xenopus laevis
  9bd3-assembly2_C  TM=5.137E-01  e=1.088E-20  Homo sapiens
  9bd3-assembly1_A  TM=5.056E-01  e=1.952E-20  Homo sapiens
  6wjh-assembly1_A  TM=5.155E-01  e=1.510E-19  Homo sapiens
  9bd2-assembly1_A  TM=4.843E-01  e=3.678E-17  Homo sapiens